Protein 3MMI (pdb70)

Organism: Saccharomyces cerevisiae (strain ATCC 204508 / S288c) (NCBI:txid559292)

Secondary structure (DSSP, 8-state):
-HHHHHH-HHHHHHIIIIIISTT---S-----HHHHHHHHHHHHHHHTT-HHHHHHHHHHHHHHHHHHHHH--TTTHHHHHHHHHHHHTTHHHHHHHHHTT--HHHHHHHHHHHHHHHHHHHHHHHHHHHHHHHHHHHHHTHHHHHT-GGGSSS--HHHHHHHHHHHHHHHHHHHHTT--HHHHHHHHHHHHHHHHHHHHHHHHHH---B-HHHHHHHHHHHHHHHHHHTTTSS--GGGGHHHHHHHHHHH-----HHHHHHHHTT--SS-HHHHHHHHHTB------HHHHHHHHHHHHHHHHH-SS---SS-------SGGG--/-HHHHHHHH-HHHHHHHHHTTTGGG--TTT--SS-TTHHHHHHHHHHHHHHHTT-HHHHHHHHHHHHHHHHHHHHH--GGGHHHHHHHHHHHHTTHHHHHHHHHHT--HHHHHHHHHHHHHHHHHHHHHHHHHHHHHHHHHHHHHTTHHHHHT-GGGTTS--HHHHHHHHHHHHHHHHHHHHTT--HHHHHHHHHHHHHHHHHHHHHHHHHH---B-HHHHHHHHHHHHHHHHTTTTTSS--GGGGHHHHHHHHHHHH----HHHHHHHTTT-TTS-HHHHHHHHTTB------S-HHHHHHHHHHHHHHHHH-SS---SS-------SSSS-----HHHHHHHH-

Foldseek 3Di:
DLVVVLVCLPPVLCCLLVVNDLPPDPVDADPLPNLVVLLVSLVVCLVVPVLVSNVVSVVSVLVRLLVSQVVDDLVCLLLSLLLSLLSLLCQLVSLVVSLVPHPDVSNVSSVVSNVVSLVSSQVSNVVSLLVNLVSVCVVLVVCLLFQPVVCLVPPSPVSLVSLLVVVVVSLVSNVRSPRDQLVSQQSVLLSLLSVLQVLLQCNLPPHQAAALVSLVSSLVSVVSVCVSCPVPYDDNCVSNLLNNVLSVLRNDPDDAVVVVCVVDVVNVSADLVLNLSSQVRYDDCHDDPNNNVVSVVVVVVVVVPDDDDPDNRDDRDGDRCVVRSD/DVVLVVLLVVLCVVLCCLQVPPVVVAAPVHPDDPCLLVSLCLLLLSLLLCLVVPVLVSNVVSVVVNLVRLLVQQVVDDPVCLLSSLLSSLQNLLCQLVSLVVSLVPAVRVVSNVSSVVSNVVSLVSSQVSNQVSLLVNLVSVCVVLVVCLLFQAVVCLPPPSVVSLVSLLVVVVVSLVSNVRSPRDQLVSVQSVLLSLLQSLLVLLVCNLPPPQAAALVSLVSNVVSVVSSCVSCPVPDDHNCVSNLNNNVLSVLRNVPDADLVVCVVCVCVSVVDDLVLNLSSLVRYQDPPCRHDVVNNVVSVVVLVVVVVPDPDDPDNRDHRDGDRCVVVGDDVRDSSVVSVVD

Structure (mmCIF, N/CA/C/O backbone):
data_3MMI
#
_entry.id   3MMI
#
_cell.length_a   43.476
_cell.length_b   120.989
_cell.length_c   157.683
_cell.angle_alpha   90.00
_cell.angle_beta   90.00
_cell.angle_gamma   90.00
#
_symmetry.space_group_name_H-M   'P 21 21 21'
#
loop_
_entity.id
_entity.type
_entity.pdbx_description
1 polymer Myosin-4
2 water water
#
loop_
_atom_site.group_PDB
_atom_site.id
_atom_site.type_symbol
_atom_site.label_atom_id
_atom_site.label_alt_id
_atom_site.label_comp_id
_atom_site.label_asym_id
_atom_site.label_entity_id
_atom_site.label_seq_id
_atom_site.pdbx_PDB_ins_code
_atom_site.Cartn_x
_atom_site.Cartn_y
_atom_site.Cartn_z
_atom_site.occupancy
_atom_site.B_iso_or_equiv
_atom_site.auth_seq_id
_atom_site.auth_comp_id
_atom_site.auth_asym_id
_atom_site.auth_atom_id
_atom_site.pdbx_PDB_model_num
ATOM 1 N N . ASP A 1 18 ? -17.538 16.755 -19.206 1.00 64.62 1103 ASP A N 1
ATOM 2 C CA . ASP A 1 18 ? -16.237 17.291 -18.730 1.00 66.46 1103 ASP A CA 1
ATOM 3 C C . ASP A 1 18 ? -16.055 16.824 -17.267 1.00 63.87 1103 ASP A C 1
ATOM 4 O O . ASP A 1 18 ? -14.998 17.075 -16.657 1.00 64.97 1103 ASP A O 1
ATOM 9 N N . LEU A 1 19 ? -17.083 16.158 -16.717 1.00 61.61 1104 LEU A N 1
ATOM 10 C CA . LEU A 1 19 ? -17.140 15.814 -15.266 1.00 59.13 1104 LEU A CA 1
ATOM 11 C C . LEU A 1 19 ? -16.062 14.808 -14.863 1.00 55.90 1104 LEU A C 1
ATOM 12 O O . LEU A 1 19 ? -15.189 15.097 -14.042 1.00 54.98 1104 LEU A O 1
ATOM 17 N N . LEU A 1 20 ? -16.114 13.642 -15.498 1.00 51.25 1105 LEU A N 1
ATOM 18 C CA . LEU A 1 20 ? -15.147 12.616 -15.258 1.00 47.00 1105 LEU A CA 1
ATOM 19 C C . LEU A 1 20 ? -13.739 13.046 -15.557 1.00 49.61 1105 LEU A C 1
ATOM 20 O O . LEU A 1 20 ? -12.816 12.568 -14.895 1.00 54.26 1105 LEU A O 1
ATOM 25 N N . GLU A 1 21 ? -13.566 13.960 -16.509 1.00 50.98 1106 GLU A N 1
ATOM 26 C CA . GLU A 1 21 ? -12.225 14.474 -16.863 1.00 52.26 1106 GLU A CA 1
ATOM 27 C C . GLU A 1 21 ? -11.731 15.438 -15.782 1.00 52.35 1106 GLU A C 1
ATOM 28 O O . GLU A 1 21 ? -10.543 15.425 -15.440 1.00 51.95 1106 GLU A O 1
ATOM 34 N N . LEU A 1 22 ? -12.635 16.304 -15.294 1.00 52.56 1107 LEU A N 1
ATOM 35 C CA . LEU A 1 22 ? -12.407 17.074 -14.042 1.00 54.14 1107 LEU A CA 1
ATOM 36 C C . LEU A 1 22 ? -11.996 16.144 -12.852 1.00 52.18 1107 LEU A C 1
ATOM 37 O O . LEU A 1 22 ? -10.876 16.235 -12.344 1.00 51.94 1107 LEU A O 1
ATOM 42 N N . LEU A 1 23 ? -12.855 15.200 -12.525 1.00 51.35 1108 LEU A N 1
ATOM 43 C CA . LEU A 1 23 ? -12.565 14.233 -11.494 1.00 52.77 1108 LEU A CA 1
ATOM 44 C C . LEU A 1 23 ? -11.311 13.393 -11.682 1.00 54.64 1108 LEU A C 1
ATOM 45 O O . LEU A 1 23 ? -10.839 12.843 -10.742 1.00 54.59 1108 LEU A O 1
ATOM 50 N N . MET A 1 24 ? -10.757 13.294 -12.877 1.00 56.03 1109 MET A N 1
ATOM 51 C CA . MET A 1 24 ? -9.523 12.548 -13.040 1.00 58.25 1109 MET A CA 1
ATOM 52 C C . MET A 1 24 ? -8.304 13.386 -12.773 1.00 57.61 1109 MET A C 1
ATOM 53 O O . MET A 1 24 ? -7.248 12.870 -12.503 1.00 55.05 1109 MET A O 1
ATOM 58 N N . ASP A 1 25 ? -8.471 14.691 -12.866 1.00 59.20 1110 ASP A N 1
ATOM 59 C CA . ASP A 1 25 ? -7.417 15.622 -12.538 1.00 63.16 1110 ASP A CA 1
ATOM 60 C C . ASP A 1 25 ? -7.291 15.690 -11.023 1.00 65.49 1110 ASP A C 1
ATOM 61 O O . ASP A 1 25 ? -7.402 16.715 -10.389 1.00 65.07 1110 ASP A O 1
ATOM 66 N N . LEU A 1 26 ? -7.028 14.528 -10.470 1.00 68.38 1111 LEU A N 1
ATOM 67 C CA . LEU A 1 26 ? -6.995 14.348 -9.025 1.00 69.90 1111 LEU A CA 1
ATOM 68 C C . LEU A 1 26 ? -6.267 15.536 -8.423 1.00 71.79 1111 LEU A C 1
ATOM 69 O O . LEU A 1 26 ? -6.592 16.026 -7.316 1.00 75.45 1111 LEU A O 1
ATOM 74 N N . ASN A 1 27 ? -5.277 16.013 -9.166 1.00 70.41 1112 ASN A N 1
ATOM 75 C CA . ASN A 1 27 ? -4.382 16.990 -8.614 1.00 70.05 1112 ASN A CA 1
ATOM 76 C C . ASN A 1 27 ? -4.956 18.400 -8.639 1.00 69.40 1112 ASN A C 1
ATOM 77 O O . ASN A 1 27 ? -4.596 19.236 -7.789 1.00 68.41 1112 ASN A O 1
ATOM 82 N N . CYS A 1 28 ? -5.834 18.665 -9.625 1.00 69.08 1113 CYS A N 1
ATOM 83 C CA . CYS A 1 28 ? -6.219 20.028 -9.830 1.00 69.04 1113 CYS A CA 1
ATOM 84 C C . CYS A 1 28 ? -7.016 20.363 -8.619 1.00 67.96 1113 CYS A C 1
ATOM 85 O O . CYS A 1 28 ? -6.571 21.223 -7.848 1.00 69.32 1113 CYS A O 1
ATOM 88 N N . TYR A 1 29 ? -8.141 19.651 -8.421 1.00 66.12 1114 TYR A N 1
ATOM 89 C CA . TYR A 1 29 ? -9.143 19.995 -7.347 1.00 65.43 1114 TYR A CA 1
ATOM 90 C C . TYR A 1 29 ? -8.761 19.738 -5.858 1.00 64.05 1114 TYR A C 1
ATOM 91 O O . TYR A 1 29 ? -9.251 20.431 -4.960 1.00 62.94 1114 TYR A O 1
ATOM 100 N N . THR A 1 30 ? -7.928 18.738 -5.591 1.00 62.52 1115 THR A N 1
ATOM 101 C CA . THR A 1 30 ? -7.506 18.581 -4.239 1.00 61.40 1115 THR A CA 1
ATOM 102 C C . THR A 1 30 ? -6.496 19.672 -3.883 1.00 62.63 1115 THR A C 1
ATOM 103 O O . THR A 1 30 ? -6.448 20.053 -2.716 1.00 63.43 1115 THR A O 1
ATOM 107 N N . LEU A 1 31 ? -5.779 20.208 -4.865 1.00 62.07 1116 LEU A N 1
ATOM 108 C CA . LEU A 1 31 ? -4.936 21.375 -4.637 1.00 59.71 1116 LEU A CA 1
ATOM 109 C C . LEU A 1 31 ? -5.810 22.593 -4.329 1.00 58.64 1116 LEU A C 1
ATOM 110 O O . LEU A 1 31 ? -5.483 23.402 -3.461 1.00 58.81 1116 LEU A O 1
ATOM 115 N N . GLU A 1 32 ? -6.924 22.708 -5.047 1.00 58.33 1117 GLU A N 1
ATOM 116 C CA . GLU A 1 32 ? -7.893 23.783 -4.839 1.00 60.13 1117 GLU A CA 1
ATOM 117 C C . GLU A 1 32 ? -8.389 23.812 -3.367 1.00 61.74 1117 GLU A C 1
ATOM 118 O O . GLU A 1 32 ? -8.233 24.826 -2.688 1.00 61.89 1117 GLU A O 1
ATOM 124 N N . VAL A 1 33 ? -8.953 22.682 -2.895 1.00 63.06 1118 VAL A N 1
ATOM 125 C CA . VAL A 1 33 ? -9.488 22.503 -1.501 1.00 63.65 1118 VAL A CA 1
ATOM 126 C C . VAL A 1 33 ? -8.433 22.653 -0.385 1.00 62.14 1118 VAL A C 1
ATOM 127 O O . VAL A 1 33 ? -8.616 23.380 0.580 1.00 59.98 1118 VAL A O 1
ATOM 131 N N . THR A 1 34 ? -7.319 21.976 -0.579 1.00 62.97 1119 THR A N 1
ATOM 132 C CA . THR A 1 34 ? -6.270 21.887 0.401 1.00 65.04 1119 THR A CA 1
ATOM 133 C C . THR A 1 34 ? -5.312 23.106 0.475 1.00 67.30 1119 THR A C 1
ATOM 134 O O . THR A 1 34 ? -4.573 23.263 1.488 1.00 69.72 1119 THR A O 1
ATOM 138 N N . GLU A 1 35 ? -5.276 23.960 -0.575 1.00 67.71 1120 GLU A N 1
ATOM 139 C CA . GLU A 1 35 ? -4.369 25.132 -0.510 1.00 67.59 1120 GLU A CA 1
ATOM 140 C C . GLU A 1 35 ? -5.148 26.393 -0.685 1.00 66.68 1120 GLU A C 1
ATOM 141 O O . GLU A 1 35 ? -4.819 27.416 -0.084 1.00 66.35 1120 GLU A O 1
ATOM 147 N N . GLY A 1 36 ? -6.193 26.288 -1.494 1.00 65.92 1121 GLY A N 1
ATOM 148 C CA . GLY A 1 36 ? -7.007 27.420 -1.834 1.00 66.60 1121 GLY A CA 1
ATOM 149 C C . GLY A 1 36 ? -8.138 27.630 -0.877 1.00 67.35 1121 GLY A C 1
ATOM 150 O O . GLY A 1 36 ? -8.623 28.749 -0.716 1.00 68.45 1121 GLY A O 1
ATOM 151 N N . TYR A 1 37 ? -8.599 26.555 -0.241 1.00 67.49 1122 TYR A N 1
ATOM 152 C CA . TYR A 1 37 ? -9.775 26.710 0.596 1.00 66.36 1122 TYR A CA 1
ATOM 153 C C . TYR A 1 37 ? -9.668 26.455 2.092 1.00 66.62 1122 TYR A C 1
ATOM 154 O O . TYR A 1 37 ? -10.378 27.147 2.891 1.00 68.78 1122 TYR A O 1
ATOM 163 N N . LEU A 1 38 ? -8.883 25.447 2.479 1.00 65.58 1123 LEU A N 1
ATOM 164 C CA . LEU A 1 38 ? -8.869 25.012 3.864 1.00 64.52 1123 LEU A CA 1
ATOM 165 C C . LEU A 1 38 ? -7.724 25.644 4.622 1.00 64.92 1123 LEU A C 1
ATOM 166 O O . LEU A 1 38 ? -7.928 26.066 5.773 1.00 65.23 1123 LEU A O 1
ATOM 171 N N . LYS A 1 39 ? -6.521 25.689 3.998 1.00 65.51 1124 LYS A N 1
ATOM 172 C CA . LYS A 1 39 ? -5.334 26.287 4.636 1.00 64.66 1124 LYS A CA 1
ATOM 173 C C . LYS A 1 39 ? -5.626 27.766 4.843 1.00 64.52 1124 LYS A C 1
ATOM 174 O O . LYS A 1 39 ? -4.868 28.474 5.522 1.00 64.47 1124 LYS A O 1
ATOM 180 N N . LYS A 1 40 ? -6.701 28.245 4.229 1.00 64.18 1125 LYS A N 1
ATOM 181 C CA . LYS A 1 40 ? -7.018 29.664 4.277 1.00 66.49 1125 LYS A CA 1
ATOM 182 C C . LYS A 1 40 ? -8.416 29.921 4.817 1.00 67.19 1125 LYS A C 1
ATOM 183 O O . LYS A 1 40 ? -8.998 30.976 4.564 1.00 67.78 1125 LYS A O 1
ATOM 189 N N . VAL A 1 41 ? -8.958 28.963 5.562 1.00 68.02 1126 VAL A N 1
ATOM 190 C CA . VAL A 1 41 ? -10.281 29.156 6.132 1.00 68.89 1126 VAL A CA 1
ATOM 191 C C . VAL A 1 41 ? -10.190 29.818 7.473 1.00 69.22 1126 VAL A C 1
ATOM 192 O O . VAL A 1 41 ? -10.557 29.183 8.437 1.00 72.95 1126 VAL A O 1
ATOM 196 N N . ASN A 1 42 ? -9.742 31.065 7.539 1.00 68.64 1127 ASN A N 1
ATOM 197 C CA . ASN A 1 42 ? -9.768 31.869 8.773 1.00 67.74 1127 ASN A CA 1
ATOM 198 C C . ASN A 1 42 ? -11.129 31.910 9.471 1.00 64.17 1127 ASN A C 1
ATOM 199 O O . ASN A 1 42 ? -12.155 32.340 8.897 1.00 64.41 1127 ASN A O 1
ATOM 204 N N . VAL A 1 43 ? -11.144 31.345 10.667 1.00 60.56 1128 VAL A N 1
ATOM 205 C CA . VAL A 1 43 ? -12.375 31.016 11.322 1.00 60.35 1128 VAL A CA 1
ATOM 206 C C . VAL A 1 43 ? -12.284 32.344 11.967 1.00 61.55 1128 VAL A C 1
ATOM 207 O O . VAL A 1 43 ? -11.538 33.193 11.498 1.00 61.67 1128 VAL A O 1
ATOM 211 N N . THR A 1 44 ? -12.998 32.518 13.065 1.00 40.00 1129 THR A N 1
ATOM 212 C CA . THR A 1 44 ? -13.488 33.766 13.571 1.00 38.81 1129 THR A CA 1
ATOM 213 C C . THR A 1 44 ? -14.642 34.261 12.740 1.00 40.00 1129 THR A C 1
ATOM 214 O O . THR A 1 44 ? -14.874 35.452 12.667 1.00 64.72 1129 THR A O 1
ATOM 218 N N . GLU A 1 45 ? -15.325 33.340 12.064 1.00 64.30 1130 GLU A N 1
ATOM 219 C CA . GLU A 1 45 ? -16.381 33.705 11.141 1.00 73.69 1130 GLU A CA 1
ATOM 220 C C . GLU A 1 45 ? -17.556 32.734 11.134 1.00 80.98 1130 GLU A C 1
ATOM 221 O O . GLU A 1 45 ? -17.406 31.546 11.290 1.00 83.05 1130 GLU A O 1
ATOM 227 N N . VAL A 1 46 ? -18.723 33.316 10.912 1.00 88.86 1131 VAL A N 1
ATOM 228 C CA . VAL A 1 46 ? -20.063 32.795 11.171 1.00 95.39 1131 VAL A CA 1
ATOM 229 C C . VAL A 1 46 ? -20.505 31.648 10.293 1.00 100.00 1131 VAL A C 1
ATOM 230 O O . VAL A 1 46 ? -19.728 31.103 9.517 1.00 100.45 1131 VAL A O 1
ATOM 234 N N . ASN A 1 47 ? -21.783 31.293 10.433 1.00 103.80 1132 ASN A N 1
ATOM 235 C CA . ASN A 1 47 ? -22.356 30.146 9.746 1.00 104.88 1132 ASN A CA 1
ATOM 236 C C . ASN A 1 47 ? -22.852 30.166 8.313 1.00 105.07 1132 ASN A C 1
ATOM 237 O O . ASN A 1 47 ? -23.034 31.210 7.710 1.00 105.24 1132 ASN A O 1
ATOM 242 N N . GLY A 1 48 ? -23.081 28.981 7.784 1.00 104.93 1133 GLY A N 1
ATOM 243 C CA . GLY A 1 48 ? -23.381 28.828 6.390 1.00 104.79 1133 GLY A CA 1
ATOM 244 C C . GLY A 1 48 ? -22.098 28.978 5.618 1.00 104.70 1133 GLY A C 1
ATOM 245 O O . GLY A 1 48 ? -21.025 28.870 6.188 1.00 102.74 1133 GLY A O 1
ATOM 246 N N . LEU A 1 52 ? -19.737 24.621 9.365 1.00 39.40 1137 LEU A N 1
ATOM 247 C CA . LEU A 1 52 ? -19.920 23.383 8.509 1.00 40.90 1137 LEU A CA 1
ATOM 248 C C . LEU A 1 52 ? -19.595 23.473 6.997 1.00 42.45 1137 LEU A C 1
ATOM 249 O O . LEU A 1 52 ? -20.114 22.696 6.179 1.00 44.90 1137 LEU A O 1
ATOM 254 N N . GLY A 1 53 ? -18.695 24.385 6.629 1.00 43.39 1138 GLY A N 1
ATOM 255 C CA . GLY A 1 53 ? -18.384 24.603 5.261 1.00 40.22 1138 GLY A CA 1
ATOM 256 C C . GLY A 1 53 ? -17.469 23.494 4.828 1.00 39.94 1138 GLY A C 1
ATOM 257 O O . GLY A 1 53 ? -17.719 22.863 3.782 1.00 39.90 1138 GLY A O 1
ATOM 258 N N . PRO A 1 54 ? -16.373 23.275 5.595 1.00 37.93 1139 PRO A N 1
ATOM 259 C CA . PRO A 1 54 ? -15.368 22.362 5.043 1.00 38.35 1139 PRO A CA 1
ATOM 260 C C . PRO A 1 54 ? -15.886 20.974 4.891 1.00 37.28 1139 PRO A C 1
ATOM 261 O O . PRO A 1 54 ? -15.485 20.274 3.944 1.00 39.17 1139 PRO A O 1
ATOM 265 N N . ILE A 1 55 ? -16.812 20.584 5.760 1.00 34.65 1140 ILE A N 1
ATOM 266 C CA . ILE A 1 55 ? -17.359 19.239 5.634 1.00 35.13 1140 ILE A CA 1
ATOM 267 C C . ILE A 1 55 ? -18.271 19.162 4.422 1.00 36.63 1140 ILE A C 1
ATOM 268 O O . ILE A 1 55 ? -18.497 18.102 3.824 1.00 36.20 1140 ILE A O 1
ATOM 273 N N . HIS A 1 56 ? -18.792 20.319 4.043 1.00 41.05 1141 HIS A N 1
ATOM 274 C CA . HIS A 1 56 ? -19.647 20.399 2.868 1.00 40.98 1141 HIS A CA 1
ATOM 275 C C . HIS A 1 56 ? -18.766 20.278 1.612 1.00 38.80 1141 HIS A C 1
ATOM 276 O O . HIS A 1 56 ? -19.058 19.541 0.713 1.00 39.76 1141 HIS A O 1
ATOM 283 N N . VAL A 1 57 ? -17.647 20.954 1.585 1.00 38.86 1142 VAL A N 1
ATOM 284 C CA . VAL A 1 57 ? -16.802 20.905 0.422 1.00 39.59 1142 VAL A CA 1
ATOM 285 C C . VAL A 1 57 ? -16.198 19.499 0.279 1.00 38.71 1142 VAL A C 1
ATOM 286 O O . VAL A 1 57 ? -16.293 18.884 -0.801 1.00 38.96 1142 VAL A O 1
ATOM 290 N N . ILE A 1 58 ? -15.578 18.992 1.369 1.00 38.78 1143 ILE A N 1
ATOM 291 C CA . ILE A 1 58 ? -14.999 17.640 1.394 1.00 35.74 1143 ILE A CA 1
ATOM 292 C C . ILE A 1 58 ? -16.001 16.599 0.935 1.00 35.78 1143 ILE A C 1
ATOM 293 O O . ILE A 1 58 ? -15.724 15.747 0.101 1.00 37.88 1143 ILE A O 1
ATOM 298 N N . THR A 1 59 ? -17.189 16.718 1.439 1.00 35.89 1144 THR A N 1
ATOM 299 C CA . THR A 1 59 ? -18.139 15.686 1.308 1.00 39.78 1144 THR A CA 1
ATOM 300 C C . THR A 1 59 ? -18.782 15.698 -0.079 1.00 41.38 1144 THR A C 1
ATOM 301 O O . THR A 1 59 ? -19.105 14.639 -0.634 1.00 40.63 1144 THR A O 1
ATOM 305 N N . THR A 1 60 ? -18.932 16.905 -0.654 1.00 42.09 1145 THR A N 1
ATOM 306 C CA . THR A 1 60 ? -19.366 17.039 -2.048 1.00 41.18 1145 THR A CA 1
ATOM 307 C C . THR A 1 60 ? -18.382 16.386 -2.990 1.00 38.91 1145 THR A C 1
ATOM 308 O O . THR A 1 60 ? -18.797 15.680 -3.844 1.00 40.53 1145 THR A O 1
ATOM 312 N N . VAL A 1 61 ? -17.087 16.604 -2.810 1.00 39.18 1146 VAL A N 1
ATOM 313 C CA . VAL A 1 61 ? -16.118 16.057 -3.748 1.00 38.60 1146 VAL A CA 1
ATOM 314 C C . VAL A 1 61 ? -16.116 14.533 -3.576 1.00 40.01 1146 VAL A C 1
ATOM 315 O O . VAL A 1 61 ? -16.246 13.785 -4.563 1.00 39.96 1146 VAL A O 1
ATOM 319 N N . VAL A 1 62 ? -15.961 14.069 -2.323 1.00 38.64 1147 VAL A N 1
ATOM 320 C CA . VAL A 1 62 ? -15.964 12.608 -2.077 1.00 37.61 1147 VAL A CA 1
ATOM 321 C C . VAL A 1 62 ? -17.187 11.916 -2.613 1.00 36.37 1147 VAL A C 1
ATOM 322 O O . VAL A 1 62 ? -17.056 10.876 -3.294 1.00 35.14 1147 VAL A O 1
ATOM 326 N N . SER A 1 63 ? -18.374 12.425 -2.277 1.00 34.80 1148 SER A N 1
ATOM 327 C CA . SER A 1 63 ? -19.532 11.779 -2.910 1.00 38.86 1148 SER A CA 1
ATOM 328 C C . SER A 1 63 ? -19.655 11.833 -4.442 1.00 37.73 1148 SER A C 1
ATOM 329 O O . SER A 1 63 ? -20.134 10.860 -5.002 1.00 39.03 1148 SER A O 1
ATOM 332 N N . SER A 1 64 ? -19.175 12.888 -5.109 1.00 38.60 1149 SER A N 1
ATOM 333 C CA . SER A 1 64 ? -19.154 12.869 -6.603 1.00 41.44 1149 SER A CA 1
ATOM 334 C C . SER A 1 64 ? -18.261 11.727 -7.049 1.00 40.00 1149 SER A C 1
ATOM 335 O O . SER A 1 64 ? -18.694 10.828 -7.743 1.00 42.34 1149 SER A O 1
ATOM 338 N N . LEU A 1 65 ? -17.026 11.740 -6.582 1.00 40.11 1150 LEU A N 1
ATOM 339 C CA . LEU A 1 65 ? -16.050 10.716 -6.915 1.00 41.54 1150 LEU A CA 1
ATOM 340 C C . LEU A 1 65 ? -16.552 9.299 -6.684 1.00 40.10 1150 LEU A C 1
ATOM 341 O O . LEU A 1 65 ? -16.293 8.425 -7.482 1.00 42.02 1150 LEU A O 1
ATOM 346 N N . VAL A 1 66 ? -17.305 9.078 -5.616 1.00 39.68 1151 VAL A N 1
ATOM 347 C CA . VAL A 1 66 ? -17.702 7.703 -5.289 1.00 41.72 1151 VAL A CA 1
ATOM 348 C C . VAL A 1 66 ? -18.791 7.251 -6.215 1.00 42.13 1151 VAL A C 1
ATOM 349 O O . VAL A 1 66 ? -18.845 6.085 -6.631 1.00 44.45 1151 VAL A O 1
ATOM 353 N N . ARG A 1 67 ? -19.669 8.171 -6.566 1.00 40.71 1152 ARG A N 1
ATOM 354 C CA . ARG A 1 67 ? -20.782 7.893 -7.449 1.00 40.84 1152 ARG A CA 1
ATOM 355 C C . ARG A 1 67 ? -20.331 7.545 -8.835 1.00 43.45 1152 ARG A C 1
ATOM 356 O O . ARG A 1 67 ? -20.934 6.736 -9.492 1.00 45.76 1152 ARG A O 1
ATOM 364 N N . ASN A 1 68 ? -19.256 8.182 -9.254 1.00 44.23 1153 ASN A N 1
ATOM 365 C CA . ASN A 1 68 ? -18.700 8.000 -10.574 1.00 46.04 1153 ASN A CA 1
ATOM 366 C C . ASN A 1 68 ? -17.607 6.963 -10.503 1.00 46.60 1153 ASN A C 1
ATOM 367 O O . ASN A 1 68 ? -16.790 6.814 -11.434 1.00 44.98 1153 ASN A O 1
ATOM 372 N N . GLY A 1 69 ? -17.578 6.273 -9.368 1.00 45.04 1154 GLY A N 1
ATOM 373 C CA . GLY A 1 69 ? -16.722 5.098 -9.189 1.00 43.14 1154 GLY A CA 1
ATOM 374 C C . GLY A 1 69 ? -15.236 5.403 -9.126 1.00 43.50 1154 GLY A C 1
ATOM 375 O O . GLY A 1 69 ? -14.428 4.519 -9.374 1.00 45.27 1154 GLY A O 1
ATOM 376 N N . LEU A 1 70 ? -14.832 6.627 -8.810 1.00 42.08 1155 LEU A N 1
ATOM 377 C CA . LEU A 1 70 ? -13.413 6.875 -8.795 1.00 42.32 1155 LEU A CA 1
ATOM 378 C C . LEU A 1 70 ? -12.775 6.600 -7.403 1.00 44.99 1155 LEU A C 1
ATOM 379 O O . LEU A 1 70 ? -12.297 7.493 -6.705 1.00 43.04 1155 LEU A O 1
ATOM 384 N N . LEU A 1 71 ? -12.752 5.326 -7.006 1.00 45.98 1156 LEU A N 1
ATOM 385 C CA . LEU A 1 71 ? -12.688 5.047 -5.583 1.00 42.98 1156 LEU A CA 1
ATOM 386 C C . LEU A 1 71 ? -11.281 5.348 -5.109 1.00 44.25 1156 LEU A C 1
ATOM 387 O O . LEU A 1 71 ? -11.051 5.780 -3.963 1.00 41.70 1156 LEU A O 1
ATOM 392 N N . ILE A 1 72 ? -10.346 5.174 -6.004 1.00 44.09 1157 ILE A N 1
ATOM 393 C CA . ILE A 1 72 ? -8.980 5.397 -5.684 1.00 44.86 1157 ILE A CA 1
ATOM 394 C C . ILE A 1 72 ? -8.691 6.852 -5.601 1.00 44.71 1157 ILE A C 1
ATOM 395 O O . ILE A 1 72 ? -7.853 7.254 -4.859 1.00 46.17 1157 ILE A O 1
ATOM 400 N N . GLN A 1 73 ? -9.365 7.641 -6.409 1.00 43.59 1158 GLN A N 1
ATOM 401 C CA . GLN A 1 73 ? -9.173 9.063 -6.380 1.00 44.45 1158 GLN A CA 1
ATOM 402 C C . GLN A 1 73 ? -9.705 9.634 -5.083 1.00 43.07 1158 GLN A C 1
ATOM 403 O O . GLN A 1 73 ? -9.110 10.500 -4.490 1.00 40.44 1158 GLN A O 1
ATOM 409 N N . SER A 1 74 ? -10.837 9.114 -4.649 1.00 39.91 1159 SER A N 1
ATOM 410 C CA . SER A 1 74 ? -11.414 9.488 -3.379 1.00 40.85 1159 SER A CA 1
ATOM 411 C C . SER A 1 74 ? -10.447 9.230 -2.229 1.00 39.87 1159 SER A C 1
ATOM 412 O O . SER A 1 74 ? -10.183 10.101 -1.445 1.00 37.02 1159 SER A O 1
ATOM 415 N N . SER A 1 75 ? -9.921 8.026 -2.143 1.00 40.42 1160 SER A N 1
ATOM 416 C CA . SER A 1 75 ? -8.963 7.736 -1.144 1.00 40.03 1160 SER A CA 1
ATOM 417 C C . SER A 1 75 ? -7.807 8.752 -1.122 1.00 41.83 1160 SER A C 1
ATOM 418 O O . SER A 1 75 ? -7.439 9.257 -0.032 1.00 42.22 1160 SER A O 1
ATOM 421 N N . LYS A 1 76 ? -7.257 9.104 -2.305 1.00 42.50 1161 LYS A N 1
ATOM 422 C CA . LYS A 1 76 ? -6.087 10.009 -2.331 1.00 42.68 1161 LYS A CA 1
ATOM 423 C C . LYS A 1 76 ? -6.515 11.410 -1.907 1.00 40.45 1161 LYS A C 1
ATOM 424 O O . LYS A 1 76 ? -5.789 12.149 -1.235 1.00 41.14 1161 LYS A O 1
ATOM 430 N N . PHE A 1 77 ? -7.669 11.808 -2.377 1.00 39.01 1162 PHE A N 1
ATOM 431 C CA . PHE A 1 77 ? -8.160 13.157 -2.135 1.00 39.66 1162 PHE A CA 1
ATOM 432 C C . PHE A 1 77 ? -8.408 13.279 -0.603 1.00 41.73 1162 PHE A C 1
ATOM 433 O O . PHE A 1 77 ? -7.990 14.244 0.054 1.00 40.92 1162 PHE A O 1
ATOM 441 N N . ILE A 1 78 ? -9.096 12.280 -0.053 1.00 40.91 1163 ILE A N 1
ATOM 442 C CA . ILE A 1 78 ? -9.402 12.253 1.374 1.00 42.44 1163 ILE A CA 1
ATOM 443 C C . ILE A 1 78 ? -8.114 12.224 2.192 1.00 43.21 1163 ILE A C 1
ATOM 444 O O . ILE A 1 78 ? -7.998 12.930 3.191 1.00 41.11 1163 ILE A O 1
ATOM 449 N N . SER A 1 79 ? -7.119 11.437 1.748 1.00 45.00 1164 SER A N 1
ATOM 450 C CA . SER A 1 79 ? -5.794 11.455 2.445 1.00 45.32 1164 SER A CA 1
ATOM 451 C C . SER A 1 79 ? -5.183 12.819 2.531 1.00 45.74 1164 SER A C 1
ATOM 452 O O . SER A 1 79 ? -4.854 13.248 3.654 1.00 44.46 1164 SER A O 1
ATOM 455 N N . LYS A 1 80 ? -5.063 13.521 1.389 1.00 44.96 1165 LYS A N 1
ATOM 456 C CA . LYS A 1 80 ? -4.451 14.843 1.403 1.00 45.63 1165 LYS A CA 1
ATOM 457 C C . LYS A 1 80 ? -5.257 15.776 2.324 1.00 44.95 1165 LYS A C 1
ATOM 458 O O . LYS A 1 80 ? -4.675 16.499 3.136 1.00 45.73 1165 LYS A O 1
ATOM 464 N N . VAL A 1 81 ? -6.576 15.789 2.171 1.00 42.36 1166 VAL A N 1
ATOM 465 C CA . VAL A 1 81 ? -7.432 16.633 3.001 1.00 41.78 1166 VAL A CA 1
ATOM 466 C C . VAL A 1 81 ? -7.262 16.384 4.545 1.00 42.06 1166 VAL A C 1
ATOM 467 O O . VAL A 1 81 ? -7.105 17.301 5.339 1.00 39.97 1166 VAL A O 1
ATOM 471 N N . LEU A 1 82 ? -7.225 15.124 4.947 1.00 42.89 1167 LEU A N 1
ATOM 472 C CA . LEU A 1 82 ? -6.962 14.795 6.358 1.00 41.68 1167 LEU A CA 1
ATOM 473 C C . LEU A 1 82 ? -5.581 15.271 6.847 1.00 43.70 1167 LEU A C 1
ATOM 474 O O . LEU A 1 82 ? -5.472 15.918 7.923 1.00 40.83 1167 LEU A O 1
ATOM 479 N N . LEU A 1 83 ? -4.552 14.972 6.061 1.00 45.75 1168 LEU A N 1
ATOM 480 C CA . LEU A 1 83 ? -3.199 15.415 6.361 1.00 46.89 1168 LEU A CA 1
ATOM 481 C C . LEU A 1 83 ? -3.146 16.935 6.438 1.00 47.17 1168 LEU A C 1
ATOM 482 O O . LEU A 1 83 ? -2.396 17.497 7.237 1.00 48.72 1168 LEU A O 1
ATOM 487 N N . THR A 1 84 ? -3.946 17.601 5.609 1.00 46.09 1169 THR A N 1
ATOM 488 C CA . THR A 1 84 ? -3.991 19.032 5.629 1.00 46.08 1169 THR A CA 1
ATOM 489 C C . THR A 1 84 ? -4.698 19.578 6.848 1.00 46.70 1169 THR A C 1
ATOM 490 O O . THR A 1 84 ? -4.158 20.460 7.527 1.00 46.96 1169 THR A O 1
ATOM 494 N N . VAL A 1 85 ? -5.927 19.099 7.108 1.00 46.30 1170 VAL A N 1
ATOM 495 C CA . VAL A 1 85 ? -6.660 19.509 8.330 1.00 43.81 1170 VAL A CA 1
ATOM 496 C C . VAL A 1 85 ? -5.818 19.197 9.596 1.00 42.72 1170 VAL A C 1
ATOM 497 O O . VAL A 1 85 ? -5.735 20.030 10.498 1.00 40.69 1170 VAL A O 1
ATOM 501 N N . GLU A 1 86 ? -5.185 18.025 9.638 1.00 42.03 1171 GLU A N 1
ATOM 502 C CA . GLU A 1 86 ? -4.278 17.720 10.743 1.00 44.18 1171 GLU A CA 1
ATOM 503 C C . GLU A 1 86 ? -3.195 18.805 11.021 1.00 46.52 1171 GLU A C 1
ATOM 504 O O . GLU A 1 86 ? -3.014 19.253 12.160 1.00 44.85 1171 GLU A O 1
ATOM 510 N N . SER A 1 87 ? -2.486 19.247 9.984 1.00 47.67 1172 SER A N 1
ATOM 511 C CA . SER A 1 87 ? -1.429 20.240 10.184 1.00 46.92 1172 SER A CA 1
ATOM 512 C C . SER A 1 87 ? -1.993 21.633 10.439 1.00 45.41 1172 SER A C 1
ATOM 513 O O . SER A 1 87 ? -1.453 22.375 11.262 1.00 47.13 1172 SER A O 1
ATOM 516 N N . ILE A 1 88 ? -3.098 21.986 9.799 1.00 41.56 1173 ILE A N 1
ATOM 517 C CA . ILE A 1 88 ? -3.760 23.193 10.215 1.00 41.65 1173 ILE A CA 1
ATOM 518 C C . ILE A 1 88 ? -3.987 23.194 11.742 1.00 44.27 1173 ILE A C 1
ATOM 519 O O . ILE A 1 88 ? -3.546 24.121 12.408 1.00 45.50 1173 ILE A O 1
ATOM 524 N N . VAL A 1 89 ? -4.658 22.147 12.267 1.00 43.24 1174 VAL A N 1
ATOM 525 C CA . VAL A 1 89 ? -4.978 22.032 13.685 1.00 42.24 1174 VAL A CA 1
ATOM 526 C C . VAL A 1 89 ? -3.699 22.042 14.510 1.00 42.57 1174 VAL A C 1
ATOM 527 O O . VAL A 1 89 ? -3.615 22.812 15.461 1.00 40.29 1174 VAL A O 1
ATOM 531 N N . MET A 1 90 ? -2.723 21.190 14.158 1.00 42.93 1175 MET A N 1
ATOM 532 C CA . MET A 1 90 ? -1.508 21.126 14.948 1.00 44.52 1175 MET A CA 1
ATOM 533 C C . MET A 1 90 ? -0.735 22.408 15.020 1.00 49.54 1175 MET A C 1
ATOM 534 O O . MET A 1 90 ? -0.079 22.654 16.035 1.00 52.24 1175 MET A O 1
ATOM 539 N N . SER A 1 91 ? -0.862 23.234 13.974 1.00 53.61 1176 SER A N 1
ATOM 540 C CA . SER A 1 91 ? -0.150 24.523 13.874 1.00 56.34 1176 SER A CA 1
ATOM 541 C C . SER A 1 91 ? -0.830 25.719 14.514 1.00 57.68 1176 SER A C 1
ATOM 542 O O . SER A 1 91 ? -0.216 26.781 14.627 1.00 57.47 1176 SER A O 1
ATOM 545 N N . LEU A 1 92 ? -2.104 25.564 14.889 1.00 58.49 1177 LEU A N 1
ATOM 546 C CA . LEU A 1 92 ? -2.843 26.639 15.574 1.00 58.74 1177 LEU A CA 1
ATOM 547 C C . LEU A 1 92 ? -2.078 27.251 16.762 1.00 60.40 1177 LEU A C 1
ATOM 548 O O . LEU A 1 92 ? -1.522 26.545 17.618 1.00 59.73 1177 LEU A O 1
ATOM 553 N N . PRO A 1 93 ? -2.120 28.554 16.845 1.00 63.04 1178 PRO A N 1
ATOM 554 C CA . PRO A 1 93 ? -1.425 29.278 17.894 1.00 64.89 1178 PRO A CA 1
ATOM 555 C C . PRO A 1 93 ? -2.180 29.263 19.206 1.00 63.79 1178 PRO A C 1
ATOM 556 O O . PRO A 1 93 ? -3.373 29.181 19.189 1.00 63.39 1178 PRO A O 1
ATOM 560 N N . LYS A 1 94 ? -1.475 29.355 20.320 1.00 63.90 1179 LYS A N 1
ATOM 561 C CA . LYS A 1 94 ? -2.045 29.365 21.668 1.00 63.83 1179 LYS A CA 1
ATOM 562 C C . LYS A 1 94 ? -3.387 30.026 21.969 1.00 65.06 1179 LYS A C 1
ATOM 563 O O . LYS A 1 94 ? -4.119 29.596 22.829 1.00 64.71 1179 LYS A O 1
ATOM 569 N N . ASP A 1 95 ? -3.697 31.092 21.254 1.00 65.01 1180 ASP A N 1
ATOM 570 C CA . ASP A 1 95 ? -4.964 31.755 21.439 1.00 64.43 1180 ASP A CA 1
ATOM 571 C C . ASP A 1 95 ? -6.019 31.344 20.443 1.00 63.83 1180 ASP A C 1
ATOM 572 O O . ASP A 1 95 ? -7.137 31.816 20.496 1.00 64.58 1180 ASP A O 1
ATOM 577 N N . GLU A 1 96 ? -5.670 30.459 19.535 1.00 61.66 1181 GLU A N 1
ATOM 578 C CA . GLU A 1 96 ? -6.609 30.043 18.518 1.00 60.87 1181 GLU A CA 1
ATOM 579 C C . GLU A 1 96 ? -7.019 28.604 18.732 1.00 59.98 1181 GLU A C 1
ATOM 580 O O . GLU A 1 96 ? -7.910 28.123 18.091 1.00 63.77 1181 GLU A O 1
ATOM 586 N N . THR A 1 97 ? -6.354 27.936 19.654 1.00 54.88 1182 THR A N 1
ATOM 587 C CA . THR A 1 97 ? -6.498 26.499 19.856 1.00 51.71 1182 THR A CA 1
ATOM 588 C C . THR A 1 97 ? -7.895 25.982 20.219 1.00 49.71 1182 THR A C 1
ATOM 589 O O . THR A 1 97 ? -8.303 24.953 19.729 1.00 46.54 1182 THR A O 1
ATOM 593 N N . MET A 1 98 ? -8.597 26.715 21.076 1.00 47.74 1183 MET A N 1
ATOM 594 C CA . MET A 1 98 ? -9.954 26.400 21.451 1.00 47.31 1183 MET A CA 1
ATOM 595 C C . MET A 1 98 ? -10.885 26.468 20.273 1.00 46.82 1183 MET A C 1
ATOM 596 O O . MET A 1 98 ? -11.464 25.475 19.902 1.00 45.25 1183 MET A O 1
ATOM 601 N N . LEU A 1 99 ? -11.010 27.642 19.675 1.00 46.30 1184 LEU A N 1
ATOM 602 C CA . LEU A 1 99 ? -11.947 27.840 18.571 1.00 45.22 1184 LEU A CA 1
ATOM 603 C C . LEU A 1 99 ? -11.589 26.977 17.394 1.00 42.35 1184 LEU A C 1
ATOM 604 O O . LEU A 1 99 ? -12.449 26.289 16.835 1.00 40.58 1184 LEU A O 1
ATOM 609 N N . GLY A 1 100 ? -10.324 27.060 17.005 1.00 40.57 1185 GLY A N 1
ATOM 610 C CA . GLY A 1 100 ? -9.848 26.344 15.845 1.00 38.43 1185 GLY A CA 1
ATOM 611 C C . GLY A 1 100 ? -9.975 24.828 15.969 1.00 34.60 1185 GLY A C 1
ATOM 612 O O . GLY A 1 100 ? -10.467 24.182 15.041 1.00 34.54 1185 GLY A O 1
ATOM 613 N N . GLY A 1 101 ? -9.503 24.287 17.091 1.00 32.88 1186 GLY A N 1
ATOM 614 C CA . GLY A 1 101 ? -9.649 22.871 17.423 1.00 30.05 1186 GLY A CA 1
ATOM 615 C C . GLY A 1 101 ? -11.095 22.399 17.276 1.00 30.37 1186 GLY A C 1
ATOM 616 O O . GLY A 1 101 ? -11.429 21.452 16.508 1.00 28.14 1186 GLY A O 1
ATOM 617 N N . ILE A 1 102 ? -11.980 23.136 17.913 1.00 28.32 1187 ILE A N 1
ATOM 618 C CA . ILE A 1 102 ? -13.379 22.789 17.863 1.00 30.01 1187 ILE A CA 1
ATOM 619 C C . ILE A 1 102 ? -14.023 22.895 16.498 1.00 29.22 1187 ILE A C 1
ATOM 620 O O . ILE A 1 102 ? -14.752 22.013 16.111 1.00 28.14 1187 ILE A O 1
ATOM 625 N N . PHE A 1 103 ? -13.754 23.994 15.768 1.00 31.57 1188 PHE A N 1
ATOM 626 C CA . PHE A 1 103 ? -14.305 24.169 14.413 1.00 30.02 1188 PHE A CA 1
ATOM 627 C C . PHE A 1 103 ? -13.889 22.959 13.555 1.00 28.33 1188 PHE A C 1
ATOM 628 O O . PHE A 1 103 ? -14.714 22.312 12.997 1.00 26.08 1188 PHE A O 1
ATOM 636 N N . TRP A 1 104 ? -12.590 22.660 13.506 1.00 28.35 1189 TRP A N 1
ATOM 637 C CA . TRP A 1 104 ? -12.073 21.598 12.626 1.00 28.79 1189 TRP A CA 1
ATOM 638 C C . TRP A 1 104 ? -12.635 20.217 13.064 1.00 29.40 1189 TRP A C 1
ATOM 639 O O . TRP A 1 104 ? -13.084 19.406 12.231 1.00 29.51 1189 TRP A O 1
ATOM 650 N N . LEU A 1 105 ? -12.683 19.987 14.373 1.00 26.81 1190 LEU A N 1
ATOM 651 C CA . LEU A 1 105 ? -13.055 18.692 14.869 1.00 25.33 1190 LEU A CA 1
ATOM 652 C C . LEU A 1 105 ? -14.521 18.500 14.680 1.00 26.27 1190 LEU A C 1
ATOM 653 O O . LEU A 1 105 ? -14.965 17.427 14.320 1.00 24.34 1190 LEU A O 1
ATOM 658 N N . SER A 1 106 ? -15.278 19.555 14.864 1.00 25.11 1191 SER A N 1
ATOM 659 C CA . SER A 1 106 ? -16.679 19.461 14.571 1.00 26.17 1191 SER A CA 1
ATOM 660 C C . SER A 1 106 ? -16.980 19.106 13.122 1.00 26.16 1191 SER A C 1
ATOM 661 O O . SER A 1 106 ? -17.885 18.324 12.879 1.00 24.81 1191 SER A O 1
ATOM 664 N N . ASN A 1 107 ? -16.173 19.640 12.173 1.00 28.18 1192 ASN A N 1
ATOM 665 C CA . ASN A 1 107 ? -16.288 19.320 10.735 1.00 28.04 1192 ASN A CA 1
ATOM 666 C C . ASN A 1 107 ? -15.870 17.846 10.467 1.00 26.40 1192 ASN A C 1
ATOM 667 O O . ASN A 1 107 ? -16.585 17.116 9.829 1.00 24.49 1192 ASN A O 1
ATOM 672 N N . LEU A 1 108 ? -14.698 17.451 10.964 1.00 26.45 1193 LEU A N 1
ATOM 673 C CA . LEU A 1 108 ? -14.176 16.084 10.687 1.00 26.89 1193 LEU A CA 1
ATOM 674 C C . LEU A 1 108 ? -15.058 15.030 11.314 1.00 25.75 1193 LEU A C 1
ATOM 675 O O . LEU A 1 108 ? -15.181 13.898 10.790 1.00 23.83 1193 LEU A O 1
ATOM 680 N N . SER A 1 109 ? -15.717 15.442 12.399 1.00 23.75 1194 SER A N 1
ATOM 681 C CA . SER A 1 109 ? -16.466 14.514 13.202 1.00 27.42 1194 SER A CA 1
ATOM 682 C C . SER A 1 109 ? -17.648 13.972 12.452 1.00 26.62 1194 SER A C 1
ATOM 683 O O . SER A 1 109 ? -18.235 12.975 12.857 1.00 29.40 1194 SER A O 1
ATOM 686 N N . ARG A 1 110 ? -17.935 14.558 11.321 1.00 28.26 1195 ARG A N 1
ATOM 687 C CA . ARG A 1 110 ? -19.089 14.146 10.518 1.00 28.32 1195 ARG A CA 1
ATOM 688 C C . ARG A 1 110 ? -18.673 13.190 9.388 1.00 27.36 1195 ARG A C 1
ATOM 689 O O . ARG A 1 110 ? -19.520 12.657 8.728 1.00 28.95 1195 ARG A O 1
ATOM 697 N N . LEU A 1 111 ? -17.385 13.069 9.103 1.00 26.91 1196 LEU A N 1
ATOM 698 C CA . LEU A 1 111 ? -16.888 12.165 8.001 1.00 29.40 1196 LEU A CA 1
ATOM 699 C C . LEU A 1 111 ? -17.299 10.687 8.188 1.00 29.09 1196 LEU A C 1
ATOM 700 O O . LEU A 1 111 ? -17.817 10.074 7.294 1.00 32.81 1196 LEU A O 1
ATOM 705 N N . PRO A 1 112 ? -17.135 10.123 9.390 1.00 31.00 1197 PRO A N 1
ATOM 706 C CA . PRO A 1 112 ? -17.598 8.756 9.658 1.00 30.58 1197 PRO A CA 1
ATOM 707 C C . PRO A 1 112 ? -19.082 8.488 9.427 1.00 31.67 1197 PRO A C 1
ATOM 708 O O . PRO A 1 112 ? -19.433 7.470 8.798 1.00 33.14 1197 PRO A O 1
ATOM 712 N N . ALA A 1 113 ? -19.970 9.370 9.893 1.00 28.64 1198 ALA A N 1
ATOM 713 C CA . ALA A 1 113 ? -21.405 9.180 9.603 1.00 29.79 1198 ALA A CA 1
ATOM 714 C C . ALA A 1 113 ? -21.777 9.446 8.142 1.00 29.94 1198 ALA A C 1
ATOM 715 O O . ALA A 1 113 ? -22.742 8.840 7.661 1.00 27.91 1198 ALA A O 1
ATOM 717 N N . PHE A 1 114 ? -20.996 10.315 7.443 1.00 30.59 1199 PHE A N 1
ATOM 718 C CA . PHE A 1 114 ? -21.187 10.613 5.996 1.00 27.49 1199 PHE A CA 1
ATOM 719 C C . PHE A 1 114 ? -20.956 9.305 5.266 1.00 29.85 1199 PHE A C 1
ATOM 720 O O . PHE A 1 114 ? -21.864 8.837 4.617 1.00 28.24 1199 PHE A O 1
ATOM 728 N N . ALA A 1 115 ? -19.788 8.659 5.491 1.00 29.80 1200 ALA A N 1
ATOM 729 C CA . ALA A 1 115 ? -19.476 7.347 4.912 1.00 31.42 1200 ALA A CA 1
ATOM 730 C C . ALA A 1 115 ? -20.540 6.303 5.187 1.00 33.43 1200 ALA A C 1
ATOM 731 O O . ALA A 1 115 ? -20.924 5.548 4.285 1.00 32.98 1200 ALA A O 1
ATOM 733 N N . ALA A 1 116 ? -21.046 6.277 6.420 1.00 35.05 1201 ALA A N 1
ATOM 734 C CA . ALA A 1 116 ? -22.133 5.340 6.784 1.00 37.07 1201 ALA A CA 1
ATOM 735 C C . ALA A 1 116 ? -23.381 5.665 6.041 1.00 41.64 1201 ALA A C 1
ATOM 736 O O . ALA A 1 116 ? -24.062 4.716 5.572 1.00 43.70 1201 ALA A O 1
ATOM 738 N N . ASN A 1 117 ? -23.729 6.973 5.948 1.00 43.26 1202 ASN A N 1
ATOM 739 C CA . ASN A 1 117 ? -24.895 7.358 5.119 1.00 45.59 1202 ASN A CA 1
ATOM 740 C C . ASN A 1 117 ? -24.679 7.210 3.575 1.00 44.67 1202 ASN A C 1
ATOM 741 O O . ASN A 1 117 ? -25.608 7.053 2.851 1.00 43.68 1202 ASN A O 1
ATOM 746 N N . GLN A 1 118 ? -23.458 7.290 3.076 1.00 46.24 1203 GLN A N 1
ATOM 747 C CA . GLN A 1 118 ? -23.257 7.072 1.670 1.00 47.37 1203 GLN A CA 1
ATOM 748 C C . GLN A 1 118 ? -23.612 5.641 1.366 1.00 49.72 1203 GLN A C 1
ATOM 749 O O . GLN A 1 118 ? -24.049 5.310 0.295 1.00 51.49 1203 GLN A O 1
ATOM 755 N N . LYS A 1 119 ? -23.407 4.748 2.303 1.00 52.70 1204 LYS A N 1
ATOM 756 C CA . LYS A 1 119 ? -23.382 3.394 1.877 1.00 56.27 1204 LYS A CA 1
ATOM 757 C C . LYS A 1 119 ? -24.797 2.861 1.864 1.00 58.63 1204 LYS A C 1
ATOM 758 O O . LYS A 1 119 ? -25.162 1.880 1.163 1.00 56.57 1204 LYS A O 1
ATOM 764 N N . THR A 1 120 ? -25.621 3.613 2.561 1.00 60.98 1205 THR A N 1
ATOM 765 C CA . THR A 1 120 ? -27.017 3.309 2.622 1.00 63.97 1205 THR A CA 1
ATOM 766 C C . THR A 1 120 ? -27.714 3.335 1.227 1.00 65.63 1205 THR A C 1
ATOM 767 O O . THR A 1 120 ? -28.833 2.807 1.092 1.00 64.21 1205 THR A O 1
ATOM 771 N N . LEU A 1 121 ? -27.045 3.916 0.213 1.00 65.69 1206 LEU A N 1
ATOM 772 C CA . LEU A 1 121 ? -27.658 4.072 -1.139 1.00 64.19 1206 LEU A CA 1
ATOM 773 C C . LEU A 1 121 ? -27.035 3.106 -2.143 1.00 63.22 1206 LEU A C 1
ATOM 774 O O . LEU A 1 121 ? -27.411 3.102 -3.323 1.00 63.84 1206 LEU A O 1
ATOM 779 N N . TYR A 1 122 ? -26.036 2.340 -1.701 1.00 60.16 1207 TYR A N 1
ATOM 780 C CA . TYR A 1 122 ? -25.381 1.391 -2.566 1.00 58.52 1207 TYR A CA 1
ATOM 781 C C . TYR A 1 122 ? -25.684 -0.057 -2.161 1.00 59.35 1207 TYR A C 1
ATOM 782 O O . TYR A 1 122 ? -26.477 -0.318 -1.223 1.00 58.97 1207 TYR A O 1
ATOM 791 N N . ASP A 1 131 ? -22.867 -1.019 -5.904 1.00 70.46 1216 ASP A N 1
ATOM 792 C CA . ASP A 1 131 ? -22.264 -2.353 -5.996 1.00 69.87 1216 ASP A CA 1
ATOM 793 C C . ASP A 1 131 ? -21.382 -2.607 -4.758 1.00 66.85 1216 ASP A C 1
ATOM 794 O O . ASP A 1 131 ? -21.379 -1.835 -3.796 1.00 67.90 1216 ASP A O 1
ATOM 799 N N . LYS A 1 132 ? -20.616 -3.675 -4.763 1.00 63.25 1217 LYS A N 1
ATOM 800 C CA . LYS A 1 132 ? -20.172 -4.227 -3.491 1.00 59.48 1217 LYS A CA 1
ATOM 801 C C . LYS A 1 132 ? -18.753 -3.818 -3.067 1.00 56.91 1217 LYS A C 1
ATOM 802 O O . LYS A 1 132 ? -18.487 -3.730 -1.872 1.00 55.66 1217 LYS A O 1
ATOM 808 N N . LEU A 1 133 ? -17.914 -3.505 -4.051 1.00 53.74 1218 LEU A N 1
ATOM 809 C CA . LEU A 1 133 ? -16.633 -2.876 -3.873 1.00 51.68 1218 LEU A CA 1
ATOM 810 C C . LEU A 1 133 ? -16.791 -1.463 -3.289 1.00 50.43 1218 LEU A C 1
ATOM 811 O O . LEU A 1 133 ? -15.920 -0.990 -2.503 1.00 47.13 1218 LEU A O 1
ATOM 816 N N . THR A 1 134 ? -17.844 -0.766 -3.767 1.00 47.38 1219 THR A N 1
ATOM 817 C CA . THR A 1 134 ? -18.154 0.578 -3.273 1.00 45.72 1219 THR A CA 1
ATOM 818 C C . THR A 1 134 ? -18.575 0.515 -1.775 1.00 43.05 1219 THR A C 1
ATOM 819 O O . THR A 1 134 ? -18.118 1.296 -0.955 1.00 41.25 1219 THR A O 1
ATOM 823 N N . LEU A 1 135 ? -19.430 -0.429 -1.463 1.00 38.91 1220 LEU A N 1
ATOM 824 C CA . LEU A 1 135 ? -19.764 -0.693 -0.105 1.00 40.60 1220 LEU A CA 1
ATOM 825 C C . LEU A 1 135 ? -18.550 -0.980 0.821 1.00 41.94 1220 LEU A C 1
ATOM 826 O O . LEU A 1 135 ? -18.485 -0.433 1.925 1.00 40.21 1220 LEU A O 1
ATOM 831 N N . ILE A 1 136 ? -17.616 -1.815 0.362 1.00 39.49 1221 ILE A N 1
ATOM 832 C CA . ILE A 1 136 ? -16.366 -2.056 1.024 1.00 37.01 1221 ILE A CA 1
ATOM 833 C C . ILE A 1 136 ? -15.507 -0.815 1.143 1.00 37.75 1221 ILE A C 1
ATOM 834 O O . ILE A 1 136 ? -14.978 -0.583 2.239 1.00 37.24 1221 ILE A O 1
ATOM 839 N N . TYR A 1 137 ? -15.324 -0.047 0.053 1.00 34.71 1222 TYR A N 1
ATOM 840 C CA . TYR A 1 137 ? -14.635 1.240 0.160 1.00 34.50 1222 TYR A CA 1
ATOM 841 C C . TYR A 1 137 ? -15.229 2.121 1.315 1.00 33.85 1222 TYR A C 1
ATOM 842 O O . TYR A 1 137 ? -14.517 2.666 2.106 1.00 32.38 1222 TYR A O 1
ATOM 851 N N . LEU A 1 138 ? -16.547 2.242 1.361 1.00 33.53 1223 LEU A N 1
ATOM 852 C CA . LEU A 1 138 ? -17.173 3.199 2.214 1.00 34.65 1223 LEU A CA 1
ATOM 853 C C . LEU A 1 138 ? -17.061 2.697 3.643 1.00 37.03 1223 LEU A C 1
ATOM 854 O O . LEU A 1 138 ? -16.897 3.481 4.592 1.00 36.57 1223 LEU A O 1
ATOM 859 N N . ASN A 1 139 ? -17.145 1.384 3.801 1.00 37.40 1224 ASN A N 1
ATOM 860 C CA . ASN A 1 139 ? -16.891 0.747 5.087 1.00 35.86 1224 ASN A CA 1
ATOM 861 C C . ASN A 1 139 ? -15.517 1.078 5.611 1.00 36.08 1224 ASN A C 1
ATOM 862 O O . ASN A 1 139 ? -15.352 1.418 6.794 1.00 35.09 1224 ASN A O 1
ATOM 867 N N . ASP A 1 140 ? -14.548 1.100 4.711 1.00 34.38 1225 ASP A N 1
ATOM 868 C CA . ASP A 1 140 ? -13.195 1.343 5.099 1.00 34.22 1225 ASP A CA 1
ATOM 869 C C . ASP A 1 140 ? -13.045 2.800 5.372 1.00 35.32 1225 ASP A C 1
ATOM 870 O O . ASP A 1 140 ? -12.275 3.165 6.255 1.00 36.93 1225 ASP A O 1
ATOM 875 N N . LEU A 1 141 ? -13.760 3.641 4.605 1.00 35.29 1226 LEU A N 1
ATOM 876 C CA . LEU A 1 141 ? -13.626 5.091 4.738 1.00 33.95 1226 LEU A CA 1
ATOM 877 C C . LEU A 1 141 ? -14.100 5.446 6.162 1.00 32.14 1226 LEU A C 1
ATOM 878 O O . LEU A 1 141 ? -13.520 6.268 6.857 1.00 32.24 1226 LEU A O 1
ATOM 883 N N . GLU A 1 142 ? -15.164 4.791 6.568 1.00 31.57 1227 GLU A N 1
ATOM 884 C CA . GLU A 1 142 ? -15.736 5.049 7.839 1.00 32.07 1227 GLU A CA 1
ATOM 885 C C . GLU A 1 142 ? -14.766 4.672 9.012 1.00 34.44 1227 GLU A C 1
ATOM 886 O O . GLU A 1 142 ? -14.552 5.461 9.932 1.00 33.57 1227 GLU A O 1
ATOM 892 N N . ASN A 1 143 ? -14.107 3.525 8.926 1.00 33.78 1228 ASN A N 1
ATOM 893 C CA . ASN A 1 143 ? -13.186 3.170 9.978 1.00 35.63 1228 ASN A CA 1
ATOM 894 C C . ASN A 1 143 ? -11.947 4.028 9.965 1.00 34.23 1228 ASN A C 1
ATOM 895 O O . ASN A 1 143 ? -11.493 4.463 11.038 1.00 34.67 1228 ASN A O 1
ATOM 900 N N . GLU A 1 144 ? -11.429 4.307 8.792 1.00 30.55 1229 GLU A N 1
ATOM 901 C CA . GLU A 1 144 ? -10.188 5.042 8.703 1.00 32.38 1229 GLU A CA 1
ATOM 902 C C . GLU A 1 144 ? -10.298 6.534 9.034 1.00 33.08 1229 GLU A C 1
ATOM 903 O O . GLU A 1 144 ? -9.399 7.129 9.557 1.00 33.17 1229 GLU A O 1
ATOM 909 N N . THR A 1 145 ? -11.392 7.139 8.621 1.00 33.55 1230 THR A N 1
ATOM 910 C CA . THR A 1 145 ? -11.698 8.519 8.936 1.00 34.25 1230 THR A CA 1
ATOM 911 C C . THR A 1 145 ? -11.846 8.664 10.509 1.00 34.12 1230 THR A C 1
ATOM 912 O O . THR A 1 145 ? -11.298 9.567 11.134 1.00 31.30 1230 THR A O 1
ATOM 916 N N . LEU A 1 146 ? -12.568 7.728 11.114 1.00 33.22 1231 LEU A N 1
ATOM 917 C CA . LEU A 1 146 ? -12.655 7.596 12.563 1.00 33.98 1231 LEU A CA 1
ATOM 918 C C . LEU A 1 146 ? -11.299 7.505 13.283 1.00 34.77 1231 LEU A C 1
ATOM 919 O O . LEU A 1 146 ? -11.063 8.242 14.268 1.00 33.16 1231 LEU A O 1
ATOM 924 N N . LYS A 1 147 ? -10.391 6.655 12.765 1.00 33.34 1232 LYS A N 1
ATOM 925 C CA . LYS A 1 147 ? -9.035 6.601 13.316 1.00 32.43 1232 LYS A CA 1
ATOM 926 C C . LYS A 1 147 ? -8.280 7.928 13.229 1.00 30.25 1232 LYS A C 1
ATOM 927 O O . LYS A 1 147 ? -7.618 8.290 14.208 1.00 31.68 1232 LYS A O 1
ATOM 933 N N . VAL A 1 148 ? -8.283 8.597 12.082 1.00 26.86 1233 VAL A N 1
ATOM 934 C CA . VAL A 1 148 ? -7.652 9.917 11.987 1.00 28.82 1233 VAL A CA 1
ATOM 935 C C . VAL A 1 148 ? -8.289 10.949 12.947 1.00 26.30 1233 VAL A C 1
ATOM 936 O O . VAL A 1 148 ? -7.582 11.657 13.608 1.00 26.20 1233 VAL A O 1
ATOM 940 N N . PHE A 1 149 ? -9.619 10.957 13.026 1.00 26.05 1234 PHE A N 1
ATOM 941 C CA . PHE A 1 149 ? -10.349 11.784 13.958 1.00 26.31 1234 PHE A CA 1
ATOM 942 C C . PHE A 1 149 ? -9.859 11.613 15.402 1.00 26.31 1234 PHE A C 1
ATOM 943 O O . PHE A 1 149 ? -9.481 12.583 16.033 1.00 25.06 1234 PHE A O 1
ATOM 951 N N . ASP A 1 150 ? -9.792 10.334 15.844 1.00 27.16 1235 ASP A N 1
ATOM 952 C CA . ASP A 1 150 ? -9.273 9.951 17.185 1.00 26.98 1235 ASP A CA 1
ATOM 953 C C . ASP A 1 150 ? -7.853 10.447 17.439 1.00 25.13 1235 ASP A C 1
ATOM 954 O O . ASP A 1 150 ? -7.562 10.957 18.519 1.00 25.56 1235 ASP A O 1
ATOM 959 N N . LYS A 1 151 ? -6.979 10.337 16.448 1.00 24.64 1236 LYS A N 1
ATOM 960 C CA . LYS A 1 151 ? -5.613 10.898 16.534 1.00 26.33 1236 LYS A CA 1
ATOM 961 C C . LYS A 1 151 ? -5.615 12.438 16.738 1.00 27.44 1236 LYS A C 1
ATOM 962 O O . LYS A 1 151 ? -4.984 12.952 17.665 1.00 26.39 1236 LYS A O 1
ATOM 968 N N . ILE A 1 152 ? -6.275 13.176 15.823 1.00 29.20 1237 ILE A N 1
ATOM 969 C CA . ILE A 1 152 ? -6.214 14.651 15.889 1.00 28.13 1237 ILE A CA 1
ATOM 970 C C . ILE A 1 152 ? -6.932 15.106 17.200 1.00 27.07 1237 ILE A C 1
ATOM 971 O O . ILE A 1 152 ? -6.497 15.949 17.897 1.00 24.70 1237 ILE A O 1
ATOM 976 N N . TYR A 1 153 ? -8.086 14.522 17.468 1.00 27.63 1238 TYR A N 1
ATOM 977 C CA . TYR A 1 153 ? -8.845 14.868 18.626 1.00 27.90 1238 TYR A CA 1
ATOM 978 C C . TYR A 1 153 ? -8.002 14.768 19.923 1.00 31.87 1238 TYR A C 1
ATOM 979 O O . TYR A 1 153 ? -7.868 15.777 20.687 1.00 28.79 1238 TYR A O 1
ATOM 988 N N . SER A 1 154 ? -7.364 13.606 20.145 1.00 29.08 1239 SER A N 1
ATOM 989 C CA . SER A 1 154 ? -6.593 13.406 21.373 1.00 31.13 1239 SER A CA 1
ATOM 990 C C . SER A 1 154 ? -5.436 14.343 21.506 1.00 31.63 1239 SER A C 1
ATOM 991 O O . SER A 1 154 ? -5.155 14.835 22.577 1.00 31.09 1239 SER A O 1
ATOM 994 N N . THR A 1 155 ? -4.701 14.532 20.430 1.00 33.39 1240 THR A N 1
ATOM 995 C CA . THR A 1 155 ? -3.562 15.427 20.561 1.00 34.97 1240 THR A CA 1
ATOM 996 C C . THR A 1 155 ? -4.020 16.871 20.715 1.00 31.99 1240 THR A C 1
ATOM 997 O O . THR A 1 155 ? -3.427 17.602 21.469 1.00 33.63 1240 THR A O 1
ATOM 1001 N N . TRP A 1 156 ? -5.112 17.255 20.075 1.00 30.70 1241 TRP A N 1
ATOM 1002 C CA . TRP A 1 156 ? -5.635 18.621 20.277 1.00 30.66 1241 TRP A CA 1
ATOM 1003 C C . TRP A 1 156 ? -6.107 18.830 21.770 1.00 29.22 1241 TRP A C 1
ATOM 1004 O O . TRP A 1 156 ? -5.761 19.817 22.442 1.00 29.43 1241 TRP A O 1
ATOM 1015 N N . LEU A 1 157 ? -6.863 17.883 22.277 1.00 28.50 1242 LEU A N 1
ATOM 1016 C CA . LEU A 1 157 ? -7.425 18.001 23.602 1.00 28.67 1242 LEU A CA 1
ATOM 1017 C C . LEU A 1 157 ? -6.362 18.151 24.671 1.00 30.37 1242 LEU A C 1
ATOM 1018 O O . LEU A 1 157 ? -6.494 18.982 25.585 1.00 31.80 1242 LEU A O 1
ATOM 1023 N N . VAL A 1 158 ? -5.288 17.377 24.579 1.00 30.76 1243 VAL A N 1
ATOM 1024 C CA . VAL A 1 158 ? -4.259 17.515 25.630 1.00 30.30 1243 VAL A CA 1
ATOM 1025 C C . VAL A 1 158 ? -3.616 18.847 25.460 1.00 29.18 1243 VAL A C 1
ATOM 1026 O O . VAL A 1 158 ? -3.348 19.544 26.435 1.00 28.27 1243 VAL A O 1
ATOM 1030 N N . LYS A 1 159 ? -3.313 19.226 24.229 1.00 30.04 1244 LYS A N 1
ATOM 1031 C CA . LYS A 1 159 ? -2.677 20.560 24.036 1.00 30.10 1244 LYS A CA 1
ATOM 1032 C C . LYS A 1 159 ? -3.630 21.656 24.514 1.00 29.94 1244 LYS A C 1
ATOM 1033 O O . LYS A 1 159 ? -3.273 22.607 25.276 1.00 26.86 1244 LYS A O 1
ATOM 1039 N N . PHE A 1 160 ? -4.888 21.513 24.108 1.00 29.48 1245 PHE A N 1
ATOM 1040 C CA . PHE A 1 160 ? -5.884 22.467 24.599 1.00 27.39 1245 PHE A CA 1
ATOM 1041 C C . PHE A 1 160 ? -5.934 22.484 26.118 1.00 28.07 1245 PHE A C 1
ATOM 1042 O O . PHE A 1 160 ? -5.776 23.554 26.743 1.00 27.64 1245 PHE A O 1
ATOM 1050 N N . MET A 1 161 ? -6.105 21.322 26.739 1.00 25.70 1246 MET A N 1
ATOM 1051 C CA . MET A 1 161 ? -6.157 21.266 28.223 1.00 27.70 1246 MET A CA 1
ATOM 1052 C C . MET A 1 161 ? -4.917 21.637 29.024 1.00 29.12 1246 MET A C 1
ATOM 1053 O O . MET A 1 161 ? -5.041 22.129 30.173 1.00 29.32 1246 MET A O 1
ATOM 1058 N N . LYS A 1 162 ? -3.734 21.433 28.440 1.00 29.61 1247 LYS A N 1
ATOM 1059 C CA . LYS A 1 162 ? -2.478 21.969 29.040 1.00 32.65 1247 LYS A CA 1
ATOM 1060 C C . LYS A 1 162 ? -2.624 23.534 29.227 1.00 32.59 1247 LYS A C 1
ATOM 1061 O O . LYS A 1 162 ? -2.398 24.061 30.319 1.00 33.53 1247 LYS A O 1
ATOM 1067 N N . HIS A 1 163 ? -2.988 24.216 28.146 1.00 30.38 1248 HIS A N 1
ATOM 1068 C CA . HIS A 1 163 ? -3.121 25.667 28.154 1.00 31.44 1248 HIS A CA 1
ATOM 1069 C C . HIS A 1 163 ? -4.230 26.130 29.090 1.00 31.89 1248 HIS A C 1
ATOM 1070 O O . HIS A 1 163 ? -4.029 27.034 29.901 1.00 29.06 1248 HIS A O 1
ATOM 1077 N N . ALA A 1 164 ? -5.402 25.513 28.976 1.00 29.64 1249 ALA A N 1
ATOM 1078 C CA . ALA A 1 164 ? -6.541 25.909 29.806 1.00 28.01 1249 ALA A CA 1
ATOM 1079 C C . ALA A 1 164 ? -6.293 25.684 31.283 1.00 30.51 1249 ALA A C 1
ATOM 1080 O O . ALA A 1 164 ? -6.806 26.468 32.107 1.00 29.28 1249 ALA A O 1
ATOM 1082 N N . SER A 1 165 ? -5.587 24.602 31.659 1.00 28.95 1250 SER A N 1
ATOM 1083 C CA . SER A 1 165 ? -5.266 24.365 33.060 1.00 30.01 1250 SER A CA 1
ATOM 1084 C C . SER A 1 165 ? -4.339 25.358 33.637 1.00 30.84 1250 SER A C 1
ATOM 1085 O O . SER A 1 165 ? -4.421 25.593 34.819 1.00 30.62 1250 SER A O 1
ATOM 1088 N N . ALA A 1 166 ? -3.405 25.894 32.836 1.00 33.11 1251 ALA A N 1
ATOM 1089 C CA . ALA A 1 166 ? -2.504 26.985 33.336 1.00 34.76 1251 ALA A CA 1
ATOM 1090 C C . ALA A 1 166 ? -3.320 28.253 33.567 1.00 35.74 1251 ALA A C 1
ATOM 1091 O O . ALA A 1 166 ? -3.325 28.837 34.638 1.00 37.18 1251 ALA A O 1
ATOM 1093 N N . HIS A 1 167 ? -4.074 28.612 32.539 1.00 36.80 1252 HIS A N 1
ATOM 1094 C CA . HIS A 1 167 ? -4.834 29.824 32.538 1.00 37.52 1252 HIS A CA 1
ATOM 1095 C C . HIS A 1 167 ? -5.850 29.826 33.675 1.00 38.68 1252 HIS A C 1
ATOM 1096 O O . HIS A 1 167 ? -6.108 30.854 34.345 1.00 37.29 1252 HIS A O 1
ATOM 1103 N N . ILE A 1 168 ? -6.425 28.668 33.948 1.00 34.59 1253 ILE A N 1
ATOM 1104 C CA . ILE A 1 168 ? -7.435 28.669 34.953 1.00 31.07 1253 ILE A CA 1
ATOM 1105 C C . ILE A 1 168 ? -6.779 28.306 36.281 1.00 30.33 1253 ILE A C 1
ATOM 1106 O O . ILE A 1 168 ? -7.392 28.463 37.334 1.00 30.57 1253 ILE A O 1
ATOM 1111 N N . GLU A 1 169 ? -5.533 27.865 36.275 1.00 26.11 1254 GLU A N 1
ATOM 1112 C CA . GLU A 1 169 ? -4.824 27.706 37.559 1.00 26.86 1254 GLU A CA 1
ATOM 1113 C C . GLU A 1 169 ? -5.377 26.529 38.432 1.00 26.07 1254 GLU A C 1
ATOM 1114 O O . GLU A 1 169 ? -5.511 26.611 39.697 1.00 23.88 1254 GLU A O 1
ATOM 1120 N N . ILE A 1 170 ? -5.705 25.429 37.769 1.00 26.64 1255 ILE A N 1
ATOM 1121 C CA . ILE A 1 170 ? -6.320 24.306 38.431 1.00 27.87 1255 ILE A CA 1
ATOM 1122 C C . ILE A 1 170 ? -5.564 23.830 39.668 1.00 25.94 1255 ILE A C 1
ATOM 1123 O O . ILE A 1 170 ? -6.184 23.560 40.701 1.00 27.03 1255 ILE A O 1
ATOM 1128 N N . PHE A 1 171 ? -4.256 23.812 39.604 1.00 23.61 1256 PHE A N 1
ATOM 1129 C CA . PHE A 1 171 ? -3.461 23.500 40.729 1.00 22.48 1256 PHE A CA 1
ATOM 1130 C C . PHE A 1 171 ? -3.726 24.348 41.986 1.00 25.42 1256 PHE A C 1
ATOM 1131 O O . PHE A 1 171 ? -3.982 23.808 43.073 1.00 26.03 1256 PHE A O 1
ATOM 1139 N N . ASP A 1 172 ? -3.607 25.674 41.869 1.00 27.59 1257 ASP A N 1
ATOM 1140 C CA . ASP A 1 172 ? -3.825 26.601 42.992 1.00 29.78 1257 ASP A CA 1
ATOM 1141 C C . ASP A 1 172 ? -5.203 26.612 43.486 1.00 27.21 1257 ASP A C 1
ATOM 1142 O O . ASP A 1 172 ? -5.405 26.884 44.641 1.00 31.26 1257 ASP A O 1
ATOM 1147 N N . MET A 1 173 ? -6.146 26.295 42.629 1.00 26.36 1258 MET A N 1
ATOM 1148 C CA . MET A 1 173 ? -7.575 26.230 42.997 1.00 24.23 1258 MET A CA 1
ATOM 1149 C C . MET A 1 173 ? -7.846 24.985 43.833 1.00 22.79 1258 MET A C 1
ATOM 1150 O O . MET A 1 173 ? -8.669 25.001 44.692 1.00 21.45 1258 MET A O 1
ATOM 1155 N N . VAL A 1 174 ? -7.162 23.860 43.534 1.00 24.14 1259 VAL A N 1
ATOM 1156 C CA . VAL A 1 174 ? -7.654 22.553 44.011 1.00 20.33 1259 VAL A CA 1
ATOM 1157 C C . VAL A 1 174 ? -6.717 21.972 44.993 1.00 19.07 1259 VAL A C 1
ATOM 1158 O O . VAL A 1 174 ? -7.191 21.533 46.039 1.00 20.79 1259 VAL A O 1
ATOM 1162 N N . LEU A 1 175 ? -5.415 21.962 44.711 1.00 20.78 1260 LEU A N 1
ATOM 1163 C CA . LEU A 1 175 ? -4.426 21.185 45.468 1.00 21.56 1260 LEU A CA 1
ATOM 1164 C C . LEU A 1 175 ? -3.537 21.967 46.455 1.00 26.43 1260 LEU A C 1
ATOM 1165 O O . LEU A 1 175 ? -2.875 21.330 47.336 1.00 26.31 1260 LEU A O 1
ATOM 1170 N N . ASN A 1 176 ? -3.413 23.290 46.225 1.00 28.42 1261 ASN A N 1
ATOM 1171 C CA . ASN A 1 176 ? -2.398 24.160 46.920 1.00 32.27 1261 ASN A CA 1
ATOM 1172 C C . ASN A 1 176 ? -2.841 24.443 48.323 1.00 33.67 1261 ASN A C 1
ATOM 1173 O O . ASN A 1 176 ? -3.732 25.243 48.540 1.00 27.73 1261 ASN A O 1
ATOM 1178 N N . GLU A 1 177 ? -2.254 23.750 49.295 1.00 39.15 1262 GLU A N 1
ATOM 1179 C CA . GLU A 1 177 ? -2.791 23.879 50.657 1.00 42.75 1262 GLU A CA 1
ATOM 1180 C C . GLU A 1 177 ? -2.583 25.274 51.193 1.00 43.93 1262 GLU A C 1
ATOM 1181 O O . GLU A 1 177 ? -3.418 25.739 51.993 1.00 43.89 1262 GLU A O 1
ATOM 1187 N N . LYS A 1 178 ? -1.543 25.964 50.670 1.00 44.01 1263 LYS A N 1
ATOM 1188 C CA . LYS A 1 178 ? -1.274 27.400 51.009 1.00 45.73 1263 LYS A CA 1
ATOM 1189 C C . LYS A 1 178 ? -2.495 28.298 50.790 1.00 44.81 1263 LYS A C 1
ATOM 1190 O O . LYS A 1 178 ? -2.654 29.302 51.476 1.00 45.34 1263 LYS A O 1
ATOM 1196 N N . LEU A 1 179 ? -3.363 27.911 49.864 1.00 43.87 1264 LEU A N 1
ATOM 1197 C CA . LEU A 1 179 ? -4.507 28.725 49.527 1.00 43.88 1264 LEU A CA 1
ATOM 1198 C C . LEU A 1 179 ? -5.783 28.106 50.008 1.00 43.48 1264 LEU A C 1
ATOM 1199 O O . LEU A 1 179 ? -6.825 28.456 49.471 1.00 41.23 1264 LEU A O 1
ATOM 1204 N N . PHE A 1 180 ? -5.755 27.222 50.999 1.00 45.19 1265 PHE A N 1
ATOM 1205 C CA . PHE A 1 180 ? -7.002 26.671 51.550 1.00 46.96 1265 PHE A CA 1
ATOM 1206 C C . PHE A 1 180 ? -7.709 27.712 52.416 1.00 49.35 1265 PHE A C 1
ATOM 1207 O O . PHE A 1 180 ? -8.910 27.706 52.554 1.00 49.80 1265 PHE A O 1
ATOM 1215 N N . LYS A 1 181 ? -6.934 28.606 52.994 1.00 53.27 1266 LYS A N 1
ATOM 1216 C CA . LYS A 1 181 ? -7.492 29.673 53.788 1.00 57.47 1266 LYS A CA 1
ATOM 1217 C C . LYS A 1 181 ? -8.276 30.682 52.955 1.00 57.67 1266 LYS A C 1
ATOM 1218 O O . LYS A 1 181 ? -9.113 31.371 53.470 1.00 56.87 1266 LYS A O 1
ATOM 1224 N N . ASN A 1 182 ? -8.021 30.721 51.656 1.00 59.22 1267 ASN A N 1
ATOM 1225 C CA . ASN A 1 182 ? -8.787 31.532 50.717 1.00 60.89 1267 ASN A CA 1
ATOM 1226 C C . ASN A 1 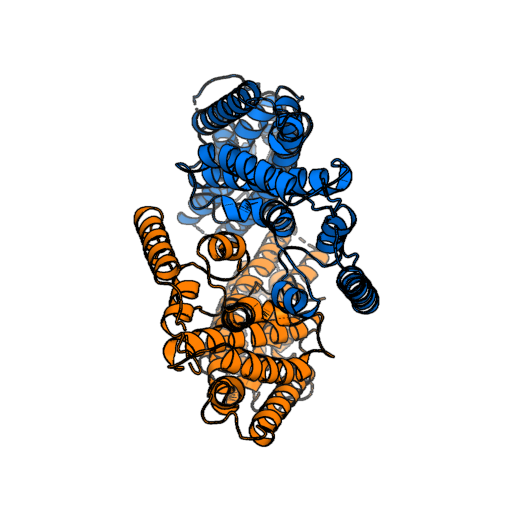182 ? -10.125 30.921 50.376 1.00 61.99 1267 ASN A C 1
ATOM 1227 O O . ASN A 1 182 ? -10.259 29.732 50.308 1.00 64.04 1267 ASN A O 1
ATOM 1232 N N . SER A 1 183 ? -11.113 31.763 50.176 1.00 65.73 1268 SER A N 1
ATOM 1233 C CA . SER A 1 183 ? -12.409 31.369 49.687 1.00 67.86 1268 SER A CA 1
ATOM 1234 C C . SER A 1 183 ? -12.302 30.434 48.497 1.00 69.69 1268 SER A C 1
ATOM 1235 O O . SER A 1 183 ? -13.037 29.473 48.392 1.00 71.02 1268 SER A O 1
ATOM 1238 N N . GLY A 1 184 ? -11.406 30.807 47.588 1.00 63.90 1269 GLY A N 1
ATOM 1239 C CA . GLY A 1 184 ? -11.061 30.072 46.405 1.00 58.61 1269 GLY A CA 1
ATOM 1240 C C . GLY A 1 184 ? -11.824 30.636 45.264 1.00 58.16 1269 GLY A C 1
ATOM 1241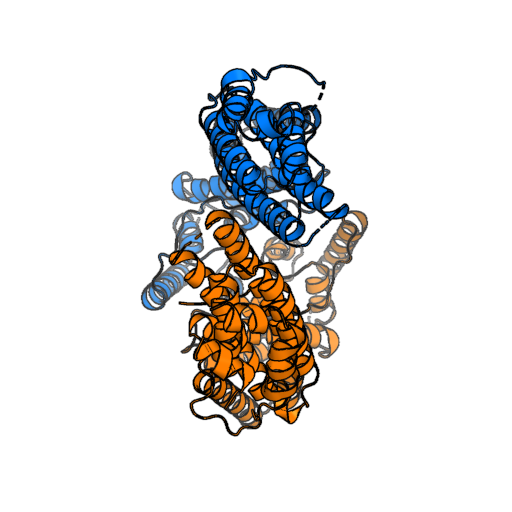 O O . GLY A 1 184 ? -11.616 30.285 44.123 1.00 56.19 1269 GLY A O 1
ATOM 1242 N N . ASP A 1 185 ? -12.689 31.561 45.637 1.00 55.75 1270 ASP A N 1
ATOM 1243 C CA . ASP A 1 185 ? -13.931 31.956 44.994 1.00 55.28 1270 ASP A CA 1
ATOM 1244 C C . ASP A 1 185 ? -13.802 32.586 43.634 1.00 51.14 1270 ASP A C 1
ATOM 1245 O O . ASP A 1 185 ? -14.610 32.426 42.785 1.00 51.46 1270 ASP A O 1
ATOM 1250 N N . GLU A 1 186 ? -12.776 33.366 43.498 1.00 48.21 1271 GLU A N 1
ATOM 1251 C CA . GLU A 1 186 ? -12.431 34.127 42.295 1.00 44.93 1271 GLU A CA 1
ATOM 1252 C C . GLU A 1 186 ? -11.957 33.139 41.256 1.00 41.71 1271 GLU A C 1
ATOM 1253 O O . GLU A 1 186 ? -12.242 33.271 40.065 1.00 42.00 1271 GLU A O 1
ATOM 1259 N N . LYS A 1 187 ? -11.164 32.177 41.715 1.00 39.50 1272 LYS A N 1
ATOM 1260 C CA . LYS A 1 187 ? -10.562 31.183 40.842 1.00 37.33 1272 LYS A CA 1
ATOM 1261 C C . LYS A 1 187 ? -11.683 30.229 40.373 1.00 33.60 1272 LYS A C 1
ATOM 1262 O O . LYS A 1 187 ? -11.795 29.924 39.171 1.00 36.82 1272 LYS A O 1
ATOM 1268 N N . PHE A 1 188 ? -12.516 29.803 41.287 1.00 27.74 1273 PHE A N 1
ATOM 1269 C CA . PHE A 1 188 ? -13.647 28.992 40.910 1.00 29.32 1273 PHE A CA 1
ATOM 1270 C C . PHE A 1 188 ? -14.595 29.701 39.944 1.00 30.23 1273 PHE A C 1
ATOM 1271 O O . PHE A 1 188 ? -15.156 29.136 39.003 1.00 29.14 1273 PHE A O 1
ATOM 1279 N N . ALA A 1 189 ? -14.693 30.997 40.132 1.00 30.83 1274 ALA A N 1
ATOM 1280 C CA . ALA A 1 189 ? -15.581 31.762 39.269 1.00 32.10 1274 ALA A CA 1
ATOM 1281 C C . ALA A 1 189 ? -14.952 31.776 37.930 1.00 31.33 1274 ALA A C 1
ATOM 1282 O O . ALA A 1 189 ? -15.643 31.750 36.952 1.00 32.50 1274 ALA A O 1
ATOM 1284 N N . LYS A 1 190 ? -13.630 31.844 37.859 1.00 30.35 1275 LYS A N 1
ATOM 1285 C CA . LYS A 1 190 ? -12.984 31.872 36.577 1.00 28.77 1275 LYS A CA 1
ATOM 1286 C C . LYS A 1 190 ? -13.081 30.476 35.879 1.00 31.71 1275 LYS A C 1
ATOM 1287 O O . LYS A 1 190 ? -13.208 30.412 34.615 1.00 31.45 1275 LYS A O 1
ATOM 1293 N N . LEU A 1 191 ? -12.943 29.368 36.645 1.00 27.88 1276 LEU A N 1
ATOM 1294 C CA . LEU A 1 191 ? -13.197 28.066 36.076 1.00 26.89 1276 LEU A CA 1
ATOM 1295 C C . LEU A 1 191 ? -14.630 27.910 35.500 1.00 25.38 1276 LEU A C 1
ATOM 1296 O O . LEU A 1 191 ? -14.826 27.356 34.416 1.00 23.26 1276 LEU A O 1
ATOM 1301 N N . PHE A 1 192 ? -15.627 28.380 36.246 1.00 23.48 1277 PHE A N 1
ATOM 1302 C CA . PHE A 1 192 ? -17.023 28.256 35.778 1.00 26.64 1277 PHE A CA 1
ATOM 1303 C C . PHE A 1 192 ? -17.367 29.064 34.527 1.00 26.75 1277 PHE A C 1
ATOM 1304 O O . PHE A 1 192 ? -18.061 28.568 33.613 1.00 26.00 1277 PHE A O 1
ATOM 1312 N N . THR A 1 193 ? -16.736 30.228 34.418 1.00 24.93 1278 THR A N 1
ATOM 1313 C CA . THR A 1 193 ? -16.856 31.030 33.236 1.00 27.11 1278 THR A CA 1
ATOM 1314 C C . THR A 1 193 ? -16.168 30.392 32.049 1.00 25.39 1278 THR A C 1
ATOM 1315 O O . THR A 1 193 ? -16.723 30.400 30.907 1.00 25.18 1278 THR A O 1
ATOM 1319 N N . PHE A 1 194 ? -14.998 29.821 32.308 1.00 25.02 1279 PHE A N 1
ATOM 1320 C CA . PHE A 1 194 ? -14.264 29.140 31.250 1.00 23.52 1279 PHE A CA 1
ATOM 1321 C C . PHE A 1 194 ? -15.048 27.947 30.661 1.00 24.19 1279 PHE A C 1
ATOM 1322 O O . PHE A 1 194 ? -15.077 27.745 29.453 1.00 25.70 1279 PHE A O 1
ATOM 1330 N N . LEU A 1 195 ? -15.660 27.158 31.521 1.00 22.24 1280 LEU A N 1
ATOM 1331 C CA . LEU A 1 195 ? -16.423 26.004 31.116 1.00 22.80 1280 LEU A CA 1
ATOM 1332 C C . LEU A 1 195 ? -17.731 26.404 30.454 1.00 24.83 1280 LEU A C 1
ATOM 1333 O O . LEU A 1 195 ? -18.158 25.712 29.517 1.00 21.53 1280 LEU A O 1
ATOM 1338 N N . ASN A 1 196 ? -18.354 27.508 30.949 1.00 23.49 1281 ASN A N 1
ATOM 1339 C CA . ASN A 1 196 ? -19.548 28.062 30.206 1.00 27.07 1281 ASN A CA 1
ATOM 1340 C C . ASN A 1 196 ? -19.154 28.549 28.803 1.00 22.25 1281 ASN A C 1
ATOM 1341 O O . ASN A 1 196 ? -19.867 28.388 27.884 1.00 21.04 1281 ASN A O 1
ATOM 1346 N N . GLU A 1 197 ? -17.950 29.084 28.689 1.00 23.05 1282 GLU A N 1
ATOM 1347 C CA . GLU A 1 197 ? -17.485 29.580 27.422 1.00 24.49 1282 GLU A CA 1
ATOM 1348 C C . GLU A 1 197 ? -17.015 28.450 26.516 1.00 26.61 1282 GLU A C 1
ATOM 1349 O O . GLU A 1 197 ? -17.184 28.511 25.307 1.00 27.25 1282 GLU A O 1
ATOM 1355 N N . PHE A 1 198 ? -16.449 27.381 27.101 1.00 25.63 1283 PHE A N 1
ATOM 1356 C CA . PHE A 1 198 ? -16.106 26.179 26.351 1.00 23.92 1283 PHE A CA 1
ATOM 1357 C C . PHE A 1 198 ? -17.373 25.587 25.830 1.00 25.36 1283 PHE A C 1
ATOM 1358 O O . PHE A 1 198 ? -17.501 25.183 24.656 1.00 25.88 1283 PHE A O 1
ATOM 1366 N N . ASP A 1 199 ? -18.356 25.513 26.701 1.00 25.24 1284 ASP A N 1
ATOM 1367 C CA . ASP A 1 199 ? -19.639 24.985 26.316 1.00 26.86 1284 ASP A CA 1
ATOM 1368 C C . ASP A 1 199 ? -20.378 25.773 25.191 1.00 28.90 1284 ASP A C 1
ATOM 1369 O O . ASP A 1 199 ? -21.034 25.184 24.324 1.00 27.23 1284 ASP A O 1
ATOM 1374 N N . ALA A 1 200 ? -20.242 27.110 25.176 1.00 31.16 1285 ALA A N 1
ATOM 1375 C CA . ALA A 1 200 ? -20.878 27.942 24.077 1.00 30.36 1285 ALA A CA 1
ATOM 1376 C C . ALA A 1 200 ? -20.293 27.671 22.731 1.00 28.72 1285 ALA A C 1
ATOM 1377 O O . ALA A 1 200 ? -21.010 27.624 21.754 1.00 29.35 1285 ALA A O 1
ATOM 1379 N N . VAL A 1 201 ? -18.954 27.628 22.659 1.00 29.94 1286 VAL A N 1
ATOM 1380 C CA . VAL A 1 201 ? -18.246 27.357 21.416 1.00 28.81 1286 VAL A CA 1
ATOM 1381 C C . VAL A 1 201 ? -18.642 25.959 20.896 1.00 29.19 1286 VAL A C 1
ATOM 1382 O O . VAL A 1 201 ? -19.037 25.796 19.779 1.00 28.73 1286 VAL A O 1
ATOM 1386 N N . LEU A 1 202 ? -18.663 24.965 21.786 1.00 30.40 1287 LEU A N 1
ATOM 1387 C CA . LEU A 1 202 ? -19.134 23.639 21.383 1.00 31.11 1287 LEU A CA 1
ATOM 1388 C C . LEU A 1 202 ? -20.526 23.737 20.692 1.00 31.32 1287 LEU A C 1
ATOM 1389 O O . LEU A 1 202 ? -20.731 23.189 19.584 1.00 26.96 1287 LEU A O 1
ATOM 1394 N N . CYS A 1 203 ? -21.471 24.447 21.331 1.00 33.20 1288 CYS A N 1
ATOM 1395 C CA . CYS A 1 203 ? -22.815 24.722 20.666 1.00 34.74 1288 CYS A CA 1
ATOM 1396 C C . CYS A 1 203 ? -22.708 25.629 19.434 1.00 34.53 1288 CYS A C 1
ATOM 1397 O O . CYS A 1 203 ? -23.346 25.353 18.459 1.00 34.39 1288 CYS A O 1
ATOM 1400 N N . LYS A 1 204 ? -21.858 26.650 19.475 1.00 35.57 1289 LYS A N 1
ATOM 1401 C CA . LYS A 1 204 ? -21.670 27.576 18.343 1.00 39.10 1289 LYS A CA 1
ATOM 1402 C C . LYS A 1 204 ? -21.278 26.787 17.113 1.00 39.71 1289 LYS A C 1
ATOM 1403 O O . LYS A 1 204 ? -22.015 26.816 16.081 1.00 42.38 1289 LYS A O 1
ATOM 1409 N N . PHE A 1 205 ? -20.184 26.017 17.227 1.00 37.26 1290 PHE A N 1
ATOM 1410 C CA . PHE A 1 205 ? -19.652 25.273 16.084 1.00 36.55 1290 PHE A CA 1
ATOM 1411 C C . PHE A 1 205 ? -20.382 23.956 15.832 1.00 34.00 1290 PHE A C 1
ATOM 1412 O O . PHE A 1 205 ? -19.880 23.083 15.157 1.00 36.84 1290 PHE A O 1
ATOM 1420 N N . GLN A 1 206 ? -21.564 23.823 16.399 1.00 32.68 1291 GLN A N 1
ATOM 1421 C CA . GLN A 1 206 ? -22.440 22.686 16.154 1.00 36.05 1291 GLN A CA 1
ATOM 1422 C C . GLN A 1 206 ? -21.883 21.237 16.433 1.00 36.62 1291 GLN A C 1
ATOM 1423 O O . GLN A 1 206 ? -22.224 20.277 15.707 1.00 33.06 1291 GLN A O 1
ATOM 1429 N N . VAL A 1 207 ? -21.113 21.035 17.517 1.00 35.12 1292 VAL A N 1
ATOM 1430 C CA . VAL A 1 207 ? -20.711 19.676 17.757 1.00 33.57 1292 VAL A CA 1
ATOM 1431 C C . VAL A 1 207 ? -21.897 18.824 18.198 1.00 32.59 1292 VAL A C 1
ATOM 1432 O O . VAL A 1 207 ? -22.706 19.253 18.968 1.00 31.89 1292 VAL A O 1
ATOM 1436 N N . VAL A 1 208 ? -22.024 17.618 17.673 1.00 33.15 1293 VAL A N 1
ATOM 1437 C CA . VAL A 1 208 ? -23.162 16.778 18.023 1.00 34.75 1293 VAL A CA 1
ATOM 1438 C C . VAL A 1 208 ? -23.171 16.502 19.539 1.00 35.89 1293 VAL A C 1
ATOM 1439 O O . VAL A 1 208 ? -22.116 16.459 20.176 1.00 34.07 1293 VAL A O 1
ATOM 1443 N N . ASP A 1 209 ? -24.364 16.296 20.076 1.00 33.95 1294 ASP A N 1
ATOM 1444 C CA . ASP A 1 209 ? -24.574 16.069 21.488 1.00 35.97 1294 ASP A CA 1
ATOM 1445 C C . ASP A 1 209 ? -23.692 14.991 22.123 1.00 35.87 1294 ASP A C 1
ATOM 1446 O O . ASP A 1 209 ? -23.068 15.238 23.145 1.00 36.64 1294 ASP A O 1
ATOM 1451 N N . SER A 1 210 ? -23.652 13.810 21.537 1.00 31.60 1295 SER A N 1
ATOM 1452 C CA . SER A 1 210 ? -22.869 12.758 22.058 1.00 30.84 1295 SER A CA 1
ATOM 1453 C C . SER A 1 210 ? -21.378 13.064 22.017 1.00 29.53 1295 SER A C 1
ATOM 1454 O O . SER A 1 210 ? -20.683 12.544 22.861 1.00 32.58 1295 SER A O 1
ATOM 1457 N N . MET A 1 211 ? -20.870 13.889 21.107 1.00 26.39 1296 MET A N 1
ATOM 1458 C CA . MET A 1 211 ? -19.492 14.286 21.208 1.00 26.53 1296 MET A CA 1
ATOM 1459 C C . MET A 1 211 ? -19.249 15.391 22.250 1.00 27.47 1296 MET A C 1
ATOM 1460 O O . MET A 1 211 ? -18.149 15.546 22.807 1.00 29.28 1296 MET A O 1
ATOM 1465 N N . HIS A 1 212 ? -20.270 16.223 22.480 1.00 29.40 1297 HIS A N 1
ATOM 1466 C CA . HIS A 1 212 ? -20.220 17.337 23.458 1.00 28.49 1297 HIS A CA 1
ATOM 1467 C C . HIS A 1 212 ? -20.022 16.799 24.866 1.00 25.41 1297 HIS A C 1
ATOM 1468 O O . HIS A 1 212 ? -19.125 17.187 25.597 1.00 24.08 1297 HIS A O 1
ATOM 1475 N N . THR A 1 213 ? -20.830 15.814 25.195 1.00 26.38 1298 THR A N 1
ATOM 1476 C CA . THR A 1 213 ? -20.667 15.074 26.441 1.00 27.48 1298 THR A CA 1
ATOM 1477 C C . THR A 1 213 ? -19.379 14.283 26.507 1.00 27.21 1298 THR A C 1
ATOM 1478 O O . THR A 1 213 ? -18.712 14.265 27.553 1.00 28.08 1298 THR A O 1
ATOM 1482 N N . LYS A 1 214 ? -18.958 13.666 25.405 1.00 25.73 1299 LYS A N 1
ATOM 1483 C CA . LYS A 1 214 ? -17.622 12.994 25.451 1.00 24.73 1299 LYS A CA 1
ATOM 1484 C C . LYS A 1 214 ? -16.497 14.011 25.774 1.00 22.33 1299 LYS A C 1
ATOM 1485 O O . LYS A 1 214 ? -15.618 13.748 26.592 1.00 21.75 1299 LYS A O 1
ATOM 1491 N N . ILE A 1 215 ? -16.504 15.149 25.069 1.00 22.93 1300 ILE A N 1
ATOM 1492 C CA . ILE A 1 215 ? -15.493 16.208 25.294 1.00 19.82 1300 ILE A CA 1
ATOM 1493 C C . ILE A 1 215 ? -15.444 16.606 26.799 1.00 18.71 1300 ILE A C 1
ATOM 1494 O O . ILE A 1 215 ? -14.357 16.802 27.379 1.00 18.07 1300 ILE A O 1
ATOM 1499 N N . PHE A 1 216 ? -16.598 16.690 27.430 1.00 15.76 1301 PHE A N 1
ATOM 1500 C CA . PHE A 1 216 ? -16.614 17.090 28.810 1.00 20.48 1301 PHE A CA 1
ATOM 1501 C C . PHE A 1 216 ? -16.067 15.968 29.744 1.00 24.06 1301 PHE A C 1
ATOM 1502 O O . PHE A 1 216 ? -15.422 16.262 30.728 1.00 21.52 1301 PHE A O 1
ATOM 1510 N N . ASN A 1 217 ? -16.444 14.695 29.476 1.00 23.12 1302 ASN A N 1
ATOM 1511 C CA . ASN A 1 217 ? -15.798 13.540 30.129 1.00 25.33 1302 ASN A CA 1
ATOM 1512 C C . ASN A 1 217 ? -14.270 13.533 29.921 1.00 23.19 1302 ASN A C 1
ATOM 1513 O O . ASN A 1 217 ? -13.555 13.335 30.884 1.00 23.18 1302 ASN A O 1
ATOM 1518 N N . ASP A 1 218 ? -13.794 13.749 28.688 1.00 21.03 1303 ASP A N 1
ATOM 1519 C CA . ASP A 1 218 ? -12.367 13.688 28.496 1.00 20.64 1303 ASP A CA 1
ATOM 1520 C C . ASP A 1 218 ? -11.634 14.831 29.190 1.00 19.62 1303 ASP A C 1
ATOM 1521 O O . ASP A 1 218 ? -10.458 14.747 29.534 1.00 19.69 1303 ASP A O 1
ATOM 1526 N N . THR A 1 219 ? -12.326 15.958 29.257 1.00 22.80 1304 THR A N 1
ATOM 1527 C CA . THR A 1 219 ? -11.823 17.140 29.923 1.00 22.26 1304 THR A CA 1
ATOM 1528 C C . THR A 1 219 ? -11.551 16.831 31.386 1.00 20.47 1304 THR A C 1
ATOM 1529 O O . THR A 1 219 ? -10.487 17.152 31.919 1.00 21.56 1304 THR A O 1
ATOM 1533 N N . LEU A 1 220 ? -12.505 16.205 32.019 1.00 18.39 1305 LEU A N 1
ATOM 1534 C CA . LEU A 1 220 ? -12.270 15.624 33.316 1.00 20.00 1305 LEU A CA 1
ATOM 1535 C C . LEU A 1 220 ? -11.213 14.488 33.375 1.00 19.29 1305 LEU A C 1
ATOM 1536 O O . LEU A 1 220 ? -10.531 14.361 34.379 1.00 17.99 1305 LEU A O 1
ATOM 1541 N N . LYS A 1 221 ? -11.131 13.634 32.342 1.00 20.03 1306 LYS A N 1
ATOM 1542 C CA . LYS A 1 221 ? -10.114 12.578 32.347 1.00 20.21 1306 LYS A CA 1
ATOM 1543 C C . LYS A 1 221 ? -8.805 13.282 32.321 1.00 21.31 1306 LYS A C 1
ATOM 1544 O O . LYS A 1 221 ? -7.868 12.877 33.024 1.00 24.40 1306 LYS A O 1
ATOM 1550 N N . TYR A 1 222 ? -8.708 14.383 31.570 1.00 21.11 1307 TYR A N 1
ATOM 1551 C CA . TYR A 1 222 ? -7.461 15.067 31.584 1.00 19.29 1307 TYR A CA 1
ATOM 1552 C C . TYR A 1 222 ? -7.109 15.647 32.960 1.00 19.36 1307 TYR A C 1
ATOM 1553 O O . TYR A 1 222 ? -5.947 15.688 33.338 1.00 19.37 1307 TYR A O 1
ATOM 1562 N N . LEU A 1 223 ? -8.093 16.178 33.678 1.00 19.71 1308 LEU A N 1
ATOM 1563 C CA . LEU A 1 223 ? -7.778 16.863 34.955 1.00 23.41 1308 LEU A CA 1
ATOM 1564 C C . LEU A 1 223 ? -7.467 15.822 36.038 1.00 20.71 1308 LEU A C 1
ATOM 1565 O O . LEU A 1 223 ? -6.658 16.071 36.899 1.00 23.03 1308 LEU A O 1
ATOM 1570 N N . ASN A 1 224 ? -8.076 14.663 35.961 1.00 19.74 1309 ASN A N 1
ATOM 1571 C CA . ASN A 1 224 ? -7.631 13.454 36.752 1.00 19.87 1309 ASN A CA 1
ATOM 1572 C C . ASN A 1 224 ? -6.075 13.236 36.703 1.00 19.32 1309 ASN A C 1
ATOM 1573 O O . ASN A 1 224 ? -5.423 13.269 37.763 1.00 19.31 1309 ASN A O 1
ATOM 1578 N N . VAL A 1 225 ? -5.498 13.199 35.482 1.00 20.55 1310 VAL A N 1
ATOM 1579 C CA . VAL A 1 225 ? -4.034 13.001 35.198 1.00 21.85 1310 VAL A CA 1
ATOM 1580 C C . VAL A 1 225 ? -3.234 14.104 35.822 1.00 20.81 1310 VAL A C 1
ATOM 1581 O O . VAL A 1 225 ? -2.391 13.910 36.663 1.00 19.04 1310 VAL A O 1
ATOM 1585 N N . MET A 1 226 ? -3.631 15.331 35.495 1.00 23.63 1311 MET A N 1
ATOM 1586 C CA . MET A 1 226 ? -2.870 16.529 35.958 1.00 22.78 1311 MET A CA 1
ATOM 1587 C C . MET A 1 226 ? -2.945 16.674 37.462 1.00 20.32 1311 MET A C 1
ATOM 1588 O O . MET A 1 226 ? -1.985 16.986 38.179 1.00 21.09 1311 MET A O 1
ATOM 1593 N N . LEU A 1 227 ? -4.130 16.405 37.985 1.00 18.80 1312 LEU A N 1
ATOM 1594 C CA . LEU A 1 227 ? -4.307 16.587 39.410 1.00 17.56 1312 LEU A CA 1
ATOM 1595 C C . LEU A 1 227 ? -3.589 15.499 40.197 1.00 16.61 1312 LEU A C 1
ATOM 1596 O O . LEU A 1 227 ? -2.890 15.753 41.149 1.00 14.85 1312 LEU A O 1
ATOM 1601 N N . PHE A 1 228 ? -3.763 14.258 39.769 1.00 17.83 1313 PHE A N 1
ATOM 1602 C CA . PHE A 1 228 ? -3.045 13.167 40.437 1.00 17.43 1313 PHE A CA 1
ATOM 1603 C C . PHE A 1 228 ? -1.480 13.392 40.313 1.00 17.36 1313 PHE A C 1
ATOM 1604 O O . PHE A 1 228 ? -0.822 13.206 41.312 1.00 17.60 1313 PHE A O 1
ATOM 1612 N N . ASN A 1 229 ? -0.958 13.683 39.127 1.00 16.79 1314 ASN A N 1
ATOM 1613 C CA . ASN A 1 229 ? 0.500 13.848 38.906 1.00 18.15 1314 ASN A CA 1
ATOM 1614 C C . ASN A 1 229 ? 1.011 14.993 39.798 1.00 18.12 1314 ASN A C 1
ATOM 1615 O O . ASN A 1 229 ? 2.042 14.887 40.469 1.00 16.18 1314 ASN A O 1
ATOM 1620 N N . ASP A 1 230 ? 0.251 16.093 39.858 1.00 19.35 1315 ASP A N 1
ATOM 1621 C CA . ASP A 1 230 ? 0.667 17.215 40.731 1.00 19.50 1315 ASP A CA 1
ATOM 1622 C C . ASP A 1 230 ? 0.530 16.920 42.171 1.00 19.36 1315 ASP A C 1
ATOM 1623 O O . ASP A 1 230 ? 1.287 17.463 43.033 1.00 18.12 1315 ASP A O 1
ATOM 1628 N N . LEU A 1 231 ? -0.434 16.069 42.510 1.00 17.71 1316 LEU A N 1
ATOM 1629 C CA . LEU A 1 231 ? -0.539 15.710 43.927 1.00 19.04 1316 LEU A CA 1
ATOM 1630 C C . LEU A 1 231 ? 0.774 14.998 44.366 1.00 22.14 1316 LEU A C 1
ATOM 1631 O O . LEU A 1 231 ? 1.327 15.305 45.491 1.00 22.00 1316 LEU A O 1
ATOM 1636 N N . ILE A 1 232 ? 1.287 14.130 43.516 1.00 20.24 1317 ILE A N 1
ATOM 1637 C CA . ILE A 1 232 ? 2.529 13.437 43.835 1.00 27.56 1317 ILE A CA 1
ATOM 1638 C C . ILE A 1 232 ? 3.790 14.352 43.712 1.00 26.42 1317 ILE A C 1
ATOM 1639 O O . ILE A 1 232 ? 4.606 14.258 44.530 1.00 30.21 1317 ILE A O 1
ATOM 1644 N N . THR A 1 233 ? 3.915 15.179 42.687 1.00 28.54 1318 THR A N 1
ATOM 1645 C CA . THR A 1 233 ? 5.220 15.834 42.354 1.00 31.09 1318 THR A CA 1
ATOM 1646 C C . THR A 1 233 ? 5.318 17.170 43.102 1.00 33.04 1318 THR A C 1
ATOM 1647 O O . THR A 1 233 ? 6.378 17.552 43.598 1.00 35.39 1318 THR A O 1
ATOM 1651 N N . LYS A 1 234 ? 4.199 17.845 43.247 1.00 32.97 1319 LYS A N 1
ATOM 1652 C CA . LYS A 1 234 ? 4.164 19.236 43.686 1.00 31.53 1319 LYS A CA 1
ATOM 1653 C C . LYS A 1 234 ? 3.682 19.496 45.120 1.00 35.48 1319 LYS A C 1
ATOM 1654 O O . LYS A 1 234 ? 3.846 20.605 45.651 1.00 39.94 1319 LYS A O 1
ATOM 1660 N N . CYS A 1 235 ? 3.167 18.489 45.818 1.00 34.18 1320 CYS A N 1
ATOM 1661 C CA . CYS A 1 235 ? 2.561 18.753 47.105 1.00 33.34 1320 CYS A CA 1
ATOM 1662 C C . CYS A 1 235 ? 3.403 18.112 48.163 1.00 39.63 1320 CYS A C 1
ATOM 1663 O O . CYS A 1 235 ? 3.433 16.857 48.358 1.00 38.25 1320 CYS A O 1
ATOM 1666 N N . PRO A 1 236 ? 4.046 18.976 48.947 1.00 41.51 1321 PRO A N 1
ATOM 1667 C CA . PRO A 1 236 ? 5.147 18.589 49.783 1.00 42.23 1321 PRO A CA 1
ATOM 1668 C C . PRO A 1 236 ? 4.661 17.534 50.835 1.00 46.50 1321 PRO A C 1
ATOM 1669 O O . PRO A 1 236 ? 5.172 16.367 50.841 1.00 50.51 1321 PRO A O 1
ATOM 1673 N N . ALA A 1 237 ? 3.705 17.886 51.695 1.00 42.58 1322 ALA A N 1
ATOM 1674 C CA . ALA A 1 237 ? 3.302 16.984 52.768 1.00 40.70 1322 ALA A CA 1
ATOM 1675 C C . ALA A 1 237 ? 1.793 16.783 52.739 1.00 39.50 1322 ALA A C 1
ATOM 1676 O O . ALA A 1 237 ? 1.028 17.643 52.257 1.00 44.46 1322 ALA A O 1
ATOM 1678 N N . LEU A 1 238 ? 1.336 15.642 53.205 1.00 33.73 1323 LEU A N 1
ATOM 1679 C CA . LEU A 1 238 ? -0.022 15.301 53.003 1.00 28.60 1323 LEU A CA 1
ATOM 1680 C C . LEU A 1 238 ? -0.512 14.723 54.296 1.00 28.89 1323 LEU A C 1
ATOM 1681 O O . LEU A 1 238 ? 0.224 14.050 55.019 1.00 27.28 1323 LEU A O 1
ATOM 1686 N N . ASN A 1 239 ? -1.763 15.019 54.596 1.00 26.89 1324 ASN A N 1
ATOM 1687 C CA . ASN A 1 239 ? -2.436 14.400 55.726 1.00 28.54 1324 ASN A CA 1
ATOM 1688 C C . ASN A 1 239 ? -3.950 14.324 55.522 1.00 25.89 1324 ASN A C 1
ATOM 1689 O O . ASN A 1 239 ? -4.454 14.800 54.543 1.00 25.90 1324 ASN A O 1
ATOM 1694 N N . TRP A 1 240 ? -4.657 13.771 56.498 1.00 24.65 1325 TRP A N 1
ATOM 1695 C CA . TRP A 1 240 ? -6.123 13.487 56.378 1.00 26.98 1325 TRP A CA 1
ATOM 1696 C C . TRP A 1 240 ? -6.987 14.779 56.141 1.00 26.62 1325 TRP A C 1
ATOM 1697 O O . TRP A 1 240 ? -7.937 14.779 55.348 1.00 25.19 1325 TRP A O 1
ATOM 1708 N N . LYS A 1 241 ? -6.513 15.881 56.733 1.00 24.65 1326 LYS A N 1
ATOM 1709 C CA . LYS A 1 241 ? -7.040 17.170 56.569 1.00 24.11 1326 LYS A CA 1
ATOM 1710 C C . LYS A 1 241 ? -6.824 17.747 55.214 1.00 22.99 1326 LYS A C 1
ATOM 1711 O O . LYS A 1 241 ? -7.777 18.267 54.620 1.00 23.09 1326 LYS A O 1
ATOM 1717 N N . TYR A 1 242 ? -5.604 17.647 54.710 1.00 22.31 1327 TYR A N 1
ATOM 1718 C CA . TYR A 1 242 ? -5.354 18.001 53.363 1.00 21.19 1327 TYR A CA 1
ATOM 1719 C C . TYR A 1 242 ? -6.302 17.273 52.443 1.00 20.68 1327 TYR A C 1
ATOM 1720 O O . TYR A 1 242 ? -6.834 17.855 51.464 1.00 21.37 1327 TYR A O 1
ATOM 1729 N N . GLY A 1 243 ? -6.500 15.968 52.732 1.00 20.12 1328 GLY A N 1
ATOM 1730 C CA . GLY A 1 243 ? -7.271 15.106 51.852 1.00 18.94 1328 GLY A CA 1
ATOM 1731 C C . GLY A 1 243 ? -8.717 15.572 51.820 1.00 21.22 1328 GLY A C 1
ATOM 1732 O O . GLY A 1 243 ? -9.312 15.771 50.764 1.00 19.12 1328 GLY A O 1
ATOM 1733 N N . TYR A 1 244 ? -9.238 15.835 53.012 1.00 20.27 1329 TYR A N 1
ATOM 1734 C CA . TYR A 1 244 ? -10.581 16.338 53.151 1.00 23.29 1329 TYR A CA 1
ATOM 1735 C C . TYR A 1 244 ? -10.865 17.682 52.414 1.00 25.02 1329 TYR A C 1
ATOM 1736 O O . TYR A 1 244 ? -11.891 17.849 51.734 1.00 26.19 1329 TYR A O 1
ATOM 1745 N N . GLU A 1 245 ? -9.919 18.605 52.470 1.00 25.22 1330 GLU A N 1
ATOM 1746 C CA . GLU A 1 245 ? -10.021 19.878 51.761 1.00 26.35 1330 GLU A CA 1
ATOM 1747 C C . GLU A 1 245 ? -9.951 19.771 50.213 1.00 25.65 1330 GLU A C 1
ATOM 1748 O O . GLU A 1 245 ? -10.745 20.439 49.538 1.00 26.71 1330 GLU A O 1
ATOM 1754 N N . VAL A 1 246 ? -9.064 18.933 49.665 1.00 21.24 1331 VAL A N 1
ATOM 1755 C CA . VAL A 1 246 ? -9.041 18.661 48.221 1.00 17.85 1331 VAL A CA 1
ATOM 1756 C C . VAL A 1 246 ? -10.343 18.028 47.802 1.00 19.08 1331 VAL A C 1
ATOM 1757 O O . VAL A 1 246 ? -10.813 18.256 46.697 1.00 19.86 1331 VAL A O 1
ATOM 1761 N N . ASP A 1 247 ? -10.880 17.155 48.637 1.00 20.44 1332 ASP A N 1
ATOM 1762 C CA . ASP A 1 247 ? -12.143 16.480 48.341 1.00 24.38 1332 ASP A CA 1
ATOM 1763 C C . ASP A 1 247 ? -13.281 17.467 48.073 1.00 23.88 1332 ASP A C 1
ATOM 1764 O O . ASP A 1 247 ? -13.939 17.385 47.047 1.00 23.88 1332 ASP A O 1
ATOM 1769 N N . ARG A 1 248 ? -13.401 18.446 48.962 1.00 24.36 1333 ARG A N 1
ATOM 1770 C CA . ARG A 1 248 ? -14.320 19.555 48.782 1.00 26.07 1333 ARG A CA 1
ATOM 1771 C C . ARG A 1 248 ? -14.020 20.376 47.526 1.00 25.63 1333 ARG A C 1
ATOM 1772 O O . ARG A 1 248 ? -14.950 20.825 46.856 1.00 25.47 1333 ARG A O 1
ATOM 1780 N N . ASN A 1 249 ? -12.744 20.590 47.195 1.00 21.45 1334 ASN A N 1
ATOM 1781 C CA . ASN A 1 249 ? -12.465 21.438 46.032 1.00 21.21 1334 ASN A CA 1
ATOM 1782 C C . ASN A 1 249 ? -12.903 20.673 44.841 1.00 22.14 1334 ASN A C 1
ATOM 1783 O O . ASN A 1 249 ? -13.426 21.278 43.841 1.00 23.85 1334 ASN A O 1
ATOM 1788 N N . ILE A 1 250 ? -12.707 19.355 44.893 1.00 20.22 1335 ILE A N 1
ATOM 1789 C CA . ILE A 1 250 ? -13.042 18.531 43.742 1.00 20.54 1335 ILE A CA 1
ATOM 1790 C C . ILE A 1 250 ? -14.567 18.577 43.512 1.00 20.37 1335 ILE A C 1
ATOM 1791 O O . ILE A 1 250 ? -15.099 18.757 42.421 1.00 18.25 1335 ILE A O 1
ATOM 1796 N N . GLU A 1 251 ? -15.257 18.381 44.601 1.00 22.74 1336 GLU A N 1
ATOM 1797 C CA . GLU A 1 251 ? -16.761 18.437 44.567 1.00 26.37 1336 GLU A CA 1
ATOM 1798 C C . GLU A 1 251 ? -17.267 19.796 44.091 1.00 23.92 1336 GLU A C 1
ATOM 1799 O O . GLU A 1 251 ? -18.149 19.850 43.301 1.00 23.54 1336 GLU A O 1
ATOM 1805 N N . ARG A 1 252 ? -16.600 20.874 44.432 1.00 25.05 1337 ARG A N 1
ATOM 1806 C CA . ARG A 1 252 ? -16.851 22.134 43.839 1.00 24.86 1337 ARG A CA 1
ATOM 1807 C C . ARG A 1 252 ? -16.617 22.143 42.343 1.00 25.32 1337 ARG A C 1
ATOM 1808 O O . ARG A 1 252 ? -17.476 22.605 41.614 1.00 25.31 1337 ARG A O 1
ATOM 1816 N N . LEU A 1 253 ? -15.432 21.711 41.889 1.00 25.25 1338 LEU A N 1
ATOM 1817 C CA . LEU A 1 253 ? -15.133 21.561 40.437 1.00 23.76 1338 LEU A CA 1
ATOM 1818 C C . LEU A 1 253 ? -16.187 20.717 39.726 1.00 24.19 1338 LEU A C 1
ATOM 1819 O O . LEU A 1 253 ? -16.631 21.050 38.604 1.00 24.04 1338 LEU A O 1
ATOM 1824 N N . VAL A 1 254 ? -16.582 19.615 40.353 1.00 23.54 1339 VAL A N 1
ATOM 1825 C CA . VAL A 1 254 ? -17.472 18.649 39.707 1.00 26.02 1339 VAL A CA 1
ATOM 1826 C C . VAL A 1 254 ? -18.998 19.123 39.625 1.00 25.41 1339 VAL A C 1
ATOM 1827 O O . VAL A 1 254 ? -19.724 18.693 38.772 1.00 20.05 1339 VAL A O 1
ATOM 1831 N N . SER A 1 255 ? -19.382 19.967 40.592 1.00 24.67 1340 SER A N 1
ATOM 1832 C CA . SER A 1 255 ? -20.687 20.607 40.639 1.00 25.83 1340 SER A CA 1
ATOM 1833 C C . SER A 1 255 ? -21.100 21.281 39.292 1.00 26.93 1340 SER A C 1
ATOM 1834 O O . SER A 1 255 ? -22.220 21.108 38.895 1.00 27.58 1340 SER A O 1
ATOM 1837 N N . TRP A 1 256 ? -20.169 21.918 38.553 1.00 27.12 1341 TRP A N 1
ATOM 1838 C CA . TRP A 1 256 ? -20.466 22.460 37.232 1.00 26.74 1341 TRP A CA 1
ATOM 1839 C C . TRP A 1 256 ? -20.929 21.359 36.232 1.00 31.09 1341 TRP A C 1
ATOM 1840 O O . TRP A 1 256 ? -21.836 21.559 35.412 1.00 28.99 1341 TRP A O 1
ATOM 1851 N N . PHE A 1 257 ? -20.244 20.215 36.251 1.00 33.51 1342 PHE A N 1
ATOM 1852 C CA . PHE A 1 257 ? -20.481 19.174 35.233 1.00 35.77 1342 PHE A CA 1
ATOM 1853 C C . PHE A 1 257 ? -21.755 18.451 35.543 1.00 40.75 1342 PHE A C 1
ATOM 1854 O O . PHE A 1 257 ? -22.268 17.656 34.744 1.00 41.62 1342 PHE A O 1
ATOM 1862 N N . GLU A 1 258 ? -22.275 18.674 36.730 1.00 45.57 1343 GLU A N 1
ATOM 1863 C CA . GLU A 1 258 ? -23.242 17.670 37.146 1.00 49.31 1343 GLU A CA 1
ATOM 1864 C C . GLU A 1 258 ? -24.616 17.689 36.472 1.00 49.75 1343 GLU A C 1
ATOM 1865 O O . GLU A 1 258 ? -25.104 16.635 36.102 1.00 50.05 1343 GLU A O 1
ATOM 1871 N N . PRO A 1 259 ? -25.222 18.883 36.288 1.00 49.33 1344 PRO A N 1
ATOM 1872 C CA . PRO A 1 259 ? -26.437 18.910 35.462 1.00 49.20 1344 PRO A CA 1
ATOM 1873 C C . PRO A 1 259 ? -26.189 18.645 33.943 1.00 50.23 1344 PRO A C 1
ATOM 1874 O O . PRO A 1 259 ? -27.035 19.044 33.126 1.00 51.03 1344 PRO A O 1
ATOM 1878 N N . ARG A 1 260 ? -25.071 17.996 33.551 1.00 49.88 1345 ARG A N 1
ATOM 1879 C CA . ARG A 1 260 ? -24.647 18.016 32.118 1.00 48.79 1345 ARG A CA 1
ATOM 1880 C C . ARG A 1 260 ? -24.291 16.667 31.535 1.00 50.52 1345 ARG A C 1
ATOM 1881 O O . ARG A 1 260 ? -24.450 16.404 30.330 1.00 51.85 1345 ARG A O 1
ATOM 1889 N N . ILE A 1 261 ? -23.718 15.821 32.367 1.00 50.54 1346 ILE A N 1
ATOM 1890 C CA . ILE A 1 261 ? -23.239 14.599 31.811 1.00 48.02 1346 ILE A CA 1
ATOM 1891 C C . ILE A 1 261 ? -23.721 13.540 32.826 1.00 47.77 1346 ILE A C 1
ATOM 1892 O O . ILE A 1 261 ? -24.139 13.853 33.931 1.00 42.28 1346 ILE A O 1
ATOM 1897 N N . GLU A 1 262 ? -23.589 12.304 32.392 1.00 50.40 1347 GLU A N 1
ATOM 1898 C CA . GLU A 1 262 ? -24.080 11.115 33.046 1.00 54.24 1347 GLU A CA 1
ATOM 1899 C C . GLU A 1 262 ? -23.640 11.030 34.536 1.00 53.87 1347 GLU A C 1
ATOM 1900 O O . GLU A 1 262 ? -24.477 11.039 35.434 1.00 53.60 1347 GLU A O 1
ATOM 1906 N N . ASP A 1 263 ? -22.332 10.902 34.770 1.00 50.95 1348 ASP A N 1
ATOM 1907 C CA . ASP A 1 263 ? -21.758 10.519 36.061 1.00 49.01 1348 ASP A CA 1
ATOM 1908 C C . ASP A 1 263 ? -20.299 10.973 35.819 1.00 42.52 1348 ASP A C 1
ATOM 1909 O O . ASP A 1 263 ? -19.607 10.379 35.034 1.00 40.62 1348 ASP A O 1
ATOM 1914 N N . VAL A 1 264 ? -19.895 12.073 36.430 1.00 37.81 1349 VAL A N 1
ATOM 1915 C CA . VAL A 1 264 ? -18.609 12.646 36.149 1.00 38.51 1349 VAL A CA 1
ATOM 1916 C C . VAL A 1 264 ? -17.439 12.037 36.931 1.00 35.58 1349 VAL A C 1
ATOM 1917 O O . VAL A 1 264 ? -16.288 12.163 36.495 1.00 33.99 1349 VAL A O 1
ATOM 1921 N N . ARG A 1 265 ? -17.735 11.423 38.070 1.00 32.59 1350 ARG A N 1
ATOM 1922 C CA . ARG A 1 265 ? -16.673 11.023 39.018 1.00 33.55 1350 ARG A CA 1
ATOM 1923 C C . ARG A 1 265 ? -15.733 9.876 38.543 1.00 32.58 1350 ARG A C 1
ATOM 1924 O O . ARG A 1 265 ? -14.553 9.929 38.808 1.00 32.82 1350 ARG A O 1
ATOM 1932 N N . PRO A 1 266 ? -16.257 8.905 37.773 1.00 30.82 1351 PRO A N 1
ATOM 1933 C CA . PRO A 1 266 ? -15.348 7.893 37.277 1.00 30.87 1351 PRO A CA 1
ATOM 1934 C C . PRO A 1 266 ? -14.200 8.505 36.461 1.00 30.73 1351 PRO A C 1
ATOM 1935 O O . PRO A 1 266 ? -13.120 7.907 36.497 1.00 28.84 1351 PRO A O 1
ATOM 1939 N N . ASN A 1 267 ? -14.413 9.654 35.798 1.00 24.80 1352 ASN A N 1
ATOM 1940 C CA . ASN A 1 267 ? -13.348 10.243 35.066 1.00 22.13 1352 ASN A CA 1
ATOM 1941 C C . ASN A 1 267 ? -12.203 10.706 35.992 1.00 20.60 1352 ASN A C 1
ATOM 1942 O O . ASN A 1 267 ? -11.081 10.873 35.525 1.00 21.38 1352 ASN A O 1
ATOM 1947 N N . LEU A 1 268 ? -12.520 10.947 37.264 1.00 17.34 1353 LEU A N 1
ATOM 1948 C CA . LEU A 1 268 ? -11.573 11.449 38.204 1.00 20.51 1353 LEU A CA 1
ATOM 1949 C C . LEU A 1 268 ? -11.201 10.389 39.310 1.00 20.01 1353 LEU A C 1
ATOM 1950 O O . LEU A 1 268 ? -10.824 10.737 40.433 1.00 15.44 1353 LEU A O 1
ATOM 1955 N N . ILE A 1 269 ? -11.290 9.104 38.924 1.00 18.89 1354 ILE A N 1
ATOM 1956 C CA . ILE A 1 269 ? -11.044 8.007 39.846 1.00 19.68 1354 ILE A CA 1
ATOM 1957 C C . ILE A 1 269 ? -9.671 7.961 40.550 1.00 14.75 1354 ILE A C 1
ATOM 1958 O O . ILE A 1 269 ? -9.645 7.776 41.754 1.00 16.39 1354 ILE A O 1
ATOM 1963 N N . GLN A 1 270 ? -8.597 8.327 39.860 1.00 14.23 1355 GLN A N 1
ATOM 1964 C CA . GLN A 1 270 ? -7.266 8.242 40.491 1.00 15.52 1355 GLN A CA 1
ATOM 1965 C C . GLN A 1 270 ? -7.137 9.296 41.505 1.00 15.68 1355 GLN A C 1
ATOM 1966 O O . GLN A 1 270 ? -6.711 9.024 42.624 1.00 13.45 1355 GLN A O 1
ATOM 1972 N N . ILE A 1 271 ? -7.576 10.534 41.166 1.00 14.92 1356 ILE A N 1
ATOM 1973 C CA . ILE A 1 271 ? -7.280 11.621 42.086 1.00 13.13 1356 ILE A CA 1
ATOM 1974 C C . ILE A 1 271 ? -8.267 11.512 43.238 1.00 15.47 1356 ILE A C 1
ATOM 1975 O O . ILE A 1 271 ? -7.927 11.734 44.371 1.00 13.51 1356 ILE A O 1
ATOM 1980 N N . ILE A 1 272 ? -9.513 11.075 42.969 1.00 17.68 1357 ILE A N 1
ATOM 1981 C CA . ILE A 1 272 ? -10.469 10.812 44.037 1.00 14.16 1357 ILE A CA 1
ATOM 1982 C C . ILE A 1 272 ? -10.011 9.678 45.008 1.00 14.68 1357 ILE A C 1
ATOM 1983 O O . ILE A 1 272 ? -9.998 9.888 46.226 1.00 10.69 1357 ILE A O 1
ATOM 1988 N N . GLN A 1 273 ? -9.527 8.556 44.517 1.00 14.78 1358 GLN A N 1
ATOM 1989 C CA . GLN A 1 273 ? -8.982 7.541 45.408 1.00 15.78 1358 GLN A CA 1
ATOM 1990 C C . GLN A 1 273 ? -7.767 7.981 46.221 1.00 14.85 1358 GLN A C 1
ATOM 1991 O O . GLN A 1 273 ? -7.653 7.587 47.334 1.00 13.53 1358 GLN A O 1
ATOM 1997 N N . ALA A 1 274 ? -6.916 8.834 45.644 1.00 13.35 1359 ALA A N 1
ATOM 1998 C CA . ALA A 1 274 ? -5.611 9.278 46.298 1.00 16.59 1359 ALA A CA 1
ATOM 1999 C C . ALA A 1 274 ? -6.035 10.100 47.504 1.00 17.57 1359 ALA A C 1
ATOM 2000 O O . ALA A 1 274 ? -5.540 9.943 48.592 1.00 18.22 1359 ALA A O 1
ATOM 2002 N N . VAL A 1 275 ? -6.994 11.018 47.315 1.00 17.43 1360 VAL A N 1
ATOM 2003 C CA . VAL A 1 275 ? -7.310 11.818 48.483 1.00 15.83 1360 VAL A CA 1
ATOM 2004 C C . VAL A 1 275 ? -8.217 11.055 49.460 1.00 19.07 1360 VAL A C 1
ATOM 2005 O O . VAL A 1 275 ? -8.209 11.332 50.686 1.00 17.18 1360 VAL A O 1
ATOM 2009 N N . LYS A 1 276 ? -8.913 10.025 49.024 1.00 17.08 1361 LYS A N 1
ATOM 2010 C CA . LYS A 1 276 ? -9.622 9.215 49.981 1.00 18.72 1361 LYS A CA 1
ATOM 2011 C C . LYS A 1 276 ? -8.657 8.387 50.801 1.00 18.55 1361 LYS A C 1
ATOM 2012 O O . LYS A 1 276 ? -8.831 8.236 51.961 1.00 15.34 1361 LYS A O 1
ATOM 2018 N N . ILE A 1 277 ? -7.609 7.899 50.168 1.00 17.50 1362 ILE A N 1
ATOM 2019 C CA . ILE A 1 277 ? -6.607 7.155 50.902 1.00 17.17 1362 ILE A CA 1
ATOM 2020 C C . ILE A 1 277 ? -6.079 7.986 52.065 1.00 16.95 1362 ILE A C 1
ATOM 2021 O O . ILE A 1 277 ? -5.800 7.478 53.126 1.00 15.82 1362 ILE A O 1
ATOM 2026 N N . LEU A 1 278 ? -5.936 9.282 51.839 1.00 17.31 1363 LEU A N 1
ATOM 2027 C CA . LEU A 1 278 ? -5.341 10.146 52.790 1.00 18.59 1363 LEU A CA 1
ATOM 2028 C C . LEU A 1 278 ? -6.223 10.299 54.041 1.00 22.97 1363 LEU A C 1
ATOM 2029 O O . LEU A 1 278 ? -5.748 10.635 55.174 1.00 19.60 1363 LEU A O 1
ATOM 2034 N N . GLN A 1 279 ? -7.529 10.097 53.853 1.00 22.88 1364 GLN A N 1
ATOM 2035 C CA . GLN A 1 279 ? -8.424 10.144 54.971 1.00 23.41 1364 GLN A CA 1
ATOM 2036 C C . GLN A 1 279 ? -8.670 8.788 55.681 1.00 25.71 1364 GLN A C 1
ATOM 2037 O O . GLN A 1 279 ? -9.217 8.804 56.743 1.00 25.78 1364 GLN A O 1
ATOM 2043 N N . LEU A 1 280 ? -8.319 7.641 55.099 1.00 27.53 1365 LEU A N 1
ATOM 2044 C CA . LEU A 1 280 ? -8.383 6.382 55.838 1.00 31.79 1365 LEU A CA 1
ATOM 2045 C C . LEU A 1 280 ? -7.546 6.395 57.114 1.00 35.63 1365 LEU A C 1
ATOM 2046 O O . LEU A 1 280 ? -6.477 6.990 57.188 1.00 38.92 1365 LEU A O 1
ATOM 2051 N N . LYS A 1 281 ? -8.029 5.789 58.168 1.00 38.74 1366 LYS A N 1
ATOM 2052 C CA . LYS A 1 281 ? -7.251 5.625 59.383 1.00 45.36 1366 LYS A CA 1
ATOM 2053 C C . LYS A 1 281 ? -6.815 4.187 59.417 1.00 47.79 1366 LYS A C 1
ATOM 2054 O O . LYS A 1 281 ? -7.495 3.363 59.980 1.00 49.67 1366 LYS A O 1
ATOM 2060 N N . ILE A 1 282 ? -5.714 3.844 58.780 1.00 45.73 1367 ILE A N 1
ATOM 2061 C CA . ILE A 1 282 ? -5.438 2.372 58.666 1.00 47.20 1367 ILE A CA 1
ATOM 2062 C C . ILE A 1 282 ? -4.368 2.078 59.672 1.00 48.97 1367 ILE A C 1
ATOM 2063 O O . ILE A 1 282 ? -3.310 2.747 59.680 1.00 49.53 1367 ILE A O 1
ATOM 2068 N N . SER A 1 283 ? -4.633 1.090 60.530 1.00 48.81 1368 SER A N 1
ATOM 2069 C CA . SER A 1 283 ? -3.643 0.750 61.539 1.00 48.84 1368 SER A CA 1
ATOM 2070 C C . SER A 1 283 ? -3.076 -0.680 61.528 1.00 47.62 1368 SER A C 1
ATOM 2071 O O . SER A 1 283 ? -2.243 -0.973 62.348 1.00 47.95 1368 SER A O 1
ATOM 2074 N N . ASN A 1 284 ? -3.473 -1.566 60.621 1.00 45.38 1369 ASN A N 1
ATOM 2075 C CA . ASN A 1 284 ? -2.696 -2.787 60.548 1.00 43.91 1369 ASN A CA 1
ATOM 2076 C C . ASN A 1 284 ? -2.737 -3.394 59.235 1.00 40.32 1369 ASN A C 1
ATOM 2077 O O . ASN A 1 284 ? -3.585 -3.025 58.444 1.00 38.12 1369 ASN A O 1
ATOM 2082 N N . LEU A 1 285 ? -1.748 -4.253 58.971 1.00 41.45 1370 LEU A N 1
ATOM 2083 C CA . LEU A 1 285 ? -1.440 -4.594 57.593 1.00 41.94 1370 LEU A CA 1
ATOM 2084 C C . LEU A 1 285 ? -2.623 -5.432 57.112 1.00 40.45 1370 LEU A C 1
ATOM 2085 O O . LEU A 1 285 ? -2.973 -5.531 55.915 1.00 42.31 1370 LEU A O 1
ATOM 2090 N N . ASN A 1 286 ? -3.244 -6.018 58.122 1.00 38.33 1371 ASN A N 1
ATOM 2091 C CA . ASN A 1 286 ? -4.468 -6.724 57.963 1.00 36.43 1371 ASN A CA 1
ATOM 2092 C C . ASN A 1 286 ? -5.731 -5.978 57.518 1.00 31.82 1371 ASN A C 1
ATOM 2093 O O . ASN A 1 286 ? -6.410 -6.437 56.625 1.00 31.53 1371 ASN A O 1
ATOM 2098 N N . GLU A 1 287 ? -5.998 -4.822 58.090 1.00 29.07 1372 GLU A N 1
ATOM 2099 C CA . GLU A 1 287 ? -6.922 -3.894 57.425 1.00 32.57 1372 GLU A CA 1
ATOM 2100 C C . GLU A 1 287 ? -6.529 -3.419 56.092 1.00 28.63 1372 GLU A C 1
ATOM 2101 O O . GLU A 1 287 ? -7.418 -3.396 55.225 1.00 28.55 1372 GLU A O 1
ATOM 2107 N N . PHE A 1 288 ? -5.190 -3.094 55.935 1.00 27.52 1373 PHE A N 1
ATOM 2108 C CA . PHE A 1 288 ? -4.622 -2.577 54.700 1.00 22.56 1373 PHE A CA 1
ATOM 2109 C C . PHE A 1 288 ? -4.824 -3.608 53.635 1.00 21.61 1373 PHE A C 1
ATOM 2110 O O . PHE A 1 288 ? -5.120 -3.221 52.523 1.00 23.11 1373 PHE A O 1
ATOM 2118 N N . LYS A 1 289 ? -4.590 -4.896 53.961 1.00 23.00 1374 LYS A N 1
ATOM 2119 C CA . LYS A 1 289 ? -4.587 -5.941 52.930 1.00 27.62 1374 LYS A CA 1
ATOM 2120 C C . LYS A 1 289 ? -5.994 -6.090 52.469 1.00 26.68 1374 LYS A C 1
ATOM 2121 O O . LYS A 1 289 ? -6.307 -6.242 51.286 1.00 24.86 1374 LYS A O 1
ATOM 2127 N N . LEU A 1 290 ? -6.866 -5.963 53.445 1.00 31.07 1375 LEU A N 1
ATOM 2128 C CA . LEU A 1 290 ? -8.301 -5.999 53.150 1.00 34.42 1375 LEU A CA 1
ATOM 2129 C C . LEU A 1 290 ? -8.746 -4.895 52.219 1.00 31.22 1375 LEU A C 1
ATOM 2130 O O . LEU A 1 290 ? -9.509 -5.156 51.273 1.00 29.28 1375 LEU A O 1
ATOM 2135 N N . LEU A 1 291 ? -8.177 -3.705 52.435 1.00 30.83 1376 LEU A N 1
ATOM 2136 C CA . LEU A 1 291 ? -8.478 -2.580 51.550 1.00 30.09 1376 LEU A CA 1
ATOM 2137 C C . LEU A 1 291 ? -7.826 -2.587 50.192 1.00 31.62 1376 LEU A C 1
ATOM 2138 O O . LEU A 1 291 ? -8.530 -2.282 49.201 1.00 33.39 1376 LEU A O 1
ATOM 2143 N N . PHE A 1 292 ? -6.557 -3.031 50.061 1.00 30.63 1377 PHE A N 1
ATOM 2144 C CA . PHE A 1 292 ? -5.807 -2.797 48.785 1.00 29.82 1377 PHE A CA 1
ATOM 2145 C C . PHE A 1 292 ? -5.288 -4.008 47.998 1.00 32.02 1377 PHE A C 1
ATOM 2146 O O . PHE A 1 292 ? -4.796 -3.864 46.848 1.00 30.63 1377 PHE A O 1
ATOM 2154 N N . ASP A 1 293 ? -5.332 -5.210 48.618 1.00 30.77 1378 ASP A N 1
ATOM 2155 C CA . ASP A 1 293 ? -4.928 -6.368 47.860 1.00 30.69 1378 ASP A CA 1
ATOM 2156 C C . ASP A 1 293 ? -5.953 -6.533 46.769 1.00 29.59 1378 ASP A C 1
ATOM 2157 O O . ASP A 1 293 ? -7.164 -6.585 47.055 1.00 30.77 1378 ASP A O 1
ATOM 2162 N N . PHE A 1 294 ? -5.526 -6.701 45.546 1.00 28.76 1379 PHE A N 1
ATOM 2163 C CA . PHE A 1 294 ? -6.475 -6.976 44.443 1.00 28.87 1379 PHE A CA 1
ATOM 2164 C C . PHE A 1 294 ? -7.450 -5.827 44.290 1.00 28.19 1379 PHE A C 1
ATOM 2165 O O . PHE A 1 294 ? -8.630 -6.042 44.005 1.00 27.09 1379 PHE A O 1
ATOM 2173 N N . TRP A 1 295 ? -6.905 -4.617 44.440 1.00 28.18 1380 TRP A N 1
ATOM 2174 C CA . TRP A 1 295 ? -7.577 -3.373 44.200 1.00 26.01 1380 TRP A CA 1
ATOM 2175 C C . TRP A 1 295 ? -6.656 -2.578 43.281 1.00 25.08 1380 TRP A C 1
ATOM 2176 O O . TRP A 1 295 ? -5.546 -2.193 43.648 1.00 25.62 1380 TRP A O 1
ATOM 2187 N N . TYR A 1 296 ? -7.139 -2.335 42.078 1.00 27.37 1381 TYR A N 1
ATOM 2188 C CA . TYR A 1 296 ? -6.335 -1.833 40.933 1.00 29.09 1381 TYR A CA 1
ATOM 2189 C C . TYR A 1 296 ? -6.632 -0.381 40.422 1.00 28.44 1381 TYR A C 1
ATOM 2190 O O . TYR A 1 296 ? -5.980 0.055 39.429 1.00 28.10 1381 TYR A O 1
ATOM 2199 N N . ALA A 1 297 ? -7.585 0.356 41.025 1.00 23.49 1382 ALA A N 1
ATOM 2200 C CA . ALA A 1 297 ? -7.697 1.800 40.601 1.00 22.15 1382 ALA A CA 1
ATOM 2201 C C . ALA A 1 297 ? -6.253 2.590 40.630 1.00 17.55 1382 ALA A C 1
ATOM 2202 O O . ALA A 1 297 ? -5.990 3.434 39.781 1.00 16.21 1382 ALA A O 1
ATOM 2204 N N . LEU A 1 298 ? -5.464 2.302 41.659 1.00 14.84 1383 LEU A N 1
ATOM 2205 C CA . LEU A 1 298 ? -4.090 2.787 41.842 1.00 14.95 1383 LEU A CA 1
ATOM 2206 C C . LEU A 1 298 ? -3.166 1.616 41.917 1.00 16.52 1383 LEU A C 1
ATOM 2207 O O . LEU A 1 298 ? -3.545 0.607 42.560 1.00 12.98 1383 LEU A O 1
ATOM 2212 N N . ASN A 1 299 ? -1.950 1.707 41.354 1.00 16.58 1384 ASN A N 1
ATOM 2213 C CA . ASN A 1 299 ? -1.066 0.571 41.567 1.00 12.26 1384 ASN A CA 1
ATOM 2214 C C . ASN A 1 299 ? -0.402 0.669 42.913 1.00 11.08 1384 ASN A C 1
ATOM 2215 O O . ASN A 1 299 ? -0.479 1.680 43.611 1.00 9.20 1384 ASN A O 1
ATOM 2220 N N . PRO A 1 300 ? 0.406 -0.354 43.263 1.00 13.15 1385 PRO A N 1
ATOM 2221 C CA . PRO A 1 300 ? 1.142 -0.300 44.494 1.00 11.62 1385 PRO A CA 1
ATOM 2222 C C . PRO A 1 300 ? 2.170 0.842 44.629 1.00 9.97 1385 PRO A C 1
ATOM 2223 O O . PRO A 1 300 ? 2.261 1.366 45.712 1.00 9.06 1385 PRO A O 1
ATOM 2227 N N . ALA A 1 301 ? 2.825 1.277 43.545 1.00 11.98 1386 ALA A N 1
ATOM 2228 C CA . ALA A 1 301 ? 3.890 2.338 43.622 1.00 11.12 1386 ALA A CA 1
ATOM 2229 C C . ALA A 1 301 ? 3.095 3.649 43.842 1.00 12.67 1386 ALA A C 1
ATOM 2230 O O . ALA A 1 301 ? 3.548 4.546 44.526 1.00 14.15 1386 ALA A O 1
ATOM 2232 N N . GLN A 1 302 ? 1.925 3.783 43.178 1.00 13.00 1387 GLN A N 1
ATOM 2233 C CA . GLN A 1 302 ? 1.064 5.022 43.323 1.00 10.48 1387 GLN A CA 1
ATOM 2234 C C . GLN A 1 302 ? 0.590 5.150 44.718 1.00 11.01 1387 GLN A C 1
ATOM 2235 O O . GLN A 1 302 ? 0.671 6.179 45.366 1.00 9.88 1387 GLN A O 1
ATOM 2241 N N . ILE A 1 303 ? 0.162 4.035 45.287 1.00 14.20 1388 ILE A N 1
ATOM 2242 C CA . ILE A 1 303 ? -0.295 4.071 46.639 1.00 13.62 1388 ILE A CA 1
ATOM 2243 C C . ILE A 1 303 ? 0.842 4.321 47.594 1.00 15.55 1388 ILE A C 1
ATOM 2244 O O . ILE A 1 303 ? 0.676 5.079 48.605 1.00 17.04 1388 ILE A O 1
ATOM 2249 N N . GLN A 1 304 ? 1.959 3.657 47.392 1.00 15.75 1389 GLN A N 1
ATOM 2250 C CA . GLN A 1 304 ? 3.177 3.996 48.174 1.00 14.57 1389 GLN A CA 1
ATOM 2251 C C . GLN A 1 304 ? 3.578 5.414 48.021 1.00 13.11 1389 GLN A C 1
ATOM 2252 O O . GLN A 1 304 ? 3.972 6.065 49.027 1.00 15.56 1389 GLN A O 1
ATOM 2258 N N . ALA A 1 305 ? 3.561 5.926 46.801 1.00 13.49 1390 ALA A N 1
ATOM 2259 C CA . ALA A 1 305 ? 3.976 7.362 46.640 1.00 16.86 1390 ALA A CA 1
ATOM 2260 C C . ALA A 1 305 ? 3.163 8.268 47.545 1.00 19.09 1390 ALA A C 1
ATOM 2261 O O . ALA A 1 305 ? 3.610 9.299 48.114 1.00 21.17 1390 ALA A O 1
ATOM 2263 N N . ILE A 1 306 ? 1.891 7.928 47.669 1.00 20.13 1391 ILE A N 1
ATOM 2264 C CA . ILE A 1 306 ? 0.985 8.812 48.425 1.00 17.64 1391 ILE A CA 1
ATOM 2265 C C . ILE A 1 306 ? 1.267 8.709 49.935 1.00 19.27 1391 ILE A C 1
ATOM 2266 O O . ILE A 1 306 ? 1.396 9.702 50.632 1.00 16.63 1391 ILE A O 1
ATOM 2271 N N . LEU A 1 307 ? 1.438 7.499 50.420 1.00 16.46 1392 LEU A N 1
ATOM 2272 C CA . LEU A 1 307 ? 1.742 7.294 51.814 1.00 20.11 1392 LEU A CA 1
ATOM 2273 C C . LEU A 1 307 ? 3.183 7.718 52.289 1.00 26.55 1392 LEU A C 1
ATOM 2274 O O . LEU A 1 307 ? 3.358 7.980 53.479 1.00 26.30 1392 LEU A O 1
ATOM 2279 N N . LEU A 1 308 ? 4.212 7.680 51.428 1.00 24.62 1393 LEU A N 1
ATOM 2280 C CA . LEU A 1 308 ? 5.529 8.165 51.830 1.00 24.54 1393 LEU A CA 1
ATOM 2281 C C . LEU A 1 308 ? 5.484 9.656 52.076 1.00 24.70 1393 LEU A C 1
ATOM 2282 O O . LEU A 1 308 ? 6.357 10.164 52.719 1.00 25.75 1393 LEU A O 1
ATOM 2287 N N . LYS A 1 309 ? 4.522 10.367 51.452 1.00 28.37 1394 LYS A N 1
ATOM 2288 C CA . LYS A 1 309 ? 4.342 11.840 51.583 1.00 27.65 1394 LYS A CA 1
ATOM 2289 C C . LYS A 1 309 ? 3.523 12.188 52.877 1.00 29.88 1394 LYS A C 1
ATOM 2290 O O . LYS A 1 309 ? 3.236 13.353 53.187 1.00 28.98 1394 LYS A O 1
ATOM 2296 N N . TYR A 1 310 ? 3.103 11.175 53.609 1.00 29.72 1395 TYR A N 1
ATOM 2297 C CA . TYR A 1 310 ? 2.248 11.438 54.733 1.00 32.84 1395 TYR A CA 1
ATOM 2298 C C . TYR A 1 310 ? 2.926 12.037 55.972 1.00 34.97 1395 TYR A C 1
ATOM 2299 O O . TYR A 1 310 ? 3.720 11.410 56.618 1.00 36.01 1395 TYR A O 1
ATOM 2308 N N . LYS A 1 311 ? 2.566 13.261 56.310 1.00 37.72 1396 LYS A N 1
ATOM 2309 C CA . LYS A 1 311 ? 3.069 13.863 57.509 1.00 41.30 1396 LYS A CA 1
ATOM 2310 C C . LYS A 1 311 ? 1.982 14.449 58.400 1.00 41.66 1396 LYS A C 1
ATOM 2311 O O . LYS A 1 311 ? 1.160 15.212 57.955 1.00 40.78 1396 LYS A O 1
ATOM 2317 N N . PRO A 1 312 ? 1.952 14.036 59.667 1.00 45.43 1397 PRO A N 1
ATOM 2318 C CA . PRO A 1 312 ? 0.925 14.511 60.626 1.00 48.39 1397 PRO A CA 1
ATOM 2319 C C . PRO A 1 312 ? 1.045 16.001 60.818 1.00 50.93 1397 PRO A C 1
ATOM 2320 O O . PRO A 1 312 ? 2.037 16.625 60.299 1.00 54.81 1397 PRO A O 1
ATOM 2324 N N . ALA A 1 313 ? 0.042 16.610 61.486 1.00 53.63 1398 ALA A N 1
ATOM 2325 C CA . ALA A 1 313 ? 0.026 18.129 61.570 1.00 57.03 1398 ALA A CA 1
ATOM 2326 C C . ALA A 1 313 ? 0.811 18.847 62.760 1.00 56.86 1398 ALA A C 1
ATOM 2327 O O . ALA A 1 313 ? 1.345 18.164 63.698 1.00 58.08 1398 ALA A O 1
ATOM 2329 N N . GLY A 1 319 ? 2.326 8.222 62.264 1.00 50.62 1404 GLY A N 1
ATOM 2330 C CA . GLY A 1 319 ? 2.109 8.181 60.810 1.00 49.68 1404 GLY A CA 1
ATOM 2331 C C . GLY A 1 319 ? 1.881 6.775 60.313 1.00 48.02 1404 GLY A C 1
ATOM 2332 O O . GLY A 1 319 ? 1.356 5.911 61.058 1.00 49.46 1404 GLY A O 1
ATOM 2333 N N . VAL A 1 320 ? 2.229 6.537 59.050 1.00 44.38 1405 VAL A N 1
ATOM 2334 C CA . VAL A 1 320 ? 1.891 5.268 58.458 1.00 41.33 1405 VAL A CA 1
ATOM 2335 C C . VAL A 1 320 ? 2.739 4.255 59.244 1.00 41.14 1405 VAL A C 1
ATOM 2336 O O . VAL A 1 320 ? 3.909 4.522 59.486 1.00 42.14 1405 VAL A O 1
ATOM 2340 N N . PRO A 1 321 ? 2.149 3.123 59.684 1.00 40.59 1406 PRO A N 1
ATOM 2341 C CA . PRO A 1 321 ? 3.015 2.097 60.261 1.00 37.38 1406 PRO A CA 1
ATOM 2342 C C . PRO A 1 321 ? 3.995 1.496 59.290 1.00 37.40 1406 PRO A C 1
ATOM 2343 O O . PRO A 1 321 ? 3.625 1.156 58.152 1.00 38.43 1406 PRO A O 1
ATOM 2347 N N . ASN A 1 322 ? 5.235 1.307 59.783 1.00 37.68 1407 ASN A N 1
ATOM 2348 C CA . ASN A 1 322 ? 6.305 0.723 59.017 1.00 35.49 1407 ASN A CA 1
ATOM 2349 C C . ASN A 1 322 ? 5.936 -0.583 58.418 1.00 31.30 1407 ASN A C 1
ATOM 2350 O O . ASN A 1 322 ? 6.261 -0.889 57.303 1.00 31.67 1407 ASN A O 1
ATOM 2355 N N . GLU A 1 323 ? 5.165 -1.317 59.171 1.00 31.60 1408 GLU A N 1
ATOM 2356 C CA . GLU A 1 323 ? 4.605 -2.572 58.715 1.00 32.45 1408 GLU A CA 1
ATOM 2357 C C . GLU A 1 323 ? 3.803 -2.476 57.403 1.00 30.90 1408 GLU A C 1
ATOM 2358 O O . GLU A 1 323 ? 3.961 -3.305 56.491 1.00 34.06 1408 GLU A O 1
ATOM 2364 N N . ILE A 1 324 ? 3.091 -1.390 57.235 1.00 26.83 1409 ILE A N 1
ATOM 2365 C CA . ILE A 1 324 ? 2.479 -1.121 55.958 1.00 28.99 1409 ILE A CA 1
ATOM 2366 C C . ILE A 1 324 ? 3.382 -0.654 54.848 1.00 24.00 1409 ILE A C 1
ATOM 2367 O O . ILE A 1 324 ? 3.241 -1.160 53.725 1.00 23.76 1409 ILE A O 1
ATOM 2372 N N . LEU A 1 325 ? 4.312 0.254 55.208 1.00 25.15 1410 LEU A N 1
ATOM 2373 C CA . LEU A 1 325 ? 5.368 0.779 54.267 1.00 26.22 1410 LEU A CA 1
ATOM 2374 C C . LEU A 1 325 ? 6.180 -0.412 53.697 1.00 23.53 1410 LEU A C 1
ATOM 2375 O O . LEU A 1 325 ? 6.391 -0.573 52.511 1.00 25.23 1410 LEU A O 1
ATOM 2380 N N . ASN A 1 326 ? 6.520 -1.302 54.603 1.00 24.11 1411 ASN A N 1
ATOM 2381 C CA . ASN A 1 326 ? 7.245 -2.526 54.359 1.00 25.20 1411 ASN A CA 1
ATOM 2382 C C . ASN A 1 326 ? 6.608 -3.536 53.419 1.00 21.86 1411 ASN A C 1
ATOM 2383 O O . ASN A 1 326 ? 7.197 -3.935 52.477 1.00 19.22 1411 ASN A O 1
ATOM 2388 N N . TYR A 1 327 ? 5.404 -3.946 53.736 1.00 21.53 1412 TYR A N 1
ATOM 2389 C CA . TYR A 1 327 ? 4.538 -4.737 52.818 1.00 21.10 1412 TYR A CA 1
ATOM 2390 C C . TYR A 1 327 ? 4.360 -4.138 51.409 1.00 13.71 1412 TYR A C 1
ATOM 2391 O O . TYR A 1 327 ? 4.550 -4.780 50.428 1.00 17.20 1412 TYR A O 1
ATOM 2400 N N . LEU A 1 328 ? 4.084 -2.865 51.324 1.00 16.40 1413 LEU A N 1
ATOM 2401 C CA . LEU A 1 328 ? 4.131 -2.187 49.952 1.00 18.00 1413 LEU A CA 1
ATOM 2402 C C . LEU A 1 328 ? 5.389 -2.334 49.187 1.00 12.73 1413 LEU A C 1
ATOM 2403 O O . LEU A 1 328 ? 5.334 -2.650 48.022 1.00 16.50 1413 LEU A O 1
ATOM 2408 N N . ALA A 1 329 ? 6.534 -2.061 49.877 1.00 17.12 1414 ALA A N 1
ATOM 2409 C CA . ALA A 1 329 ? 7.936 -2.263 49.300 1.00 16.42 1414 ALA A CA 1
ATOM 2410 C C . ALA A 1 329 ? 8.016 -3.635 48.709 1.00 12.91 1414 ALA A C 1
ATOM 2411 O O . ALA A 1 329 ? 8.338 -3.834 47.525 1.00 19.54 1414 ALA A O 1
ATOM 2413 N N . ASN A 1 330 ? 7.687 -4.625 49.517 1.00 14.01 1415 ASN A N 1
ATOM 2414 C CA . ASN A 1 330 ? 7.705 -6.036 49.009 1.00 18.50 1415 ASN A CA 1
ATOM 2415 C C . ASN A 1 330 ? 6.823 -6.375 47.861 1.00 15.16 1415 ASN A C 1
ATOM 2416 O O . ASN A 1 330 ? 7.202 -7.093 46.928 1.00 17.51 1415 ASN A O 1
ATOM 2421 N N . VAL A 1 331 ? 5.629 -5.724 47.892 1.00 16.30 1416 VAL A N 1
ATOM 2422 C CA . VAL A 1 331 ? 4.674 -5.854 46.795 1.00 17.84 1416 VAL A CA 1
ATOM 2423 C C . VAL A 1 331 ? 5.213 -5.302 45.542 1.00 12.49 1416 VAL A C 1
ATOM 2424 O O . VAL A 1 331 ? 5.212 -5.941 44.509 1.00 15.01 1416 VAL A O 1
ATOM 2428 N N . ILE A 1 332 ? 5.671 -4.074 45.656 1.00 17.08 1417 ILE A N 1
ATOM 2429 C CA . ILE A 1 332 ? 6.414 -3.426 44.503 1.00 18.62 1417 ILE A CA 1
ATOM 2430 C C . ILE A 1 332 ? 7.537 -4.314 43.953 1.00 15.48 1417 ILE A C 1
ATOM 2431 O O . ILE A 1 332 ? 7.663 -4.540 42.726 1.00 16.12 1417 ILE A O 1
ATOM 2436 N N . LYS A 1 333 ? 8.290 -4.875 44.872 1.00 15.80 1418 LYS A N 1
ATOM 2437 C CA . LYS A 1 333 ? 9.523 -5.646 44.452 1.00 20.24 1418 LYS A CA 1
ATOM 2438 C C . LYS A 1 333 ? 9.072 -6.944 43.722 1.00 19.82 1418 LYS A C 1
ATOM 2439 O O . LYS A 1 333 ? 9.514 -7.321 42.619 1.00 17.94 1418 LYS A O 1
ATOM 2445 N N . ARG A 1 334 ? 8.082 -7.584 44.312 1.00 19.90 1419 ARG A N 1
ATOM 2446 C CA . ARG A 1 334 ? 7.417 -8.715 43.702 1.00 23.37 1419 ARG A CA 1
ATOM 2447 C C . ARG A 1 334 ? 6.958 -8.450 42.302 1.00 23.08 1419 ARG A C 1
ATOM 2448 O O . ARG A 1 334 ? 7.289 -9.177 41.438 1.00 24.75 1419 ARG A O 1
ATOM 2456 N N . GLU A 1 335 ? 6.253 -7.372 42.101 1.00 22.47 1420 GLU A N 1
ATOM 2457 C CA . GLU A 1 335 ? 5.865 -7.007 40.783 1.00 23.25 1420 GLU A CA 1
ATOM 2458 C C . GLU A 1 335 ? 7.002 -6.645 39.862 1.00 22.11 1420 GLU A C 1
ATOM 2459 O O . GLU A 1 335 ? 6.901 -6.936 38.727 1.00 28.18 1420 GLU A O 1
ATOM 2465 N N . ASN A 1 336 ? 8.074 -6.018 40.332 1.00 21.95 1421 ASN A N 1
ATOM 2466 C CA . ASN A 1 336 ? 9.264 -5.820 39.477 1.00 21.30 1421 ASN A CA 1
ATOM 2467 C C . ASN A 1 336 ? 9.770 -7.190 38.934 1.00 22.68 1421 ASN A C 1
ATOM 2468 O O . ASN A 1 336 ? 10.134 -7.317 37.734 1.00 21.50 1421 ASN A O 1
ATOM 2473 N N . LEU A 1 337 ? 9.764 -8.197 39.807 1.00 23.29 1422 LEU A N 1
ATOM 2474 C CA . LEU A 1 337 ? 10.352 -9.498 39.435 1.00 28.36 1422 LEU A CA 1
ATOM 2475 C C . LEU A 1 337 ? 9.488 -10.297 38.479 1.00 34.20 1422 LEU A C 1
ATOM 2476 O O . LEU A 1 337 ? 10.024 -11.038 37.604 1.00 33.85 1422 LEU A O 1
ATOM 2481 N N . SER A 1 338 ? 8.156 -10.120 38.609 1.00 33.97 1423 SER A N 1
ATOM 2482 C CA . SER A 1 338 ? 7.229 -10.903 37.761 1.00 39.60 1423 SER A CA 1
ATOM 2483 C C . SER A 1 338 ? 6.904 -10.409 36.357 1.00 40.86 1423 SER A C 1
ATOM 2484 O O . SER A 1 338 ? 6.804 -11.217 35.405 1.00 42.07 1423 SER A O 1
ATOM 2487 N N . LEU A 1 339 ? 6.702 -9.097 36.237 1.00 41.12 1424 LEU A N 1
ATOM 2488 C CA . LEU A 1 339 ? 6.343 -8.559 34.946 1.00 38.82 1424 LEU A CA 1
ATOM 2489 C C . LEU A 1 339 ? 7.439 -7.719 34.338 1.00 36.75 1424 LEU A C 1
ATOM 2490 O O . LEU A 1 339 ? 8.227 -7.122 35.076 1.00 35.58 1424 LEU A O 1
ATOM 2495 N N . PRO A 1 340 ? 7.460 -7.633 32.981 1.00 36.64 1425 PRO A N 1
ATOM 2496 C CA . PRO A 1 340 ? 8.521 -6.967 32.294 1.00 37.08 1425 PRO A CA 1
ATOM 2497 C C . PRO A 1 340 ? 8.372 -5.434 32.193 1.00 36.83 1425 PRO A C 1
ATOM 2498 O O . PRO A 1 340 ? 9.382 -4.735 31.860 1.00 40.90 1425 PRO A O 1
ATOM 2502 N N . GLY A 1 341 ? 7.161 -4.914 32.449 1.00 34.38 1426 GLY A N 1
ATOM 2503 C CA . GLY A 1 341 ? 6.871 -3.481 32.161 1.00 29.23 1426 GLY A CA 1
ATOM 2504 C C . GLY A 1 341 ? 7.038 -2.659 33.418 1.00 26.36 1426 GLY A C 1
ATOM 2505 O O . GLY A 1 341 ? 6.894 -3.171 34.497 1.00 23.85 1426 GLY A O 1
ATOM 2506 N N . LYS A 1 342 ? 7.459 -1.418 33.232 1.00 25.47 1427 LYS A N 1
ATOM 2507 C CA . LYS A 1 342 ? 7.512 -0.431 34.274 1.00 25.13 1427 LYS A CA 1
ATOM 2508 C C . LYS A 1 342 ? 6.133 -0.155 34.871 1.00 25.25 1427 LYS A C 1
ATOM 2509 O O . LYS A 1 342 ? 5.147 0.017 34.162 1.00 24.51 1427 LYS A O 1
ATOM 2515 N N . MET A 1 343 ? 6.097 -0.171 36.182 1.00 24.57 1428 MET A N 1
ATOM 2516 C CA . MET A 1 343 ? 4.924 0.197 36.938 1.00 23.47 1428 MET A CA 1
ATOM 2517 C C . MET A 1 343 ? 4.960 1.749 37.192 1.00 22.67 1428 MET A C 1
ATOM 2518 O O . MET A 1 343 ? 5.620 2.201 38.135 1.00 18.68 1428 MET A O 1
ATOM 2523 N N . GLU A 1 344 ? 4.296 2.506 36.290 1.00 22.29 1429 GLU A N 1
ATOM 2524 C CA . GLU A 1 344 ? 4.383 3.940 36.208 1.00 23.04 1429 GLU A CA 1
ATOM 2525 C C . GLU A 1 344 ? 3.704 4.532 37.397 1.00 22.02 1429 GLU A C 1
ATOM 2526 O O . GLU A 1 344 ? 2.631 4.092 37.767 1.00 24.23 1429 GLU A O 1
ATOM 2532 N N . ILE A 1 345 ? 4.302 5.495 38.055 1.00 19.94 1430 ILE A N 1
ATOM 2533 C CA . ILE A 1 345 ? 3.607 6.250 39.041 1.00 19.88 1430 ILE A CA 1
ATOM 2534 C C . ILE A 1 345 ? 2.791 7.407 38.386 1.00 22.58 1430 ILE A C 1
ATOM 2535 O O . ILE A 1 345 ? 1.568 7.483 38.673 1.00 16.19 1430 ILE A O 1
ATOM 2540 N N . MET A 1 346 ? 3.421 8.206 37.478 1.00 22.50 1431 MET A N 1
ATOM 2541 C CA . MET A 1 346 ? 2.705 9.230 36.721 1.00 23.16 1431 MET A CA 1
ATOM 2542 C C . MET A 1 346 ? 1.664 8.554 35.872 1.00 21.71 1431 MET A C 1
ATOM 2543 O O . MET A 1 346 ? 1.898 7.500 35.296 1.00 22.00 1431 MET A O 1
ATOM 2548 N N . LEU A 1 347 ? 0.550 9.242 35.687 1.00 23.43 1432 LEU A N 1
ATOM 2549 C CA . LEU A 1 347 ? -0.455 8.928 34.588 1.00 23.76 1432 LEU A CA 1
ATOM 2550 C C . LEU A 1 347 ? -0.220 9.759 33.344 1.00 21.45 1432 LEU A C 1
ATOM 2551 O O . LEU A 1 347 ? 0.405 10.764 33.460 1.00 20.10 1432 LEU A O 1
ATOM 2556 N N . SER A 1 348 ? -0.781 9.310 32.210 1.00 24.09 1433 SER A N 1
ATOM 2557 C CA . SER A 1 348 ? -0.843 9.968 30.902 1.00 26.29 1433 SER A CA 1
ATOM 2558 C C . SER A 1 348 ? -2.319 10.045 30.590 1.00 26.76 1433 SER A C 1
ATOM 2559 O O . SER A 1 348 ? -3.031 9.106 30.856 1.00 27.16 1433 SER A O 1
ATOM 2562 N N . ALA A 1 349 ? -2.709 11.010 29.773 1.00 29.65 1434 ALA A N 1
ATOM 2563 C CA . ALA A 1 349 ? -4.075 11.167 29.352 1.00 28.99 1434 ALA A CA 1
ATOM 2564 C C . ALA A 1 349 ? -4.371 10.237 28.190 1.00 29.11 1434 ALA A C 1
ATOM 2565 O O . ALA A 1 349 ? -3.612 10.201 27.209 1.00 32.15 1434 ALA A O 1
ATOM 2567 N N . GLN A 1 350 ? -5.469 9.505 28.284 1.00 27.40 1435 GLN A N 1
ATOM 2568 C CA . GLN A 1 350 ? -5.840 8.614 27.224 1.00 30.42 1435 GLN A CA 1
ATOM 2569 C C . GLN A 1 350 ? -7.349 8.637 27.100 1.00 28.39 1435 GLN A C 1
ATOM 2570 O O . GLN A 1 350 ? -8.027 8.581 28.112 1.00 28.23 1435 GLN A O 1
ATOM 2576 N N . PHE A 1 351 ? -7.895 8.704 25.886 1.00 26.49 1436 PHE A N 1
ATOM 2577 C CA . PHE A 1 351 ? -9.336 8.825 25.774 1.00 25.03 1436 PHE A CA 1
ATOM 2578 C C . PHE A 1 351 ? -9.844 7.684 24.933 1.00 24.67 1436 PHE A C 1
ATOM 2579 O O . PHE A 1 351 ? -9.164 7.230 24.060 1.00 24.93 1436 PHE A O 1
ATOM 2587 N N . ASP A 1 352 ? -11.070 7.269 25.139 1.00 25.73 1437 ASP A N 1
ATOM 2588 C CA . ASP A 1 352 ? -11.678 6.329 24.279 1.00 28.63 1437 ASP A CA 1
ATOM 2589 C C . ASP A 1 352 ? -11.820 6.841 22.816 1.00 30.11 1437 ASP A C 1
ATOM 2590 O O . ASP A 1 352 ? -11.766 8.053 22.579 1.00 32.13 1437 ASP A O 1
ATOM 2595 N N . SER A 1 353 ? -11.936 5.904 21.856 1.00 28.33 1438 SER A N 1
ATOM 2596 C CA . SER A 1 353 ? -12.282 6.229 20.519 1.00 28.86 1438 SER A CA 1
ATOM 2597 C C . SER A 1 353 ? -13.644 6.905 20.509 1.00 27.70 1438 SER A C 1
ATOM 2598 O O . SER A 1 353 ? -14.499 6.541 21.283 1.00 27.53 1438 SER A O 1
ATOM 2601 N N . ALA A 1 354 ? -13.844 7.845 19.581 1.00 29.69 1439 ALA A N 1
ATOM 2602 C CA . ALA A 1 354 ? -15.149 8.486 19.343 1.00 27.84 1439 ALA A CA 1
ATOM 2603 C C . ALA A 1 354 ? -16.140 7.533 18.649 1.00 30.37 1439 ALA A C 1
ATOM 2604 O O . ALA A 1 354 ? -17.303 7.917 18.412 1.00 31.38 1439 ALA A O 1
ATOM 2606 N N . LYS A 1 355 ? -15.704 6.310 18.340 1.00 31.05 1440 LYS A N 1
ATOM 2607 C CA . LYS A 1 355 ? -16.562 5.284 17.731 1.00 38.55 1440 LYS A CA 1
ATOM 2608 C C . LYS A 1 355 ? -18.050 5.260 18.044 1.00 40.66 1440 LYS A C 1
ATOM 2609 O O . LYS A 1 355 ? -18.928 5.371 17.155 1.00 43.46 1440 LYS A O 1
ATOM 2615 N N . ASN A 1 356 ? -18.388 5.154 19.287 1.00 41.64 1441 ASN A N 1
ATOM 2616 C CA . ASN A 1 356 ? -19.802 5.179 19.613 1.00 45.45 1441 ASN A CA 1
ATOM 2617 C C . ASN A 1 356 ? -20.409 6.559 19.868 1.00 46.03 1441 ASN A C 1
ATOM 2618 O O . ASN A 1 356 ? -21.563 6.639 20.290 1.00 46.05 1441 ASN A O 1
ATOM 2623 N N . HIS A 1 357 ? -19.656 7.642 19.644 1.00 46.12 1442 HIS A N 1
ATOM 2624 C CA . HIS A 1 357 ? -20.098 8.961 20.108 1.00 45.52 1442 HIS A CA 1
ATOM 2625 C C . HIS A 1 357 ? -20.364 9.948 19.003 1.00 45.55 1442 HIS A C 1
ATOM 2626 O O . HIS A 1 357 ? -20.427 11.158 19.272 1.00 43.66 1442 HIS A O 1
ATOM 2633 N N . LEU A 1 358 ? -20.517 9.426 17.777 1.00 44.85 1443 LEU A N 1
ATOM 2634 C CA . LEU A 1 358 ? -20.586 10.288 16.602 1.00 45.76 1443 LEU A CA 1
ATOM 2635 C C . LEU A 1 358 ? -21.967 10.230 15.977 1.00 48.89 1443 LEU A C 1
ATOM 2636 O O . LEU A 1 358 ? -22.118 10.109 14.762 1.00 50.28 1443 LEU A O 1
ATOM 2641 N N . ARG A 1 359 ? -22.988 10.318 16.823 1.00 50.90 1444 ARG A N 1
ATOM 2642 C CA . ARG A 1 359 ? -24.371 10.275 16.362 1.00 53.99 1444 ARG A CA 1
ATOM 2643 C C . ARG A 1 359 ? -24.828 11.641 15.860 1.00 54.35 1444 ARG A C 1
ATOM 2644 O O . ARG A 1 359 ? -24.986 11.850 14.658 1.00 53.57 1444 ARG A O 1
ATOM 2652 N N . ASN B 1 16 ? -3.993 -17.359 -16.401 1.00 63.09 1101 ASN B N 1
ATOM 2653 C CA . ASN B 1 16 ? -4.662 -18.493 -17.094 1.00 63.08 1101 ASN B CA 1
ATOM 2654 C C . ASN B 1 16 ? -6.206 -18.255 -17.199 1.00 63.94 1101 ASN B C 1
ATOM 2655 O O . ASN B 1 16 ? -6.915 -18.399 -16.221 1.00 66.75 1101 ASN B O 1
ATOM 2660 N N . PRO B 1 17 ? -6.735 -17.896 -18.372 1.00 61.28 1102 PRO B N 1
ATOM 2661 C CA . PRO B 1 17 ? -8.212 -17.791 -18.438 1.00 58.64 1102 PRO B CA 1
ATOM 2662 C C . PRO B 1 17 ? -8.908 -19.086 -18.076 1.00 55.84 1102 PRO B C 1
ATOM 2663 O O . PRO B 1 17 ? -10.111 -19.101 -17.913 1.00 55.71 1102 PRO B O 1
ATOM 2667 N N . ASP B 1 18 ? -8.180 -20.192 -18.010 1.00 56.29 1103 ASP B N 1
ATOM 2668 C CA . ASP B 1 18 ? -8.842 -21.450 -17.596 1.00 54.40 1103 ASP B CA 1
ATOM 2669 C C . ASP B 1 18 ? -9.087 -21.247 -16.071 1.00 54.60 1103 ASP B C 1
ATOM 2670 O O . ASP B 1 18 ? -10.010 -21.802 -15.446 1.00 50.38 1103 ASP B O 1
ATOM 2675 N N . LEU B 1 19 ? -8.220 -20.441 -15.458 1.00 50.83 1104 LEU B N 1
ATOM 2676 C CA . LEU B 1 19 ? -8.202 -20.262 -14.025 1.00 46.79 1104 LEU B CA 1
ATOM 2677 C C . LEU B 1 19 ? -9.220 -19.186 -13.634 1.00 49.38 1104 LEU B C 1
ATOM 2678 O O . LEU B 1 19 ? -10.028 -19.410 -12.694 1.00 47.27 1104 LEU B O 1
ATOM 2683 N N . LEU B 1 20 ? -9.217 -18.052 -14.388 1.00 46.24 1105 LEU B N 1
ATOM 2684 C CA . LEU B 1 20 ? -10.223 -17.019 -14.224 1.00 46.85 1105 LEU B CA 1
ATOM 2685 C C . LEU B 1 20 ? -11.643 -17.580 -14.248 1.00 44.31 1105 LEU B C 1
ATOM 2686 O O . LEU B 1 20 ? -12.487 -17.330 -13.329 1.00 43.31 1105 LEU B O 1
ATOM 2691 N N . GLU B 1 21 ? -11.888 -18.380 -15.287 1.00 43.38 1106 GLU B N 1
ATOM 2692 C CA . GLU B 1 21 ? -13.154 -19.115 -15.415 1.00 42.83 1106 GLU B CA 1
ATOM 2693 C C . GLU B 1 21 ? -13.575 -19.865 -14.131 1.00 39.85 1106 GLU B C 1
ATOM 2694 O O . GLU B 1 21 ? -14.719 -19.817 -13.670 1.00 38.24 1106 GLU B O 1
ATOM 2700 N N . LEU B 1 22 ? -12.640 -20.605 -13.610 1.00 36.21 1107 LEU B N 1
ATOM 2701 C CA . LEU B 1 22 ? -12.831 -21.350 -12.388 1.00 38.02 1107 LEU B CA 1
ATOM 2702 C C . LEU B 1 22 ? -13.142 -20.389 -11.150 1.00 37.65 1107 LEU B C 1
ATOM 2703 O O . LEU B 1 22 ? -14.167 -20.537 -10.487 1.00 35.16 1107 LEU B O 1
ATOM 2708 N N . LEU B 1 23 ? -12.281 -19.401 -10.937 1.00 34.71 1108 LEU B N 1
ATOM 2709 C CA . LEU B 1 23 ? -12.470 -18.376 -9.911 1.00 37.21 1108 LEU B CA 1
ATOM 2710 C C . LEU B 1 23 ? -13.772 -17.604 -10.094 1.00 39.82 1108 LEU B C 1
ATOM 2711 O O . LEU B 1 23 ? -14.251 -17.039 -9.145 1.00 38.33 1108 LEU B O 1
ATOM 2716 N N . MET B 1 24 ? -14.339 -17.565 -11.286 1.00 41.68 1109 MET B N 1
ATOM 2717 C CA . MET B 1 24 ? -15.604 -16.892 -11.446 1.00 43.55 1109 MET B CA 1
ATOM 2718 C C . MET B 1 24 ? -16.762 -17.814 -11.230 1.00 43.36 1109 MET B C 1
ATOM 2719 O O . MET B 1 24 ? -17.832 -17.345 -10.995 1.00 45.39 1109 MET B O 1
ATOM 2724 N N . ASP B 1 25 ? -16.550 -19.108 -11.227 1.00 43.07 1110 ASP B N 1
ATOM 2725 C CA . ASP B 1 25 ? -17.633 -19.998 -10.903 1.00 47.69 1110 ASP B CA 1
ATOM 2726 C C . ASP B 1 25 ? -17.695 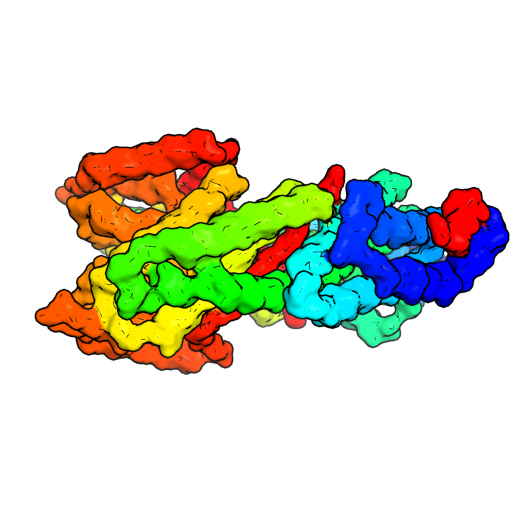-20.164 -9.386 1.00 50.16 1110 ASP B C 1
ATOM 2727 O O . ASP B 1 25 ? -17.269 -21.140 -8.816 1.00 49.40 1110 ASP B O 1
ATOM 2732 N N . LEU B 1 26 ? -18.247 -19.142 -8.775 1.00 49.89 1111 LEU B N 1
ATOM 2733 C CA . LEU B 1 26 ? -18.222 -18.951 -7.362 1.00 55.53 1111 LEU B CA 1
ATOM 2734 C C . LEU B 1 26 ? -18.718 -20.148 -6.587 1.00 55.50 1111 LEU B C 1
ATOM 2735 O O . LEU B 1 26 ? -17.996 -20.721 -5.818 1.00 54.05 1111 LEU B O 1
ATOM 2740 N N . ASN B 1 27 ? -19.972 -20.491 -6.807 1.00 58.34 1112 ASN B N 1
ATOM 2741 C CA . ASN B 1 27 ? -20.612 -21.647 -6.240 1.00 58.66 1112 ASN B CA 1
ATOM 2742 C C . ASN B 1 27 ? -19.732 -22.830 -6.296 1.00 59.50 1112 ASN B C 1
ATOM 2743 O O . ASN B 1 27 ? -19.790 -23.671 -5.450 1.00 61.48 1112 ASN B O 1
ATOM 2748 N N . CYS B 1 28 ? -18.914 -22.915 -7.314 1.00 59.07 1113 CYS B N 1
ATOM 2749 C CA . CYS B 1 28 ? -18.170 -24.132 -7.513 1.00 57.98 1113 CYS B CA 1
ATOM 2750 C C . CYS B 1 28 ? -17.185 -24.406 -6.454 1.00 57.10 1113 CYS B C 1
ATOM 2751 O O . CYS B 1 28 ? -17.298 -25.423 -5.816 1.00 62.94 1113 CYS B O 1
ATOM 2754 N N . TYR B 1 29 ? -16.209 -23.543 -6.245 1.00 53.44 1114 TYR B N 1
ATOM 2755 C CA . TYR B 1 29 ? -15.294 -23.783 -5.133 1.00 47.98 1114 TYR B CA 1
ATOM 2756 C C . TYR B 1 29 ? -15.893 -23.592 -3.743 1.00 46.80 1114 TYR B C 1
ATOM 2757 O O . TYR B 1 29 ? -15.559 -24.325 -2.856 1.00 46.41 1114 TYR B O 1
ATOM 2766 N N . THR B 1 30 ? -16.763 -22.623 -3.535 1.00 43.84 1115 THR B N 1
ATOM 2767 C CA . THR B 1 30 ? -17.243 -22.428 -2.176 1.00 43.56 1115 THR B CA 1
ATOM 2768 C C . THR B 1 30 ? -18.079 -23.587 -1.626 1.00 45.10 1115 THR B C 1
ATOM 2769 O O . THR B 1 30 ? -17.856 -24.039 -0.522 1.00 41.64 1115 THR B O 1
ATOM 2773 N N . LEU B 1 31 ? -19.007 -24.089 -2.425 1.00 46.71 1116 LEU B N 1
ATOM 2774 C CA . LEU B 1 31 ? -19.803 -25.238 -2.052 1.00 47.03 1116 LEU B CA 1
ATOM 2775 C C . LEU B 1 31 ? -18.931 -26.407 -1.757 1.00 46.06 1116 LEU B C 1
ATOM 2776 O O . LEU B 1 31 ? -19.221 -27.193 -0.895 1.00 46.92 1116 LEU B O 1
ATOM 2781 N N . GLU B 1 32 ? -17.842 -26.516 -2.474 1.00 44.41 1117 GLU B N 1
ATOM 2782 C CA . GLU B 1 32 ? -16.934 -27.605 -2.176 1.00 45.36 1117 GLU B CA 1
ATOM 2783 C C . GLU B 1 32 ? -16.222 -27.391 -0.829 1.00 45.49 1117 GLU B C 1
ATOM 2784 O O . GLU B 1 32 ? -15.970 -28.343 -0.087 1.00 45.96 1117 GLU B O 1
ATOM 2790 N N . VAL B 1 33 ? -15.840 -26.151 -0.542 1.00 44.66 1118 VAL B N 1
ATOM 2791 C CA . VAL B 1 33 ? -15.191 -25.841 0.722 1.00 41.96 1118 VAL B CA 1
ATOM 2792 C C . VAL B 1 33 ? -16.243 -25.994 1.839 1.00 41.76 1118 VAL B C 1
ATOM 2793 O O . VAL B 1 33 ? -16.007 -26.660 2.834 1.00 40.44 1118 VAL B O 1
ATOM 2797 N N . THR B 1 34 ? -17.422 -25.431 1.644 1.00 41.60 1119 THR B N 1
ATOM 2798 C CA . THR B 1 34 ? -18.356 -25.369 2.754 1.00 45.31 1119 THR B CA 1
ATOM 2799 C C . THR B 1 34 ? -19.097 -26.661 2.974 1.00 47.64 1119 THR B C 1
ATOM 2800 O O . THR B 1 34 ? -19.128 -27.192 4.100 1.00 47.30 1119 THR B O 1
ATOM 2804 N N . GLU B 1 35 ? -19.682 -27.193 1.903 1.00 49.85 1120 GLU B N 1
ATOM 2805 C CA . GLU B 1 35 ? -20.414 -28.473 1.981 1.00 49.62 1120 GLU B CA 1
ATOM 2806 C C . GLU B 1 35 ? -19.470 -29.646 1.926 1.00 49.46 1120 GLU B C 1
ATOM 2807 O O . GLU B 1 35 ? -19.710 -30.669 2.531 1.00 50.28 1120 GLU B O 1
ATOM 2813 N N . GLY B 1 36 ? -18.358 -29.520 1.236 1.00 50.11 1121 GLY B N 1
ATOM 2814 C CA . GLY B 1 36 ? -17.572 -30.728 1.054 1.00 48.30 1121 GLY B CA 1
ATOM 2815 C C . GLY B 1 36 ? -16.359 -30.895 1.928 1.00 48.89 1121 GLY B C 1
ATOM 2816 O O . GLY B 1 36 ? -15.752 -31.950 1.916 1.00 49.28 1121 GLY B O 1
ATOM 2817 N N . TYR B 1 37 ? -15.944 -29.850 2.642 1.00 47.45 1122 TYR B N 1
ATOM 2818 C CA . TYR B 1 37 ? -14.799 -29.950 3.521 1.00 46.25 1122 TYR B CA 1
ATOM 2819 C C . TYR B 1 37 ? -15.200 -29.448 4.916 1.00 46.63 1122 TYR B C 1
ATOM 2820 O O . TYR B 1 37 ? -15.273 -30.252 5.821 1.00 46.15 1122 TYR B O 1
ATOM 2829 N N . LEU B 1 38 ? -15.475 -28.150 5.065 1.00 44.24 1123 LEU B N 1
ATOM 2830 C CA . LEU B 1 38 ? -15.760 -27.547 6.367 1.00 44.15 1123 LEU B CA 1
ATOM 2831 C C . LEU B 1 38 ? -16.824 -28.280 7.176 1.00 43.64 1123 LEU B C 1
ATOM 2832 O O . LEU B 1 38 ? -16.550 -28.726 8.292 1.00 40.08 1123 LEU B O 1
ATOM 2837 N N . LYS B 1 39 ? -18.020 -28.450 6.582 1.00 45.59 1124 LYS B N 1
ATOM 2838 C CA . LYS B 1 39 ? -19.067 -29.279 7.251 1.00 45.57 1124 LYS B CA 1
ATOM 2839 C C . LYS B 1 39 ? -18.734 -30.753 7.528 1.00 46.29 1124 LYS B C 1
ATOM 2840 O O . LYS B 1 39 ? -19.493 -31.421 8.217 1.00 46.39 1124 LYS B O 1
ATOM 2846 N N . LYS B 1 40 ? -17.608 -31.241 7.030 1.00 47.41 1125 LYS B N 1
ATOM 2847 C CA . LYS B 1 40 ? -17.307 -32.644 7.077 1.00 49.23 1125 LYS B CA 1
ATOM 2848 C C . LYS B 1 40 ? -16.199 -32.900 8.039 1.00 50.51 1125 LYS B C 1
ATOM 2849 O O . LYS B 1 40 ? -16.024 -34.030 8.497 1.00 48.98 1125 LYS B O 1
ATOM 2855 N N . VAL B 1 41 ? -15.448 -31.842 8.348 1.00 52.77 1126 VAL B N 1
ATOM 2856 C CA . VAL B 1 41 ? -14.288 -31.932 9.215 1.00 54.38 1126 VAL B CA 1
ATOM 2857 C C . VAL B 1 41 ? -14.574 -32.715 10.472 1.00 56.89 1126 VAL B C 1
ATOM 2858 O O . VAL B 1 41 ? -15.643 -32.601 11.091 1.00 54.95 1126 VAL B O 1
ATOM 2862 N N . ASN B 1 42 ? -13.578 -33.519 10.811 1.00 60.43 1127 ASN B N 1
ATOM 2863 C CA . ASN B 1 42 ? -13.714 -34.676 11.678 1.00 65.71 1127 ASN B CA 1
ATOM 2864 C C . ASN B 1 42 ? -13.078 -34.366 13.038 1.00 67.84 1127 ASN B C 1
ATOM 2865 O O . ASN B 1 42 ? -12.152 -35.063 13.467 1.00 66.84 1127 ASN B O 1
ATOM 2870 N N . VAL B 1 43 ? -13.530 -33.291 13.688 1.00 71.75 1128 VAL B N 1
ATOM 2871 C CA . VAL B 1 43 ? -12.723 -32.730 14.784 1.00 75.68 1128 VAL B CA 1
ATOM 2872 C C . VAL B 1 43 ? -13.199 -33.272 16.080 1.00 77.95 1128 VAL B C 1
ATOM 2873 O O . VAL B 1 43 ? -13.220 -32.525 17.081 1.00 78.86 1128 VAL B O 1
ATOM 2877 N N . THR B 1 44 ? -13.555 -34.568 16.059 1.00 79.82 1129 THR B N 1
ATOM 2878 C CA . THR B 1 44 ? -14.057 -35.286 17.231 1.00 80.68 1129 THR B CA 1
ATOM 2879 C C . THR B 1 44 ? -13.291 -36.571 17.640 1.00 81.44 1129 THR B C 1
ATOM 2880 O O . THR B 1 44 ? -13.873 -37.449 18.255 1.00 80.60 1129 THR B O 1
ATOM 2884 N N . GLU B 1 45 ? -12.003 -36.691 17.317 1.00 82.00 1130 GLU B N 1
ATOM 2885 C CA . GLU B 1 45 ? -11.325 -35.778 16.433 1.00 82.90 1130 GLU B CA 1
ATOM 2886 C C . GLU B 1 45 ? -10.160 -36.465 15.778 1.00 83.41 1130 GLU B C 1
ATOM 2887 O O . GLU B 1 45 ? -9.113 -36.674 16.414 1.00 83.56 1130 GLU B O 1
ATOM 2893 N N . VAL B 1 46 ? -10.291 -36.771 14.494 1.00 83.06 1131 VAL B N 1
ATOM 2894 C CA . VAL B 1 46 ? -9.181 -37.348 13.750 1.00 82.10 1131 VAL B CA 1
ATOM 2895 C C . VAL B 1 46 ? -8.179 -36.274 13.323 1.00 82.55 1131 VAL B C 1
ATOM 2896 O O . VAL B 1 46 ? -7.686 -36.298 12.195 1.00 83.90 1131 VAL B O 1
ATOM 2900 N N . ASN B 1 47 ? -7.875 -35.335 14.218 1.00 81.98 1132 ASN B N 1
ATOM 2901 C CA . ASN B 1 47 ? -6.906 -34.262 13.885 1.00 81.78 1132 ASN B CA 1
ATOM 2902 C C . ASN B 1 47 ? -5.527 -34.499 14.503 1.00 81.30 1132 ASN B C 1
ATOM 2903 O O . ASN B 1 47 ? -5.433 -34.819 15.708 1.00 81.51 1132 ASN B O 1
ATOM 2908 N N . GLY B 1 48 ? -4.485 -34.269 13.692 1.00 80.22 1133 GLY B N 1
ATOM 2909 C CA . GLY B 1 48 ? -3.085 -34.523 14.028 1.00 78.89 1133 GLY B CA 1
ATOM 2910 C C . GLY B 1 48 ? -2.024 -33.599 13.429 1.00 78.88 1133 GLY B C 1
ATOM 2911 O O . GLY B 1 48 ? -1.101 -33.190 14.102 1.00 80.71 1133 GLY B O 1
ATOM 2912 N N . ASP B 1 49 ? -2.133 -33.285 12.148 1.00 76.63 1134 ASP B N 1
ATOM 2913 C CA . ASP B 1 49 ? -1.278 -32.265 11.542 1.00 73.27 1134 ASP B CA 1
ATOM 2914 C C . ASP B 1 49 ? -1.933 -31.561 10.383 1.00 70.06 1134 ASP B C 1
ATOM 2915 O O . ASP B 1 49 ? -1.305 -30.816 9.666 1.00 69.17 1134 ASP B O 1
ATOM 2920 N N . ASN B 1 50 ? -3.227 -31.793 10.252 1.00 68.05 1135 ASN B N 1
ATOM 2921 C CA . ASN B 1 50 ? -4.122 -30.959 9.477 1.00 60.49 1135 ASN B CA 1
ATOM 2922 C C . ASN B 1 50 ? -4.978 -30.202 10.473 1.00 55.37 1135 ASN B C 1
ATOM 2923 O O . ASN B 1 50 ? -6.184 -30.199 10.372 1.00 55.15 1135 ASN B O 1
ATOM 2928 N N . VAL B 1 51 ? -4.319 -29.578 11.437 1.00 48.17 1136 VAL B N 1
ATOM 2929 C CA . VAL B 1 51 ? -4.960 -28.802 12.482 1.00 42.60 1136 VAL B CA 1
ATOM 2930 C C . VAL B 1 51 ? -5.380 -27.490 11.923 1.00 42.71 1136 VAL B C 1
ATOM 2931 O O . VAL B 1 51 ? -6.465 -27.066 12.149 1.00 46.11 1136 VAL B O 1
ATOM 2935 N N . LEU B 1 52 ? -4.481 -26.886 11.172 1.00 42.40 1137 LEU B N 1
ATOM 2936 C CA . LEU B 1 52 ? -4.715 -25.690 10.429 1.00 41.36 1137 LEU B CA 1
ATOM 2937 C C . LEU B 1 52 ? -5.211 -25.945 9.002 1.00 41.10 1137 LEU B C 1
ATOM 2938 O O . LEU B 1 52 ? -4.961 -25.167 8.124 1.00 41.37 1137 LEU B O 1
ATOM 2943 N N . GLY B 1 53 ? -5.945 -27.019 8.785 1.00 40.36 1138 GLY B N 1
ATOM 2944 C CA . GLY B 1 53 ? -6.417 -27.337 7.475 1.00 41.71 1138 GLY B CA 1
ATOM 2945 C C . GLY B 1 53 ? -7.357 -26.277 6.909 1.00 42.12 1138 GLY B C 1
ATOM 2946 O O . GLY B 1 53 ? -7.118 -25.712 5.834 1.00 42.63 1138 GLY B O 1
ATOM 2947 N N . PRO B 1 54 ? -8.452 -25.994 7.640 1.00 40.15 1139 PRO B N 1
ATOM 2948 C CA . PRO B 1 54 ? -9.481 -25.127 7.103 1.00 38.57 1139 PRO B CA 1
ATOM 2949 C C . PRO B 1 54 ? -8.968 -23.744 6.861 1.00 36.46 1139 PRO B C 1
ATOM 2950 O O . PRO B 1 54 ? -9.251 -23.152 5.852 1.00 38.31 1139 PRO B O 1
ATOM 2954 N N . ILE B 1 55 ? -8.129 -23.271 7.746 1.00 35.49 1140 ILE B N 1
ATOM 2955 C CA . ILE B 1 55 ? -7.520 -21.979 7.521 1.00 35.05 1140 ILE B CA 1
ATOM 2956 C C . ILE B 1 55 ? -6.630 -21.949 6.240 1.00 33.76 1140 ILE B C 1
ATOM 2957 O O . ILE B 1 55 ? -6.620 -20.968 5.511 1.00 33.72 1140 ILE B O 1
ATOM 2962 N N . HIS B 1 56 ? -5.885 -23.016 6.019 1.00 35.87 1141 HIS B N 1
ATOM 2963 C CA . HIS B 1 56 ? -5.075 -23.219 4.802 1.00 37.75 1141 HIS B CA 1
ATOM 2964 C C . HIS B 1 56 ? -5.962 -23.212 3.575 1.00 36.13 1141 HIS B C 1
ATOM 2965 O O . HIS B 1 56 ? -5.731 -22.457 2.621 1.00 36.18 1141 HIS B O 1
ATOM 2972 N N . VAL B 1 57 ? -7.027 -23.980 3.639 1.00 35.18 1142 VAL B N 1
ATOM 2973 C CA . VAL B 1 57 ? -7.941 -24.048 2.508 1.00 37.37 1142 VAL B CA 1
ATOM 2974 C C . VAL B 1 57 ? -8.618 -22.710 2.179 1.00 37.91 1142 VAL B C 1
ATOM 2975 O O . VAL B 1 57 ? -8.602 -22.230 1.025 1.00 36.19 1142 VAL B O 1
ATOM 2979 N N . ILE B 1 58 ? -9.218 -22.112 3.228 1.00 38.57 1143 ILE B N 1
ATOM 2980 C CA . ILE B 1 58 ? -9.814 -20.754 3.135 1.00 35.83 1143 ILE B CA 1
ATOM 2981 C C . ILE B 1 58 ? -8.855 -19.684 2.620 1.00 33.05 1143 ILE B C 1
ATOM 2982 O O . ILE B 1 58 ? -9.184 -18.864 1.737 1.00 32.49 1143 ILE B O 1
ATOM 2987 N N . THR B 1 59 ? -7.664 -19.753 3.147 1.00 31.56 1144 THR B N 1
ATOM 2988 C CA . THR B 1 59 ? -6.670 -18.763 2.878 1.00 35.22 1144 THR B CA 1
ATOM 2989 C C . THR B 1 59 ? -6.176 -18.914 1.406 1.00 37.49 1144 THR B C 1
ATOM 2990 O O . THR B 1 59 ? -6.027 -17.907 0.663 1.00 37.29 1144 THR B O 1
ATOM 2994 N N . THR B 1 60 ? -6.026 -20.187 0.981 1.00 37.28 1145 THR B N 1
ATOM 2995 C CA . THR B 1 60 ? -5.570 -20.565 -0.346 1.00 36.77 1145 THR B CA 1
ATOM 2996 C C . THR B 1 60 ? -6.489 -19.969 -1.444 1.00 35.10 1145 THR B C 1
ATOM 2997 O O . THR B 1 60 ? -6.007 -19.323 -2.368 1.00 33.07 1145 THR B O 1
ATOM 3001 N N . VAL B 1 61 ? -7.803 -20.181 -1.285 1.00 31.43 1146 VAL B N 1
ATOM 3002 C CA . VAL B 1 61 ? -8.773 -19.638 -2.192 1.00 30.98 1146 VAL B CA 1
ATOM 3003 C C . VAL B 1 61 ? -8.803 -18.101 -2.221 1.00 33.37 1146 VAL B C 1
ATOM 3004 O O . VAL B 1 61 ? -8.699 -17.458 -3.278 1.00 33.62 1146 VAL B O 1
ATOM 3008 N N . VAL B 1 62 ? -8.903 -17.498 -1.029 1.00 33.35 1147 VAL B N 1
ATOM 3009 C CA . VAL B 1 62 ? -8.824 -16.046 -0.913 1.00 32.01 1147 VAL B CA 1
ATOM 3010 C C . VAL B 1 62 ? -7.558 -15.447 -1.504 1.00 31.15 1147 VAL B C 1
ATOM 3011 O O . VAL B 1 62 ? -7.648 -14.514 -2.285 1.00 32.84 1147 VAL B O 1
ATOM 3015 N N . SER B 1 63 ? -6.401 -15.980 -1.133 1.00 30.42 1148 SER B N 1
ATOM 3016 C CA . SER B 1 63 ? -5.163 -15.504 -1.724 1.00 33.52 1148 SER B CA 1
ATOM 3017 C C . SER B 1 63 ? -5.204 -15.513 -3.299 1.00 34.78 1148 SER B C 1
ATOM 3018 O O . SER B 1 63 ? -4.783 -14.547 -3.961 1.00 36.62 1148 SER B O 1
ATOM 3021 N N . SER B 1 64 ? -5.786 -16.562 -3.872 1.00 33.71 1149 SER B N 1
ATOM 3022 C CA . SER B 1 64 ? -5.876 -16.670 -5.330 1.00 37.24 1149 SER B CA 1
ATOM 3023 C C . SER B 1 64 ? -6.822 -15.613 -5.904 1.00 36.14 1149 SER B C 1
ATOM 3024 O O . SER B 1 64 ? -6.486 -14.875 -6.821 1.00 35.06 1149 SER B O 1
ATOM 3027 N N . LEU B 1 65 ? -8.011 -15.535 -5.306 1.00 36.72 1150 LEU B N 1
ATOM 3028 C CA . LEU B 1 65 ? -9.013 -14.590 -5.742 1.00 36.34 1150 LEU B CA 1
ATOM 3029 C C . LEU B 1 65 ? -8.437 -13.201 -5.692 1.00 38.07 1150 LEU B C 1
ATOM 3030 O O . LEU B 1 65 ? -8.613 -12.375 -6.646 1.00 41.38 1150 LEU B O 1
ATOM 3035 N N . VAL B 1 66 ? -7.719 -12.903 -4.634 1.00 38.16 1151 VAL B N 1
ATOM 3036 C CA . VAL B 1 66 ? -7.188 -11.571 -4.445 1.00 39.72 1151 VAL B CA 1
ATOM 3037 C C . VAL B 1 66 ? -6.099 -11.267 -5.442 1.00 39.07 1151 VAL B C 1
ATOM 3038 O O . VAL B 1 66 ? -6.099 -10.222 -5.989 1.00 39.90 1151 VAL B O 1
ATOM 3042 N N . ARG B 1 67 ? -5.190 -12.214 -5.656 1.00 41.43 1152 ARG B N 1
ATOM 3043 C CA . ARG B 1 67 ? -4.143 -12.188 -6.675 1.00 45.79 1152 ARG B CA 1
ATOM 3044 C C . ARG B 1 67 ? -4.657 -11.878 -8.085 1.00 43.44 1152 ARG B C 1
ATOM 3045 O O . ARG B 1 67 ? -4.048 -11.140 -8.810 1.00 44.68 1152 ARG B O 1
ATOM 3053 N N . ASN B 1 68 ? -5.792 -12.438 -8.448 1.00 41.83 1153 ASN B N 1
ATOM 3054 C CA . ASN B 1 68 ? -6.353 -12.298 -9.775 1.00 44.01 1153 ASN B CA 1
ATOM 3055 C C . ASN B 1 68 ? -7.392 -11.196 -9.828 1.00 44.51 1153 ASN B C 1
ATOM 3056 O O . ASN B 1 68 ? -8.146 -11.078 -10.760 1.00 42.62 1153 ASN B O 1
ATOM 3061 N N . GLY B 1 69 ? -7.390 -10.398 -8.774 1.00 43.03 1154 GLY B N 1
ATOM 3062 C CA . GLY B 1 69 ? -8.147 -9.181 -8.668 1.00 40.63 1154 GLY B CA 1
ATOM 3063 C C . GLY B 1 69 ? -9.618 -9.346 -8.511 1.00 38.56 1154 GLY B C 1
ATOM 3064 O O . GLY B 1 69 ? -10.354 -8.483 -8.886 1.00 39.26 1154 GLY B O 1
ATOM 3065 N N . LEU B 1 70 ? -10.049 -10.455 -7.956 1.00 36.84 1155 LEU B N 1
ATOM 3066 C CA . LEU B 1 70 ? -11.487 -10.736 -7.962 1.00 37.84 1155 LEU B CA 1
ATOM 3067 C C . LEU B 1 70 ? -12.073 -10.395 -6.559 1.00 38.43 1155 LEU B C 1
ATOM 3068 O O . LEU B 1 70 ? -12.499 -11.274 -5.783 1.00 34.65 1155 LEU B O 1
ATOM 3073 N N . LEU B 1 71 ? -12.055 -9.112 -6.216 1.00 40.14 1156 LEU B N 1
ATOM 3074 C CA . LEU B 1 71 ? -12.097 -8.722 -4.814 1.00 35.82 1156 LEU B CA 1
ATOM 3075 C C . LEU B 1 71 ? -13.506 -9.027 -4.287 1.00 37.11 1156 LEU B C 1
ATOM 3076 O O . LEU B 1 71 ? -13.722 -9.476 -3.139 1.00 33.33 1156 LEU B O 1
ATOM 3081 N N . ILE B 1 72 ? -14.503 -8.888 -5.141 1.00 38.21 1157 ILE B N 1
ATOM 3082 C CA . ILE B 1 72 ? -15.802 -9.169 -4.595 1.00 39.25 1157 ILE B CA 1
ATOM 3083 C C . ILE B 1 72 ? -16.156 -10.669 -4.533 1.00 40.75 1157 ILE B C 1
ATOM 3084 O O . ILE B 1 72 ? -17.065 -11.113 -3.748 1.00 40.38 1157 ILE B O 1
ATOM 3089 N N . GLN B 1 73 ? -15.520 -11.485 -5.393 1.00 39.22 1158 GLN B N 1
ATOM 3090 C CA . GLN B 1 73 ? -15.736 -12.919 -5.269 1.00 35.64 1158 GLN B CA 1
ATOM 3091 C C . GLN B 1 73 ? -15.129 -13.334 -3.910 1.00 32.65 1158 GLN B C 1
ATOM 3092 O O . GLN B 1 73 ? -15.696 -14.103 -3.155 1.00 31.06 1158 GLN B O 1
ATOM 3098 N N . SER B 1 74 ? -13.941 -12.855 -3.622 1.00 31.70 1159 SER B N 1
ATOM 3099 C CA . SER B 1 74 ? -13.319 -13.057 -2.302 1.00 30.30 1159 SER B CA 1
ATOM 3100 C C . SER B 1 74 ? -14.279 -12.669 -1.150 1.00 31.56 1159 SER B C 1
ATOM 3101 O O . SER B 1 74 ? -14.602 -13.439 -0.250 1.00 26.76 1159 SER B O 1
ATOM 3104 N N . SER B 1 75 ? -14.831 -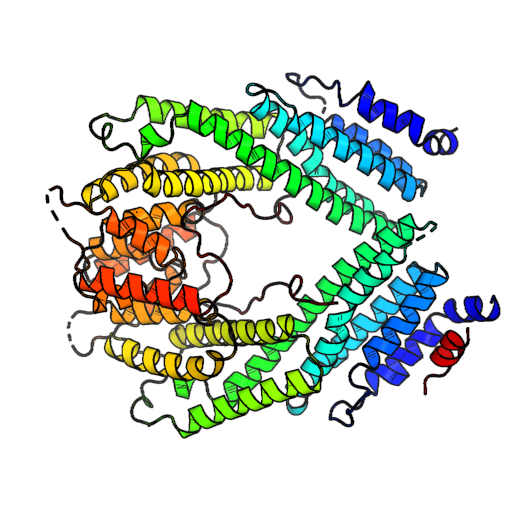11.464 -1.247 1.00 34.96 1160 SER B N 1
ATOM 3105 C CA . SER B 1 75 ? -15.813 -11.019 -0.260 1.00 34.84 1160 SER B CA 1
ATOM 3106 C C . SER B 1 75 ? -16.982 -12.010 -0.191 1.00 35.75 1160 SER B C 1
ATOM 3107 O O . SER B 1 75 ? -17.366 -12.509 0.882 1.00 35.55 1160 SER B O 1
ATOM 3110 N N . LYS B 1 76 ? -17.529 -12.381 -1.336 1.00 36.41 1161 LYS B N 1
ATOM 3111 C CA . LYS B 1 76 ? -18.678 -13.309 -1.281 1.00 36.16 1161 LYS B CA 1
ATOM 3112 C C . LYS B 1 76 ? -18.233 -14.680 -0.715 1.00 36.60 1161 LYS B C 1
ATOM 3113 O O . LYS B 1 76 ? -18.987 -15.341 0.039 1.00 36.15 1161 LYS B O 1
ATOM 3119 N N . PHE B 1 77 ? -17.038 -15.144 -1.094 1.00 35.12 1162 PHE B N 1
ATOM 3120 C CA . PHE B 1 77 ? -16.584 -16.484 -0.642 1.00 33.58 1162 PHE B CA 1
ATOM 3121 C C . PHE B 1 77 ? -16.362 -16.497 0.920 1.00 34.93 1162 PHE B C 1
ATOM 3122 O O . PHE B 1 77 ? -16.784 -17.412 1.666 1.00 31.47 1162 PHE B O 1
ATOM 3130 N N . ILE B 1 78 ? -15.688 -15.445 1.391 1.00 37.45 1163 ILE B N 1
ATOM 3131 C CA . ILE B 1 78 ? -15.397 -15.260 2.805 1.00 35.75 1163 ILE B CA 1
ATOM 3132 C C . ILE B 1 78 ? -16.743 -15.182 3.544 1.00 35.31 1163 ILE B C 1
ATOM 3133 O O . ILE B 1 78 ? -16.950 -15.827 4.567 1.00 33.37 1163 ILE B O 1
ATOM 3138 N N . SER B 1 79 ? -17.682 -14.420 3.008 1.00 36.24 1164 SER B N 1
ATOM 3139 C CA . SER B 1 79 ? -18.999 -14.360 3.674 1.00 38.20 1164 SER B CA 1
ATOM 3140 C C . SER B 1 79 ? -19.650 -15.686 3.925 1.00 36.52 1164 SER B C 1
ATOM 3141 O O . SER B 1 79 ? -19.984 -15.986 5.067 1.00 36.41 1164 SER B O 1
ATOM 3144 N N . LYS B 1 80 ? -19.825 -16.484 2.874 1.00 35.74 1165 LYS B N 1
ATOM 3145 C CA . LYS B 1 80 ? -20.397 -17.814 2.999 1.00 34.24 1165 LYS B CA 1
ATOM 3146 C C . LYS B 1 80 ? -19.583 -18.680 3.940 1.00 34.42 1165 LYS B C 1
ATOM 3147 O O . LYS B 1 80 ? -20.177 -19.402 4.742 1.00 35.58 1165 LYS B O 1
ATOM 3153 N N . VAL B 1 81 ? -18.241 -18.646 3.834 1.00 32.85 1166 VAL B N 1
ATOM 3154 C CA . VAL B 1 81 ? -17.407 -19.448 4.720 1.00 32.39 1166 VAL B CA 1
ATOM 3155 C C . VAL B 1 81 ? -17.654 -19.107 6.230 1.00 33.01 1166 VAL B C 1
ATOM 3156 O O . VAL B 1 81 ? -17.782 -19.987 7.076 1.00 28.65 1166 VAL B O 1
ATOM 3160 N N . LEU B 1 82 ? -17.706 -17.802 6.523 1.00 34.45 1167 LEU B N 1
ATOM 3161 C CA . LEU B 1 82 ? -17.803 -17.345 7.918 1.00 34.47 1167 LEU B CA 1
ATOM 3162 C C . LEU B 1 82 ? -19.135 -17.738 8.462 1.00 33.94 1167 LEU B C 1
ATOM 3163 O O . LEU B 1 82 ? -19.245 -18.324 9.553 1.00 32.58 1167 LEU B O 1
ATOM 3168 N N . LEU B 1 83 ? -20.145 -17.552 7.622 1.00 36.98 1168 LEU B N 1
ATOM 3169 C CA . LEU B 1 83 ? -21.523 -17.919 7.974 1.00 37.17 1168 LEU B CA 1
ATOM 3170 C C . LEU B 1 83 ? -21.604 -19.408 8.234 1.00 37.29 1168 LEU B C 1
ATOM 3171 O O . LEU B 1 83 ? -22.243 -19.847 9.163 1.00 40.16 1168 LEU B O 1
ATOM 3176 N N . THR B 1 84 ? -20.847 -20.183 7.490 1.00 36.89 1169 THR B N 1
ATOM 3177 C CA . THR B 1 84 ? -20.810 -21.612 7.679 1.00 37.00 1169 THR B CA 1
ATOM 3178 C C . THR B 1 84 ? -20.056 -22.054 8.945 1.00 37.76 1169 THR B C 1
ATOM 3179 O O . THR B 1 84 ? -20.514 -22.919 9.701 1.00 37.80 1169 THR B O 1
ATOM 3183 N N . VAL B 1 85 ? -18.847 -21.539 9.150 1.00 39.11 1170 VAL B N 1
ATOM 3184 C CA . VAL B 1 85 ? -18.152 -21.850 10.409 1.00 38.02 1170 VAL B CA 1
ATOM 3185 C C . VAL B 1 85 ? -18.996 -21.422 11.651 1.00 38.74 1170 VAL B C 1
ATOM 3186 O O . VAL B 1 85 ? -19.092 -22.125 12.633 1.00 35.16 1170 VAL B O 1
ATOM 3190 N N . GLU B 1 86 ? -19.647 -20.275 11.550 1.00 40.93 1171 GLU B N 1
ATOM 3191 C CA . GLU B 1 86 ? -20.505 -19.818 12.633 1.00 42.06 1171 GLU B CA 1
ATOM 3192 C C . GLU B 1 86 ? -21.606 -20.862 12.940 1.00 44.34 1171 GLU B C 1
ATOM 3193 O O . GLU B 1 86 ? -21.811 -21.254 14.118 1.00 40.06 1171 GLU B O 1
ATOM 3199 N N . SER B 1 87 ? -22.306 -21.374 11.911 1.00 43.60 1172 SER B N 1
ATOM 3200 C CA . SER B 1 87 ? -23.379 -22.330 12.292 1.00 43.46 1172 SER B CA 1
ATOM 3201 C C . SER B 1 87 ? -22.829 -23.675 12.775 1.00 40.25 1172 SER B C 1
ATOM 3202 O O . SER B 1 87 ? -23.393 -24.307 13.673 1.00 39.88 1172 SER B O 1
ATOM 3205 N N . ILE B 1 88 ? -21.689 -24.082 12.234 1.00 37.48 1173 ILE B N 1
ATOM 3206 C CA . ILE B 1 88 ? -21.050 -25.258 12.776 1.00 35.71 1173 ILE B CA 1
ATOM 3207 C C . ILE B 1 88 ? -20.764 -25.060 14.298 1.00 36.12 1173 ILE B C 1
ATOM 3208 O O . ILE B 1 88 ? -21.153 -25.892 15.098 1.00 34.50 1173 ILE B O 1
ATOM 3213 N N . VAL B 1 89 ? -20.124 -23.942 14.675 1.00 36.75 1174 VAL B N 1
ATOM 3214 C CA . VAL B 1 89 ? -19.741 -23.706 16.085 1.00 37.51 1174 VAL B CA 1
ATOM 3215 C C . VAL B 1 89 ? -20.990 -23.624 17.008 1.00 38.34 1174 VAL B C 1
ATOM 3216 O O . VAL B 1 89 ? -21.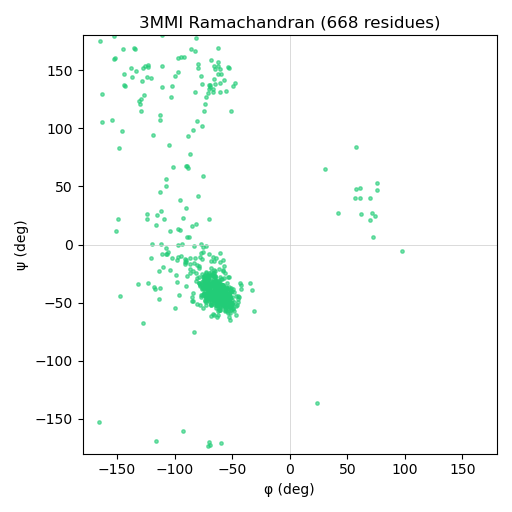106 -24.310 18.014 1.00 33.81 1174 VAL B O 1
ATOM 3220 N N . MET B 1 90 ? -21.949 -22.838 16.559 1.00 41.76 1175 MET B N 1
ATOM 3221 C CA . MET B 1 90 ? -23.215 -22.657 17.237 1.00 45.14 1175 MET B CA 1
ATOM 3222 C C . MET B 1 90 ? -23.961 -24.005 17.383 1.00 48.42 1175 MET B C 1
ATOM 3223 O O . MET B 1 90 ? -24.530 -24.301 18.449 1.00 47.61 1175 MET B O 1
ATOM 3228 N N . SER B 1 91 ? -23.920 -24.839 16.348 1.00 48.90 1176 SER B N 1
ATOM 3229 C CA . SER B 1 91 ? -24.647 -26.107 16.346 1.00 49.48 1176 SER B CA 1
ATOM 3230 C C . SER B 1 91 ? -23.994 -27.252 17.174 1.00 48.55 1176 SER B C 1
ATOM 3231 O O . SER B 1 91 ? -24.600 -28.318 17.308 1.00 47.16 1176 SER B O 1
ATOM 3234 N N . LEU B 1 92 ? -22.773 -27.063 17.690 1.00 47.63 1177 LEU B N 1
ATOM 3235 C CA . LEU B 1 92 ? -22.021 -28.222 18.187 1.00 49.61 1177 LEU B CA 1
ATOM 3236 C C . LEU B 1 92 ? -22.772 -28.926 19.314 1.00 52.98 1177 LEU B C 1
ATOM 3237 O O . LEU B 1 92 ? -23.332 -28.278 20.182 1.00 55.12 1177 LEU B O 1
ATOM 3242 N N . PRO B 1 93 ? -22.772 -30.258 19.327 1.00 56.03 1178 PRO B N 1
ATOM 3243 C CA . PRO B 1 93 ? -23.289 -30.905 20.574 1.00 58.12 1178 PRO B CA 1
ATOM 3244 C C . PRO B 1 93 ? -22.476 -30.608 21.865 1.00 57.45 1178 PRO B C 1
ATOM 3245 O O . PRO B 1 93 ? -21.243 -30.362 21.814 1.00 55.90 1178 PRO B O 1
ATOM 3249 N N . LYS B 1 94 ? -23.163 -30.689 23.010 1.00 57.59 1179 LYS B N 1
ATOM 3250 C CA . LYS B 1 94 ? -22.558 -30.445 24.345 1.00 56.25 1179 LYS B CA 1
ATOM 3251 C C . LYS B 1 94 ? -21.194 -31.111 24.552 1.00 56.08 1179 LYS B C 1
ATOM 3252 O O . LYS B 1 94 ? -20.241 -30.473 25.024 1.00 55.32 1179 LYS B O 1
ATOM 3258 N N . ASP B 1 95 ? -21.100 -32.392 24.175 1.00 56.33 1180 ASP B N 1
ATOM 3259 C CA . ASP B 1 95 ? -19.861 -33.184 24.331 1.00 54.82 1180 ASP B CA 1
ATOM 3260 C C . ASP B 1 95 ? -18.786 -32.812 23.276 1.00 52.77 1180 ASP B C 1
ATOM 3261 O O . ASP B 1 95 ? -17.650 -33.274 23.348 1.00 52.09 1180 ASP B O 1
ATOM 3266 N N . GLU B 1 96 ? -19.133 -31.963 22.305 1.00 51.91 1181 GLU B N 1
ATOM 3267 C CA . GLU B 1 96 ? -18.126 -31.546 21.306 1.00 51.36 1181 GLU B CA 1
ATOM 3268 C C . GLU B 1 96 ? -17.646 -30.073 21.495 1.00 49.36 1181 GLU B C 1
ATOM 3269 O O . GLU B 1 96 ? -16.684 -29.607 20.838 1.00 48.58 1181 GLU B O 1
ATOM 3275 N N . THR B 1 97 ? -18.318 -29.365 22.407 1.00 48.07 1182 THR B N 1
ATOM 3276 C CA . THR B 1 97 ? -18.198 -27.892 22.564 1.00 45.69 1182 THR B CA 1
ATOM 3277 C C . THR B 1 97 ? -16.789 -27.420 22.837 1.00 41.84 1182 THR B C 1
ATOM 3278 O O . THR B 1 97 ? -16.351 -26.416 22.294 1.00 37.90 1182 THR B O 1
ATOM 3282 N N . MET B 1 98 ? -16.046 -28.201 23.607 1.00 40.65 1183 MET B N 1
ATOM 3283 C CA . MET B 1 98 ? -14.725 -27.731 23.935 1.00 42.55 1183 MET B CA 1
ATOM 3284 C C . MET B 1 98 ? -13.721 -27.845 22.795 1.00 41.93 1183 MET B C 1
ATOM 3285 O O . MET B 1 98 ? -13.100 -26.838 22.409 1.00 41.34 1183 MET B O 1
ATOM 3290 N N . LEU B 1 99 ? -13.583 -29.073 22.261 1.00 42.50 1184 LEU B N 1
ATOM 3291 C CA . LEU B 1 99 ? -12.673 -29.352 21.136 1.00 41.24 1184 LEU B CA 1
ATOM 3292 C C . LEU B 1 99 ? -13.146 -28.643 19.886 1.00 37.30 1184 LEU B C 1
ATOM 3293 O O . LEU B 1 99 ? -12.375 -27.952 19.278 1.00 38.66 1184 LEU B O 1
ATOM 3298 N N . GLY B 1 100 ? -14.427 -28.773 19.565 1.00 34.07 1185 GLY B N 1
ATOM 3299 C CA . GLY B 1 100 ? -15.032 -28.074 18.423 1.00 33.82 1185 GLY B CA 1
ATOM 3300 C C . GLY B 1 100 ? -14.847 -26.561 18.377 1.00 34.36 1185 GLY B C 1
ATOM 3301 O O . GLY B 1 100 ? -14.239 -26.037 17.421 1.00 34.71 1185 GLY B O 1
ATOM 3302 N N . GLY B 1 101 ? -15.324 -25.852 19.438 1.00 33.69 1186 GLY B N 1
ATOM 3303 C CA . GLY B 1 101 ? -15.031 -24.415 19.608 1.00 29.74 1186 GLY B CA 1
ATOM 3304 C C . GLY B 1 101 ? -13.552 -24.081 19.393 1.00 27.65 1186 GLY B C 1
ATOM 3305 O O . GLY B 1 101 ? -13.226 -23.223 18.598 1.00 29.04 1186 GLY B O 1
ATOM 3306 N N . ILE B 1 102 ? -12.652 -24.775 20.092 1.00 27.36 1187 ILE B N 1
ATOM 3307 C CA . ILE B 1 102 ? -11.255 -24.381 20.056 1.00 29.28 1187 ILE B CA 1
ATOM 3308 C C . ILE B 1 102 ? -10.674 -24.571 18.677 1.00 29.07 1187 ILE B C 1
ATOM 3309 O O . ILE B 1 102 ? -10.019 -23.655 18.133 1.00 30.98 1187 ILE B O 1
ATOM 3314 N N . PHE B 1 103 ? -10.892 -25.763 18.116 1.00 29.63 1188 PHE B N 1
ATOM 3315 C CA . PHE B 1 103 ? -10.467 -26.023 16.727 1.00 31.41 1188 PHE B CA 1
ATOM 3316 C C . PHE B 1 103 ? -10.876 -24.938 15.744 1.00 26.15 1188 PHE B C 1
ATOM 3317 O O . PHE B 1 103 ? -10.019 -24.362 15.084 1.00 26.03 1188 PHE B O 1
ATOM 3325 N N . TRP B 1 104 ? -12.183 -24.664 15.667 1.00 25.64 1189 TRP B N 1
ATOM 3326 C CA . TRP B 1 104 ? -12.639 -23.612 14.733 1.00 28.33 1189 TRP B CA 1
ATOM 3327 C C . TRP B 1 104 ? -12.111 -22.257 15.020 1.00 25.65 1189 TRP B C 1
ATOM 3328 O O . TRP B 1 104 ? -11.643 -21.564 14.103 1.00 26.66 1189 TRP B O 1
ATOM 3339 N N . LEU B 1 105 ? -12.088 -21.906 16.321 1.00 24.77 1190 LEU B N 1
ATOM 3340 C CA . LEU B 1 105 ? -11.615 -20.576 16.734 1.00 25.20 1190 LEU B CA 1
ATOM 3341 C C . LEU B 1 105 ? -10.145 -20.386 16.550 1.00 24.03 1190 LEU B C 1
ATOM 3342 O O . LEU B 1 105 ? -9.698 -19.325 16.076 1.00 25.83 1190 LEU B O 1
ATOM 3347 N N . SER B 1 106 ? -9.384 -21.442 16.826 1.00 24.88 1191 SER B N 1
ATOM 3348 C CA . SER B 1 106 ? -7.970 -21.453 16.373 1.00 26.60 1191 SER B CA 1
ATOM 3349 C C . SER B 1 106 ? -7.744 -21.149 14.886 1.00 24.24 1191 SER B C 1
ATOM 3350 O O . SER B 1 106 ? -6.961 -20.233 14.552 1.00 25.10 1191 SER B O 1
ATOM 3353 N N . ASN B 1 107 ? -8.479 -21.856 14.002 1.00 26.02 1192 ASN B N 1
ATOM 3354 C CA . ASN B 1 107 ? -8.418 -21.589 12.529 1.00 26.51 1192 ASN B CA 1
ATOM 3355 C C . ASN B 1 107 ? -8.855 -20.160 12.189 1.00 25.24 1192 ASN B C 1
ATOM 3356 O O . ASN B 1 107 ? -8.129 -19.438 11.480 1.00 24.90 1192 ASN B O 1
ATOM 3361 N N . LEU B 1 108 ? -10.010 -19.754 12.733 1.00 24.30 1193 LEU B N 1
ATOM 3362 C CA . LEU B 1 108 ? -10.553 -18.406 12.362 1.00 26.89 1193 LEU B CA 1
ATOM 3363 C C . LEU B 1 108 ? -9.675 -17.299 12.869 1.00 25.87 1193 LEU B C 1
ATOM 3364 O O . LEU B 1 108 ? -9.588 -16.217 12.280 1.00 23.17 1193 LEU B O 1
ATOM 3369 N N . SER B 1 109 ? -8.940 -17.627 13.928 1.00 25.85 1194 SER B N 1
ATOM 3370 C CA . SER B 1 109 ? -8.204 -16.612 14.645 1.00 27.51 1194 SER B CA 1
ATOM 3371 C C . SER B 1 109 ? -7.090 -16.097 13.811 1.00 29.06 1194 SER B C 1
ATOM 3372 O O . SER B 1 109 ? -6.544 -15.027 14.091 1.00 29.21 1194 SER B O 1
ATOM 3375 N N . ARG B 1 110 ? -6.777 -16.812 12.724 1.00 31.55 1195 ARG B N 1
ATOM 3376 C CA . ARG B 1 110 ? -5.664 -16.425 11.831 1.00 33.36 1195 ARG B CA 1
ATOM 3377 C C . ARG B 1 110 ? -6.030 -15.521 10.675 1.00 31.98 1195 ARG B C 1
ATOM 3378 O O . ARG B 1 110 ? -5.107 -14.914 10.034 1.00 30.45 1195 ARG B O 1
ATOM 3386 N N . LEU B 1 111 ? -7.346 -15.467 10.383 1.00 31.54 1196 LEU B N 1
ATOM 3387 C CA . LEU B 1 111 ? -7.838 -14.742 9.183 1.00 32.12 1196 LEU B CA 1
ATOM 3388 C C . LEU B 1 111 ? -7.375 -13.281 9.223 1.00 31.78 1196 LEU B C 1
ATOM 3389 O O . LEU B 1 111 ? -6.906 -12.728 8.238 1.00 30.03 1196 LEU B O 1
ATOM 3394 N N . PRO B 1 112 ? -7.505 -12.627 10.407 1.00 34.98 1197 PRO B N 1
ATOM 3395 C CA . PRO B 1 112 ? -7.116 -11.218 10.471 1.00 36.13 1197 PRO B CA 1
ATOM 3396 C C . PRO B 1 112 ? -5.663 -10.988 10.172 1.00 36.61 1197 PRO B C 1
ATOM 3397 O O . PRO B 1 112 ? -5.316 -10.132 9.317 1.00 36.97 1197 PRO B O 1
ATOM 3401 N N . ALA B 1 113 ? -4.817 -11.776 10.832 1.00 36.28 1198 ALA B N 1
ATOM 3402 C CA . ALA B 1 113 ? -3.365 -11.727 10.562 1.00 38.48 1198 ALA B CA 1
ATOM 3403 C C . ALA B 1 113 ? -2.998 -12.106 9.112 1.00 37.15 1198 ALA B C 1
ATOM 3404 O O . ALA B 1 113 ? -2.063 -11.495 8.536 1.00 37.13 1198 ALA B O 1
ATOM 3406 N N . PHE B 1 114 ? -3.773 -13.060 8.551 1.00 34.76 1199 PHE B N 1
ATOM 3407 C CA . PHE B 1 114 ? -3.636 -13.442 7.149 1.00 35.70 1199 PHE B CA 1
ATOM 3408 C C . PHE B 1 114 ? -3.862 -12.198 6.289 1.00 36.72 1199 PHE B C 1
ATOM 3409 O O . PHE B 1 114 ? -3.028 -11.899 5.398 1.00 36.86 1199 PHE B O 1
ATOM 3417 N N . ALA B 1 115 ? -4.940 -11.457 6.607 1.00 35.96 1200 ALA B N 1
ATOM 3418 C CA . ALA B 1 115 ? -5.264 -10.238 5.888 1.00 38.52 1200 ALA B CA 1
ATOM 3419 C C . ALA B 1 115 ? -4.194 -9.152 6.036 1.00 40.82 1200 ALA B C 1
ATOM 3420 O O . ALA B 1 115 ? -3.863 -8.473 5.077 1.00 40.19 1200 ALA B O 1
ATOM 3422 N N . ALA B 1 116 ? -3.648 -8.998 7.238 1.00 45.23 1201 ALA B N 1
ATOM 3423 C CA . ALA B 1 116 ? -2.543 -8.031 7.473 1.00 48.54 1201 ALA B CA 1
ATOM 3424 C C . ALA B 1 116 ? -1.289 -8.412 6.707 1.00 51.84 1201 ALA B C 1
ATOM 3425 O O . ALA B 1 116 ? -0.529 -7.558 6.250 1.00 52.90 1201 ALA B O 1
ATOM 3427 N N . ASN B 1 117 ? -1.043 -9.710 6.612 1.00 54.24 1202 ASN B N 1
ATOM 3428 C CA . ASN B 1 117 ? 0.108 -10.223 5.891 1.00 55.77 1202 ASN B CA 1
ATOM 3429 C C . ASN B 1 117 ? -0.009 -10.019 4.393 1.00 54.65 1202 ASN B C 1
ATOM 3430 O O . ASN B 1 117 ? 0.946 -9.641 3.723 1.00 55.28 1202 ASN B O 1
ATOM 3435 N N . GLN B 1 118 ? -1.193 -10.288 3.883 1.00 53.40 1203 GLN B N 1
ATOM 3436 C CA . GLN B 1 118 ? -1.464 -10.155 2.491 1.00 53.62 1203 GLN B CA 1
ATOM 3437 C C . GLN B 1 118 ? -1.212 -8.712 2.064 1.00 53.97 1203 GLN B C 1
ATOM 3438 O O . GLN B 1 118 ? -0.753 -8.449 0.905 1.00 54.14 1203 GLN B O 1
ATOM 3444 N N . LYS B 1 119 ? -1.525 -7.777 2.981 1.00 53.93 1204 LYS B N 1
ATOM 3445 C CA . LYS B 1 119 ? -1.322 -6.372 2.642 1.00 57.18 1204 LYS B CA 1
ATOM 3446 C C . LYS B 1 119 ? 0.134 -6.052 2.284 1.00 59.27 1204 LYS B C 1
ATOM 3447 O O . LYS B 1 119 ? 0.402 -5.213 1.381 1.00 61.18 1204 LYS B O 1
ATOM 3453 N N . THR B 1 120 ? 1.067 -6.732 2.957 1.00 61.39 1205 THR B N 1
ATOM 3454 C CA . THR B 1 120 ? 2.487 -6.363 2.909 1.00 63.61 1205 THR B CA 1
ATOM 3455 C C . THR B 1 120 ? 3.048 -6.605 1.525 1.00 65.72 1205 THR B C 1
ATOM 3456 O O . THR B 1 120 ? 3.890 -5.844 1.070 1.00 68.37 1205 THR B O 1
ATOM 3460 N N . LEU B 1 121 ? 2.528 -7.627 0.846 1.00 66.76 1206 LEU B N 1
ATOM 3461 C CA . LEU B 1 121 ? 2.828 -7.904 -0.559 1.00 64.73 1206 LEU B CA 1
ATOM 3462 C C . LEU B 1 121 ? 2.240 -6.893 -1.559 1.00 64.16 1206 LEU B C 1
ATOM 3463 O O . LEU B 1 121 ? 2.584 -6.964 -2.735 1.00 65.12 1206 LEU B O 1
ATOM 3468 N N . TYR B 1 122 ? 1.381 -5.957 -1.126 1.00 62.74 1207 TYR B N 1
ATOM 3469 C CA . TYR B 1 122 ? 0.787 -4.984 -2.085 1.00 62.07 1207 TYR B CA 1
ATOM 3470 C C . TYR B 1 122 ? 1.192 -3.534 -1.809 1.00 62.53 1207 TYR B C 1
ATOM 3471 O O . TYR B 1 122 ? 1.878 -3.270 -0.812 1.00 65.21 1207 TYR B O 1
ATOM 3480 N N . LYS B 1 130 ? -6.394 -0.768 -8.984 1.00 71.45 1215 LYS B N 1
ATOM 3481 C CA . LYS B 1 130 ? -5.058 -1.322 -8.874 1.00 70.16 1215 LYS B CA 1
ATOM 3482 C C . LYS B 1 130 ? -4.729 -1.980 -7.516 1.00 69.03 1215 LYS B C 1
ATOM 3483 O O . LYS B 1 130 ? -5.504 -2.754 -6.939 1.00 66.49 1215 LYS B O 1
ATOM 3489 N N . ASP B 1 131 ? -3.531 -1.658 -7.052 1.00 65.39 1216 ASP B N 1
ATOM 3490 C CA . ASP B 1 131 ? -2.996 -2.110 -5.780 1.00 60.70 1216 ASP B CA 1
ATOM 3491 C C . ASP B 1 131 ? -3.598 -1.371 -4.594 1.00 57.29 1216 ASP B C 1
ATOM 3492 O O . ASP B 1 131 ? -3.620 -1.903 -3.483 1.00 58.27 1216 ASP B O 1
ATOM 3497 N N . LYS B 1 132 ? -4.081 -0.151 -4.809 1.00 52.20 1217 LYS B N 1
ATOM 3498 C CA . LYS B 1 132 ? -4.616 0.594 -3.679 1.00 51.10 1217 LYS B CA 1
ATOM 3499 C C . LYS B 1 132 ? -5.977 0.009 -3.238 1.00 49.97 1217 LYS B C 1
ATOM 3500 O O . LYS B 1 132 ? -6.244 -0.104 -2.021 1.00 48.84 1217 LYS B O 1
ATOM 3506 N N . LEU B 1 133 ? -6.819 -0.342 -4.225 1.00 45.46 1218 LEU B N 1
ATOM 3507 C CA . LEU B 1 133 ? -8.111 -0.919 -3.939 1.00 44.95 1218 LEU B CA 1
ATOM 3508 C C . LEU B 1 133 ? -7.876 -2.236 -3.255 1.00 44.11 1218 LEU B C 1
ATOM 3509 O O . LEU B 1 133 ? -8.659 -2.654 -2.389 1.00 42.15 1218 LEU B O 1
ATOM 3514 N N . THR B 1 134 ? -6.824 -2.917 -3.665 1.00 40.73 1219 THR B N 1
ATOM 3515 C CA . THR B 1 134 ? -6.542 -4.162 -3.024 1.00 40.47 1219 THR B CA 1
ATOM 3516 C C . THR B 1 134 ? -6.174 -3.891 -1.567 1.00 37.28 1219 THR B C 1
ATOM 3517 O O . THR B 1 134 ? -6.590 -4.604 -0.678 1.00 36.27 1219 THR B O 1
ATOM 3521 N N . LEU B 1 135 ? -5.389 -2.859 -1.362 1.00 36.42 1220 LEU B N 1
ATOM 3522 C CA . LEU B 1 135 ? -4.957 -2.491 -0.043 1.00 37.37 1220 LEU B CA 1
ATOM 3523 C C . LEU B 1 135 ? -6.190 -2.160 0.871 1.00 38.14 1220 LEU B C 1
ATOM 3524 O O . LEU B 1 135 ? -6.294 -2.657 2.004 1.00 34.95 1220 LEU B O 1
ATOM 3529 N N . ILE B 1 136 ? -7.121 -1.393 0.313 1.00 36.54 1221 ILE B N 1
ATOM 3530 C CA . ILE B 1 136 ? -8.396 -1.069 0.936 1.00 35.70 1221 ILE B CA 1
ATOM 3531 C C . ILE B 1 136 ? -9.182 -2.357 1.223 1.00 36.15 1221 ILE B C 1
ATOM 3532 O O . ILE B 1 136 ? -9.727 -2.534 2.341 1.00 34.95 1221 ILE B O 1
ATOM 3537 N N . TYR B 1 137 ? -9.240 -3.259 0.242 1.00 34.26 1222 TYR B N 1
ATOM 3538 C CA . TYR B 1 137 ? -10.001 -4.463 0.379 1.00 32.85 1222 TYR B CA 1
ATOM 3539 C C . TYR B 1 137 ? -9.457 -5.270 1.602 1.00 33.76 1222 TYR B C 1
ATOM 3540 O O . TYR B 1 137 ? -10.234 -5.838 2.408 1.00 30.50 1222 TYR B O 1
ATOM 3549 N N . LEU B 1 138 ? -8.140 -5.335 1.692 1.00 31.86 1223 LEU B N 1
ATOM 3550 C CA . LEU B 1 138 ? -7.478 -6.187 2.667 1.00 33.63 1223 LEU B CA 1
ATOM 3551 C C . LEU B 1 138 ? -7.558 -5.606 4.081 1.00 35.48 1223 LEU B C 1
ATOM 3552 O O . LEU B 1 138 ? -7.833 -6.350 5.035 1.00 34.55 1223 LEU B O 1
ATOM 3557 N N . ASN B 1 139 ? -7.343 -4.299 4.212 1.00 34.42 1224 ASN B N 1
ATOM 3558 C CA . ASN B 1 139 ? -7.591 -3.597 5.455 1.00 35.12 1224 ASN B CA 1
ATOM 3559 C C . ASN B 1 139 ? -9.051 -3.829 5.881 1.00 37.61 1224 ASN B C 1
ATOM 3560 O O . ASN B 1 139 ? -9.317 -4.111 7.061 1.00 37.52 1224 ASN B O 1
ATOM 3565 N N . ASP B 1 140 ? -10.010 -3.804 4.963 1.00 35.52 1225 ASP B N 1
ATOM 3566 C CA . ASP B 1 140 ? -11.370 -4.033 5.413 1.00 32.52 1225 ASP B CA 1
ATOM 3567 C C . ASP B 1 140 ? -11.584 -5.495 5.784 1.00 35.39 1225 ASP B C 1
ATOM 3568 O O . ASP B 1 140 ? -12.407 -5.825 6.668 1.00 34.79 1225 ASP B O 1
ATOM 3573 N N . LEU B 1 141 ? -10.854 -6.406 5.164 1.00 34.43 1226 LEU B N 1
ATOM 3574 C CA . LEU B 1 141 ? -11.048 -7.814 5.464 1.00 31.82 1226 LEU B CA 1
ATOM 3575 C C . LEU B 1 141 ? -10.488 -8.109 6.872 1.00 31.49 1226 LEU B C 1
ATOM 3576 O O . LEU B 1 141 ? -10.978 -8.968 7.541 1.00 32.04 1226 LEU B O 1
ATOM 3581 N N . GLU B 1 142 ? -9.413 -7.436 7.254 1.00 30.46 1227 GLU B N 1
ATOM 3582 C CA . GLU B 1 142 ? -8.780 -7.597 8.535 1.00 30.83 1227 GLU B CA 1
ATOM 3583 C C . GLU B 1 142 ? -9.773 -7.128 9.639 1.00 33.14 1227 GLU B C 1
ATOM 3584 O O . GLU B 1 142 ? -10.112 -7.913 10.530 1.00 33.26 1227 GLU B O 1
ATOM 3590 N N . ASN B 1 143 ? -10.315 -5.916 9.512 1.00 33.21 1228 ASN B N 1
ATOM 3591 C CA . ASN B 1 143 ? -11.358 -5.416 10.412 1.00 34.25 1228 ASN B CA 1
ATOM 3592 C C . ASN B 1 143 ? -12.595 -6.298 10.515 1.00 33.17 1228 ASN B C 1
ATOM 3593 O O . ASN B 1 143 ? -13.022 -6.620 11.618 1.00 32.82 1228 ASN B O 1
ATOM 3598 N N . GLU B 1 144 ? -13.148 -6.730 9.396 1.00 34.66 1229 GLU B N 1
ATOM 3599 C CA . GLU B 1 144 ? -14.408 -7.455 9.338 1.00 33.54 1229 GLU B CA 1
ATOM 3600 C C . GLU B 1 144 ? -14.281 -8.866 9.833 1.00 33.90 1229 GLU B C 1
ATOM 3601 O O . GLU B 1 144 ? -15.215 -9.462 10.408 1.00 36.38 1229 GLU B O 1
ATOM 3607 N N . THR B 1 145 ? -13.130 -9.446 9.599 1.00 33.32 1230 THR B N 1
ATOM 3608 C CA . THR B 1 145 ? -12.892 -10.828 9.975 1.00 33.17 1230 THR B CA 1
ATOM 3609 C C . THR B 1 145 ? -12.666 -10.875 11.532 1.00 33.29 1230 THR B C 1
ATOM 3610 O O . THR B 1 145 ? -13.153 -11.794 12.244 1.00 30.47 1230 THR B O 1
ATOM 3614 N N . LEU B 1 146 ? -11.986 -9.836 12.037 1.00 29.85 1231 LEU B N 1
ATOM 3615 C CA . LEU B 1 146 ? -11.866 -9.630 13.460 1.00 30.28 1231 LEU B CA 1
ATOM 3616 C C . LEU B 1 146 ? -13.245 -9.515 14.122 1.00 29.97 1231 LEU B C 1
ATOM 3617 O O . LEU B 1 146 ? -13.571 -10.233 15.092 1.00 25.31 1231 LEU B O 1
ATOM 3622 N N . LYS B 1 147 ? -14.086 -8.638 13.570 1.00 30.95 1232 LYS B N 1
ATOM 3623 C CA . LYS B 1 147 ? -15.446 -8.492 14.127 1.00 29.07 1232 LYS B CA 1
ATOM 3624 C C . LYS B 1 147 ? -16.173 -9.761 14.150 1.00 30.31 1232 LYS B C 1
ATOM 3625 O O . LYS B 1 147 ? -16.889 -10.019 15.132 1.00 30.04 1232 LYS B O 1
ATOM 3631 N N . VAL B 1 148 ? -16.056 -10.603 13.112 1.00 30.46 1233 VAL B N 1
ATOM 3632 C CA . VAL B 1 148 ? -16.783 -11.877 13.158 1.00 26.64 1233 VAL B CA 1
ATOM 3633 C C . VAL B 1 148 ? -16.196 -12.836 14.222 1.00 26.80 1233 VAL B C 1
ATOM 3634 O O . VAL B 1 148 ? -16.933 -13.604 14.854 1.00 24.94 1233 VAL B O 1
ATOM 3638 N N . PHE B 1 149 ? -14.862 -12.898 14.319 1.00 26.62 1234 PHE B N 1
ATOM 3639 C CA . PHE B 1 149 ? -14.206 -13.786 15.257 1.00 23.45 1234 PHE B CA 1
ATOM 3640 C C . PHE B 1 149 ? -14.716 -13.458 16.669 1.00 24.39 1234 PHE B C 1
ATOM 3641 O O . PHE B 1 149 ? -15.209 -14.310 17.350 1.00 23.51 1234 PHE B O 1
ATOM 3649 N N . ASP B 1 150 ? -14.671 -12.185 17.056 1.00 26.40 1235 ASP B N 1
ATOM 3650 C CA . ASP B 1 150 ? -15.074 -11.669 18.376 1.00 26.31 1235 ASP B CA 1
ATOM 3651 C C . ASP B 1 150 ? -16.503 -12.089 18.684 1.00 29.10 1235 ASP B C 1
ATOM 3652 O O . ASP B 1 150 ? -16.790 -12.633 19.789 1.00 27.31 1235 ASP B O 1
ATOM 3657 N N . LYS B 1 151 ? -17.376 -11.948 17.686 1.00 28.27 1236 LYS B N 1
ATOM 3658 C CA . LYS B 1 151 ? -18.746 -12.443 17.795 1.00 27.67 1236 LYS B CA 1
ATOM 3659 C C . LYS B 1 151 ? -18.881 -13.960 18.080 1.00 29.10 1236 LYS B C 1
ATOM 3660 O O . LYS B 1 151 ? -19.634 -14.397 18.984 1.00 29.67 1236 LYS B O 1
ATOM 3666 N N . ILE B 1 152 ? -18.154 -14.790 17.330 1.00 30.59 1237 ILE B N 1
ATOM 3667 C CA . ILE B 1 152 ? -18.275 -16.220 17.502 1.00 29.10 1237 ILE B CA 1
ATOM 3668 C C . ILE B 1 152 ? -17.589 -16.646 18.818 1.00 27.77 1237 ILE B C 1
ATOM 3669 O O . ILE B 1 152 ? -18.147 -17.452 19.554 1.00 27.73 1237 ILE B O 1
ATOM 3674 N N . TYR B 1 153 ? -16.349 -16.172 19.031 1.00 26.60 1238 TYR B N 1
ATOM 3675 C CA . TYR B 1 153 ? -15.616 -16.393 20.261 1.00 27.46 1238 TYR B CA 1
ATOM 3676 C C . TYR B 1 153 ? -16.499 -16.156 21.520 1.00 28.87 1238 TYR B C 1
ATOM 3677 O O . TYR B 1 153 ? -16.587 -17.021 22.423 1.00 28.14 1238 TYR B O 1
ATOM 3686 N N . SER B 1 154 ? -17.192 -15.018 21.561 1.00 29.19 1239 SER B N 1
ATOM 3687 C CA . SER B 1 154 ? -17.956 -14.605 22.757 1.00 30.41 1239 SER B CA 1
ATOM 3688 C C . SER B 1 154 ? -19.138 -15.473 22.960 1.00 31.56 1239 SER B C 1
ATOM 3689 O O . SER B 1 154 ? -19.349 -15.939 24.060 1.00 32.71 1239 SER B O 1
ATOM 3692 N N . THR B 1 155 ? -19.923 -15.709 21.928 1.00 31.35 1240 THR B N 1
ATOM 3693 C CA . THR B 1 155 ? -21.053 -16.609 22.060 1.00 31.83 1240 THR B CA 1
ATOM 3694 C C . THR B 1 155 ? -20.563 -18.026 22.394 1.00 32.80 1240 THR B C 1
ATOM 3695 O O . THR B 1 155 ? -21.228 -18.771 23.121 1.00 34.25 1240 THR B O 1
ATOM 3699 N N . TRP B 1 156 ? -19.449 -18.466 21.835 1.00 30.38 1241 TRP B N 1
ATOM 3700 C CA . TRP B 1 156 ? -19.018 -19.838 22.196 1.00 29.19 1241 TRP B CA 1
ATOM 3701 C C . TRP B 1 156 ? -18.510 -19.920 23.647 1.00 27.71 1241 TRP B C 1
ATOM 3702 O O . TRP B 1 156 ? -18.836 -20.846 24.380 1.00 26.67 1241 TRP B O 1
ATOM 3713 N N . LEU B 1 157 ? -17.718 -18.945 24.074 1.00 29.43 1242 LEU B N 1
ATOM 3714 C CA . LEU B 1 157 ? -17.091 -19.053 25.367 1.00 29.22 1242 LEU B CA 1
ATOM 3715 C C . LEU B 1 157 ? -18.126 -19.069 26.477 1.00 33.01 1242 LEU B C 1
ATOM 3716 O O . LEU B 1 157 ? -17.920 -19.708 27.518 1.00 33.42 1242 LEU B O 1
ATOM 3721 N N . VAL B 1 158 ? -19.250 -18.376 26.285 1.00 32.39 1243 VAL B N 1
ATOM 3722 C CA . VAL B 1 158 ? -20.235 -18.395 27.314 1.00 33.21 1243 VAL B CA 1
ATOM 3723 C C . VAL B 1 158 ? -21.041 -19.647 27.373 1.00 34.39 1243 VAL B C 1
ATOM 3724 O O . VAL B 1 158 ? -21.211 -20.212 28.465 1.00 33.28 1243 VAL B O 1
ATOM 3728 N N . LYS B 1 159 ? -21.475 -20.153 26.211 1.00 34.72 1244 LYS B N 1
ATOM 3729 C CA . LYS B 1 159 ? -21.995 -21.517 26.142 1.00 34.74 1244 LYS B CA 1
ATOM 3730 C C . LYS B 1 159 ? -21.035 -22.565 26.751 1.00 32.29 1244 LYS B C 1
ATOM 3731 O O . LYS B 1 159 ? -21.413 -23.328 27.627 1.00 30.28 1244 LYS B O 1
ATOM 3737 N N . PHE B 1 160 ? -19.795 -22.583 26.287 1.00 32.17 1245 PHE B N 1
ATOM 3738 C CA . PHE B 1 160 ? -18.812 -23.489 26.847 1.00 30.92 1245 PHE B CA 1
ATOM 3739 C C . PHE B 1 160 ? -18.765 -23.337 28.404 1.00 34.53 1245 PHE B C 1
ATOM 3740 O O . PHE B 1 160 ? -18.880 -24.353 29.121 1.00 34.85 1245 PHE B O 1
ATOM 3748 N N . MET B 1 161 ? -18.612 -22.110 28.924 1.00 32.36 1246 MET B N 1
ATOM 3749 C CA . MET B 1 161 ? -18.392 -21.951 30.344 1.00 33.26 1246 MET B CA 1
ATOM 3750 C C . MET B 1 161 ? -19.635 -22.260 31.121 1.00 33.55 1246 MET B C 1
ATOM 3751 O O . MET B 1 161 ? -19.569 -22.742 32.228 1.00 31.03 1246 MET B O 1
ATOM 3756 N N . LYS B 1 162 ? -20.785 -22.055 30.488 1.00 36.52 1247 LYS B N 1
ATOM 3757 C CA . LYS B 1 162 ? -22.055 -22.480 31.060 1.00 38.60 1247 LYS B CA 1
ATOM 3758 C C . LYS B 1 162 ? -22.009 -23.967 31.415 1.00 39.82 1247 LYS B C 1
ATOM 3759 O O . LYS B 1 162 ? -22.424 -24.364 32.504 1.00 39.69 1247 LYS B O 1
ATOM 3765 N N . HIS B 1 163 ? -21.502 -24.786 30.495 1.00 38.83 1248 HIS B N 1
ATOM 3766 C CA . HIS B 1 163 ? -21.377 -26.220 30.739 1.00 40.40 1248 HIS B CA 1
ATOM 3767 C C . HIS B 1 163 ? -20.272 -26.551 31.739 1.00 38.85 1248 HIS B C 1
ATOM 3768 O O . HIS B 1 163 ? -20.516 -27.337 32.648 1.00 38.72 1248 HIS B O 1
ATOM 3775 N N . ALA B 1 164 ? -19.087 -25.963 31.557 1.00 35.59 1249 ALA B N 1
ATOM 3776 C CA . ALA B 1 164 ? -17.981 -26.158 32.461 1.00 36.84 1249 ALA B CA 1
ATOM 3777 C C . ALA B 1 164 ? -18.302 -25.806 33.961 1.00 38.34 1249 ALA B C 1
ATOM 3778 O O . ALA B 1 164 ? -17.903 -26.515 34.855 1.00 35.58 1249 ALA B O 1
ATOM 3780 N N . SER B 1 165 ? -19.060 -24.727 34.180 1.00 39.51 1250 SER B N 1
ATOM 3781 C CA . SER B 1 165 ? -19.383 -24.219 35.514 1.00 41.65 1250 SER B CA 1
ATOM 3782 C C . SER B 1 165 ? -20.273 -25.214 36.229 1.00 41.92 1250 SER B C 1
ATOM 3783 O O . SER B 1 165 ? -20.198 -25.382 37.448 1.00 37.50 1250 SER B O 1
ATOM 3786 N N . ALA B 1 166 ? -21.143 -25.839 35.446 1.00 42.49 1251 ALA B N 1
ATOM 3787 C CA . ALA B 1 166 ? -22.086 -26.820 35.977 1.00 41.89 1251 ALA B CA 1
ATOM 3788 C C . ALA B 1 166 ? -21.301 -28.060 36.286 1.00 43.01 1251 ALA B C 1
ATOM 3789 O O . ALA B 1 166 ? -21.427 -28.625 37.354 1.00 43.44 1251 ALA B O 1
ATOM 3791 N N . HIS B 1 167 ? -20.470 -28.505 35.365 1.00 43.41 1252 HIS B N 1
ATOM 3792 C CA . HIS B 1 167 ? -19.727 -29.750 35.585 1.00 44.10 1252 HIS B CA 1
ATOM 3793 C C . HIS B 1 167 ? -18.687 -29.692 36.719 1.00 43.83 1252 HIS B C 1
ATOM 3794 O O . HIS B 1 167 ? -18.603 -30.638 37.512 1.00 41.07 1252 HIS B O 1
ATOM 3801 N N . ILE B 1 168 ? -17.859 -28.634 36.779 1.00 42.87 1253 ILE B N 1
ATOM 3802 C CA . ILE B 1 168 ? -16.959 -28.527 37.930 1.00 41.99 1253 ILE B CA 1
ATOM 3803 C C . ILE B 1 168 ? -17.674 -28.085 39.234 1.00 39.19 1253 ILE B C 1
ATOM 3804 O O . ILE B 1 168 ? -17.012 -27.981 40.258 1.00 40.34 1253 ILE B O 1
ATOM 3809 N N . GLU B 1 169 ? -18.981 -27.813 39.196 1.00 33.12 1254 GLU B N 1
ATOM 3810 C CA . GLU B 1 169 ? -19.731 -27.467 40.415 1.00 34.67 1254 GLU B CA 1
ATOM 3811 C C . GLU B 1 169 ? -19.247 -26.186 41.160 1.00 30.97 1254 GLU B C 1
ATOM 3812 O O . GLU B 1 169 ? -19.043 -26.220 42.386 1.00 29.16 1254 GLU B O 1
ATOM 3818 N N . ILE B 1 170 ? -19.068 -25.087 40.406 1.00 29.33 1255 ILE B N 1
ATOM 3819 C CA . ILE B 1 170 ? -18.405 -23.862 40.899 1.00 28.40 1255 ILE B CA 1
ATOM 3820 C C . ILE B 1 170 ? -19.051 -23.323 42.170 1.00 24.26 1255 ILE B C 1
ATOM 3821 O O . ILE B 1 170 ? -18.388 -23.085 43.169 1.00 25.78 1255 ILE B O 1
ATOM 3826 N N . PHE B 1 171 ? -20.346 -23.251 42.149 1.00 19.46 1256 PHE B N 1
ATOM 3827 C CA . PHE B 1 171 ? -21.092 -22.730 43.240 1.00 20.53 1256 PHE B CA 1
ATOM 3828 C C . PHE B 1 171 ? -20.834 -23.479 44.528 1.00 22.49 1256 PHE B C 1
ATOM 3829 O O . PHE B 1 171 ? -20.509 -22.901 45.582 1.00 21.68 1256 PHE B O 1
ATOM 3837 N N . ASP B 1 172 ? -21.008 -24.802 44.480 1.00 21.94 1257 ASP B N 1
ATOM 3838 C CA . ASP B 1 172 ? -20.859 -25.619 45.682 1.00 21.73 1257 ASP B CA 1
ATOM 3839 C C . ASP B 1 172 ? -19.400 -25.735 46.130 1.00 21.12 1257 ASP B C 1
ATOM 3840 O O . ASP B 1 172 ? -19.134 -25.944 47.261 1.00 20.75 1257 ASP B O 1
ATOM 3845 N N . MET B 1 173 ? -18.485 -25.608 45.221 1.00 20.26 1258 MET B N 1
ATOM 3846 C CA . MET B 1 173 ? -17.072 -25.645 45.560 1.00 21.52 1258 MET B CA 1
ATOM 3847 C C . MET B 1 173 ? -16.665 -24.339 46.287 1.00 21.81 1258 MET B C 1
ATOM 3848 O O . MET B 1 173 ? -15.781 -24.355 47.131 1.00 21.34 1258 MET B O 1
ATOM 3853 N N . VAL B 1 174 ? -17.277 -23.192 45.944 1.00 21.62 1259 VAL B N 1
ATOM 3854 C CA . VAL B 1 174 ? -16.682 -21.874 46.270 1.00 19.04 1259 VAL B CA 1
ATOM 3855 C C . VAL B 1 174 ? -17.565 -21.026 47.227 1.00 21.21 1259 VAL B C 1
ATOM 3856 O O . VAL B 1 174 ? -17.026 -20.323 48.087 1.00 19.38 1259 VAL B O 1
ATOM 3860 N N . LEU B 1 175 ? -18.908 -21.098 47.068 1.00 18.66 1260 LEU B N 1
ATOM 3861 C CA . LEU B 1 175 ? -19.827 -20.201 47.680 1.00 18.79 1260 LEU B CA 1
ATOM 3862 C C . LEU B 1 175 ? -20.782 -20.770 48.745 1.00 21.56 1260 LEU B C 1
ATOM 3863 O O . LEU B 1 175 ? -21.332 -20.003 49.586 1.00 22.13 1260 LEU B O 1
ATOM 3868 N N . ASN B 1 176 ? -21.016 -22.088 48.691 1.00 21.72 1261 ASN B N 1
ATOM 3869 C CA . ASN B 1 176 ? -22.132 -22.750 49.468 1.00 24.12 1261 ASN B CA 1
ATOM 3870 C C . ASN B 1 176 ? -21.685 -22.963 50.924 1.00 24.23 1261 ASN B C 1
ATOM 3871 O O . ASN B 1 176 ? -20.834 -23.810 51.218 1.00 22.77 1261 ASN B O 1
ATOM 3876 N N . GLU B 1 177 ? -22.191 -22.180 51.839 1.00 24.67 1262 GLU B N 1
ATOM 3877 C CA . GLU B 1 177 ? -21.647 -22.248 53.169 1.00 26.69 1262 GLU B CA 1
ATOM 3878 C C . GLU B 1 177 ? -21.920 -23.577 53.849 1.00 29.77 1262 GLU B C 1
ATOM 3879 O O . GLU B 1 177 ? -21.111 -24.000 54.685 1.00 30.37 1262 GLU B O 1
ATOM 3885 N N . LYS B 1 178 ? -23.008 -24.258 53.465 1.00 29.51 1263 LYS B N 1
ATOM 3886 C CA . LYS B 1 178 ? -23.301 -25.592 54.019 1.00 30.53 1263 LYS B CA 1
ATOM 3887 C C . LYS B 1 178 ? -22.181 -26.594 53.828 1.00 30.91 1263 LYS B C 1
ATOM 3888 O O . LYS B 1 178 ? -22.130 -27.577 54.575 1.00 29.62 1263 LYS B O 1
ATOM 3894 N N . LEU B 1 179 ? -21.336 -26.373 52.817 1.00 28.06 1264 LEU B N 1
ATOM 3895 C CA . LEU B 1 179 ? -20.252 -27.291 52.459 1.00 26.36 1264 LEU B CA 1
ATOM 3896 C C . LEU B 1 179 ? -18.876 -26.778 52.909 1.00 28.98 1264 LEU B C 1
ATOM 3897 O O . LEU B 1 179 ? -17.841 -27.328 52.496 1.00 28.99 1264 LEU B O 1
ATOM 3902 N N . PHE B 1 180 ? -18.852 -25.718 53.751 1.00 29.54 1265 PHE B N 1
ATOM 3903 C CA . PHE B 1 180 ? -17.576 -25.119 54.165 1.00 30.64 1265 PHE B CA 1
ATOM 3904 C C . PHE B 1 180 ? -16.749 -26.090 55.009 1.00 32.48 1265 PHE B C 1
ATOM 3905 O O . PHE B 1 180 ? -15.536 -25.988 55.108 1.00 30.30 1265 PHE B O 1
ATOM 3913 N N . LYS B 1 181 ? -17.435 -27.063 55.599 1.00 34.93 1266 LYS B N 1
ATOM 3914 C CA . LYS B 1 181 ? -16.783 -28.063 56.437 1.00 38.61 1266 LYS B CA 1
ATOM 3915 C C . LYS B 1 181 ? -15.921 -29.03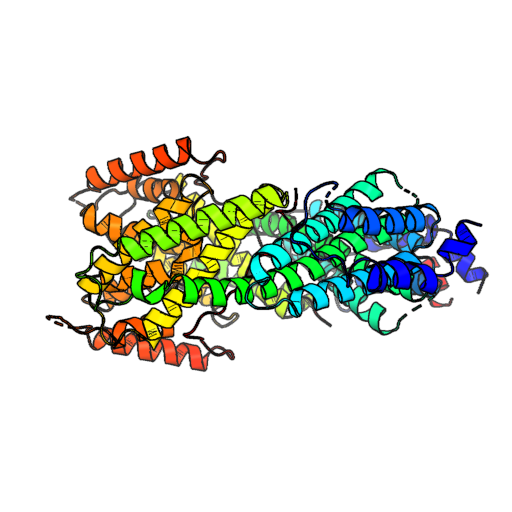7 55.634 1.00 37.74 1266 LYS B C 1
ATOM 3916 O O . LYS B 1 181 ? -14.894 -29.509 56.120 1.00 39.04 1266 LYS B O 1
ATOM 3922 N N . ASN B 1 182 ? -16.341 -29.339 54.408 1.00 39.29 1267 ASN B N 1
ATOM 3923 C CA . ASN B 1 182 ? -15.629 -30.285 53.586 1.00 39.23 1267 ASN B CA 1
ATOM 3924 C C . ASN B 1 182 ? -14.283 -29.712 53.175 1.00 41.12 1267 ASN B C 1
ATOM 3925 O O . ASN B 1 182 ? -14.072 -28.488 53.147 1.00 39.18 1267 ASN B O 1
ATOM 3930 N N . SER B 1 183 ? -13.380 -30.620 52.812 1.00 42.22 1268 SER B N 1
ATOM 3931 C CA . SER B 1 183 ? -12.043 -30.250 52.387 1.00 42.34 1268 SER B CA 1
ATOM 3932 C C . SER B 1 183 ? -12.097 -29.604 50.982 1.00 41.89 1268 SER B C 1
ATOM 3933 O O . SER B 1 183 ? -11.173 -28.893 50.604 1.00 40.36 1268 SER B O 1
ATOM 3936 N N . GLY B 1 184 ? -13.152 -29.925 50.223 1.00 40.90 1269 GLY B N 1
ATOM 3937 C CA . GLY B 1 184 ? -13.326 -29.491 48.842 1.00 41.03 1269 GLY B CA 1
ATOM 3938 C C . GLY B 1 184 ? -12.399 -30.196 47.904 1.00 39.28 1269 GLY B C 1
ATOM 3939 O O . GLY B 1 184 ? -12.367 -29.839 46.713 1.00 38.40 1269 GLY B O 1
ATOM 3940 N N . ASP B 1 185 ? -11.656 -31.203 48.420 1.00 40.75 1270 ASP B N 1
ATOM 3941 C CA . ASP B 1 185 ? -10.447 -31.722 47.702 1.00 42.50 1270 ASP B CA 1
ATOM 3942 C C . ASP B 1 185 ? -10.824 -32.343 46.412 1.00 41.81 1270 ASP B C 1
ATOM 3943 O O . ASP B 1 185 ? -10.132 -32.156 45.421 1.00 43.60 1270 ASP B O 1
ATOM 3948 N N . GLU B 1 186 ? -11.955 -33.049 46.436 1.00 42.55 1271 GLU B N 1
ATOM 3949 C CA . GLU B 1 186 ? -12.499 -33.707 45.224 1.00 43.84 1271 GLU B CA 1
ATOM 3950 C C . GLU B 1 186 ? -13.101 -32.744 44.178 1.00 42.84 1271 GLU B C 1
ATOM 3951 O O . GLU B 1 186 ? -12.956 -33.002 42.954 1.00 44.77 1271 GLU B O 1
ATOM 3957 N N . LYS B 1 187 ? -13.775 -31.673 44.639 1.00 38.26 1272 LYS B N 1
ATOM 3958 C CA . LYS B 1 187 ? -14.391 -30.685 43.749 1.00 35.10 1272 LYS B CA 1
ATOM 3959 C C . LYS B 1 187 ? -13.280 -29.848 43.118 1.00 35.37 1272 LYS B C 1
ATOM 3960 O O . LYS B 1 187 ? -13.229 -29.649 41.896 1.00 38.83 1272 LYS B O 1
ATOM 3966 N N . PHE B 1 188 ? -12.326 -29.421 43.917 1.00 33.96 1273 PHE B N 1
ATOM 3967 C CA . PHE B 1 188 ? -11.142 -28.796 43.372 1.00 35.52 1273 PHE B CA 1
ATOM 3968 C C . PHE B 1 188 ? -10.219 -29.595 42.471 1.00 39.05 1273 PHE B C 1
ATOM 3969 O O . PHE B 1 188 ? -9.597 -29.009 41.556 1.00 37.69 1273 PHE B O 1
ATOM 3977 N N . ALA B 1 189 ? -10.138 -30.909 42.710 1.00 39.52 1274 ALA B N 1
ATOM 3978 C CA . ALA B 1 189 ? -9.425 -31.819 41.793 1.00 41.21 1274 ALA B CA 1
ATOM 3979 C C . ALA B 1 189 ? -10.095 -31.873 40.444 1.00 38.79 1274 ALA B C 1
ATOM 3980 O O . ALA B 1 189 ? -9.425 -31.772 39.424 1.00 41.08 1274 ALA B O 1
ATOM 3982 N N . LYS B 1 190 ? -11.415 -32.005 40.436 1.00 39.33 1275 LYS B N 1
ATOM 3983 C CA . LYS B 1 190 ? -12.144 -31.940 39.185 1.00 41.42 1275 LYS B CA 1
ATOM 3984 C C . LYS B 1 190 ? -11.887 -30.623 38.433 1.00 40.76 1275 LYS B C 1
ATOM 3985 O O . LYS B 1 190 ? -11.720 -30.648 37.176 1.00 43.70 1275 LYS B O 1
ATOM 3991 N N . LEU B 1 191 ? -11.785 -29.495 39.182 1.00 37.64 1276 LEU B N 1
ATOM 3992 C CA . LEU B 1 191 ? -11.582 -28.174 38.546 1.00 34.55 1276 LEU B CA 1
ATOM 3993 C C . LEU B 1 191 ? -10.230 -28.108 37.872 1.00 32.54 1276 LEU B C 1
ATOM 3994 O O . LEU B 1 191 ? -10.119 -27.671 36.739 1.00 32.47 1276 LEU B O 1
ATOM 3999 N N . PHE B 1 192 ? -9.207 -28.543 38.597 1.00 32.16 1277 PHE B N 1
ATOM 4000 C CA . PHE B 1 192 ? -7.826 -28.558 38.099 1.00 35.19 1277 PHE B CA 1
ATOM 4001 C C . PHE B 1 192 ? -7.555 -29.488 36.926 1.00 33.34 1277 PHE B C 1
ATOM 4002 O O . PHE B 1 192 ? -6.825 -29.145 36.049 1.00 34.24 1277 PHE B O 1
ATOM 4010 N N . THR B 1 193 ? -8.242 -30.618 36.907 1.00 34.38 1278 THR B N 1
ATOM 4011 C CA . THR B 1 193 ? -8.263 -31.564 35.777 1.00 35.77 1278 THR B CA 1
ATOM 4012 C C . THR B 1 193 ? -8.901 -30.926 34.554 1.00 34.59 1278 THR B C 1
ATOM 4013 O O . THR B 1 193 ? -8.365 -31.083 33.465 1.00 33.70 1278 THR B O 1
ATOM 4017 N N . PHE B 1 194 ? -10.027 -30.174 34.743 1.00 34.35 1279 PHE B N 1
ATOM 4018 C CA . PHE B 1 194 ? -10.735 -29.531 33.634 1.00 30.51 1279 PHE B CA 1
ATOM 4019 C C . PHE B 1 194 ? -9.782 -28.554 33.017 1.00 30.00 1279 PHE B C 1
ATOM 4020 O O . PHE B 1 194 ? -9.583 -28.525 31.813 1.00 30.68 1279 PHE B O 1
ATOM 4028 N N . LEU B 1 195 ? -9.115 -27.791 33.874 1.00 29.99 1280 LEU B N 1
ATOM 4029 C CA . LEU B 1 195 ? -8.269 -26.701 33.382 1.00 30.76 1280 LEU B CA 1
ATOM 4030 C C . LEU B 1 195 ? -7.083 -27.203 32.607 1.00 30.58 1280 LEU B C 1
ATOM 4031 O O . LEU B 1 195 ? -6.659 -26.595 31.598 1.00 27.99 1280 LEU B O 1
ATOM 4036 N N . ASN B 1 196 ? -6.479 -28.280 33.159 1.00 31.63 1281 ASN B N 1
ATOM 4037 C CA . ASN B 1 196 ? -5.334 -28.965 32.491 1.00 32.49 1281 ASN B CA 1
ATOM 4038 C C . ASN B 1 196 ? -5.734 -29.521 31.124 1.00 28.40 1281 ASN B C 1
ATOM 4039 O O . ASN B 1 196 ? -5.018 -29.337 30.170 1.00 29.72 1281 ASN B O 1
ATOM 4044 N N . GLU B 1 197 ? -6.910 -30.121 31.073 1.00 29.30 1282 GLU B N 1
ATOM 4045 C CA . GLU B 1 197 ? -7.467 -30.593 29.831 1.00 34.19 1282 GLU B CA 1
ATOM 4046 C C . GLU B 1 197 ? -7.781 -29.399 28.847 1.00 37.24 1282 GLU B C 1
ATOM 4047 O O . GLU B 1 197 ? -7.402 -29.455 27.636 1.00 37.44 1282 GLU B O 1
ATOM 4053 N N . PHE B 1 198 ? -8.356 -28.291 29.380 1.00 34.21 1283 PHE B N 1
ATOM 4054 C CA . PHE B 1 198 ? -8.654 -27.134 28.589 1.00 35.18 1283 PHE B CA 1
ATOM 4055 C C . PHE B 1 198 ? -7.364 -26.634 27.995 1.00 32.96 1283 PHE B C 1
ATOM 4056 O O . PHE B 1 198 ? -7.284 -26.365 26.798 1.00 30.09 1283 PHE B O 1
ATOM 4064 N N . ASP B 1 199 ? -6.359 -26.542 28.875 1.00 34.58 1284 ASP B N 1
ATOM 4065 C CA . ASP B 1 199 ? -5.003 -26.105 28.515 1.00 37.69 1284 ASP B CA 1
ATOM 4066 C C . ASP B 1 199 ? -4.397 -27.006 27.412 1.00 36.93 1284 ASP B C 1
ATOM 4067 O O . ASP B 1 199 ? -3.741 -26.483 26.493 1.00 37.42 1284 ASP B O 1
ATOM 4072 N N . ALA B 1 200 ? -4.647 -28.322 27.514 1.00 37.06 1285 ALA B N 1
ATOM 4073 C CA . ALA B 1 200 ? -4.065 -29.308 26.574 1.00 40.27 1285 ALA B CA 1
ATOM 4074 C C . ALA B 1 200 ? -4.636 -29.144 25.179 1.00 39.88 1285 ALA B C 1
ATOM 4075 O O . ALA B 1 200 ? -3.883 -29.062 24.188 1.00 42.91 1285 ALA B O 1
ATOM 4077 N N . VAL B 1 201 ? -5.964 -29.017 25.116 1.00 39.32 1286 VAL B N 1
ATOM 4078 C CA . VAL B 1 201 ? -6.634 -28.716 23.856 1.00 37.25 1286 VAL B CA 1
ATOM 4079 C C . VAL B 1 201 ? -6.166 -27.419 23.194 1.00 37.29 1286 VAL B C 1
ATOM 4080 O O . VAL B 1 201 ? -5.925 -27.363 21.948 1.00 37.47 1286 VAL B O 1
ATOM 4084 N N . LEU B 1 202 ? -6.009 -26.372 24.000 1.00 35.52 1287 LEU B N 1
ATOM 4085 C CA . LEU B 1 202 ? -5.513 -25.108 23.450 1.00 35.99 1287 LEU B CA 1
ATOM 4086 C C . LEU B 1 202 ? -4.174 -25.290 22.720 1.00 37.22 1287 LEU B C 1
ATOM 4087 O O . LEU B 1 202 ? -3.958 -24.696 21.660 1.00 35.73 1287 LEU B O 1
ATOM 4092 N N . CYS B 1 203 ? -3.279 -26.078 23.340 1.00 38.98 1288 CYS B N 1
ATOM 4093 C CA . CYS B 1 203 ? -1.956 -26.489 22.773 1.00 41.09 1288 CYS B CA 1
ATOM 4094 C C . CYS B 1 203 ? -2.016 -27.366 21.535 1.00 38.74 1288 CYS B C 1
ATOM 4095 O O . CYS B 1 203 ? -1.365 -27.100 20.546 1.00 38.74 1288 CYS B O 1
ATOM 4098 N N . LYS B 1 204 ? -2.844 -28.372 21.640 1.00 39.39 1289 LYS B N 1
ATOM 4099 C CA . LYS B 1 204 ? -3.068 -29.324 20.590 1.00 44.61 1289 LYS B CA 1
ATOM 4100 C C . LYS B 1 204 ? -3.543 -28.681 19.295 1.00 45.06 1289 LYS B C 1
ATOM 4101 O O . LYS B 1 204 ? -2.959 -28.961 18.236 1.00 47.81 1289 LYS B O 1
ATOM 4107 N N . PHE B 1 205 ? -4.556 -27.814 19.379 1.00 43.31 1290 PHE B N 1
ATOM 4108 C CA . PHE B 1 205 ? -5.016 -27.046 18.216 1.00 40.65 1290 PHE B CA 1
ATOM 4109 C C . PHE B 1 205 ? -4.272 -25.773 17.934 1.00 38.87 1290 PHE B C 1
ATOM 4110 O O . PHE B 1 205 ? -4.715 -24.952 17.151 1.00 40.79 1290 PHE B O 1
ATOM 4118 N N . GLN B 1 206 ? -3.111 -25.621 18.519 1.00 37.56 1291 GLN B N 1
ATOM 4119 C CA . GLN B 1 206 ? -2.184 -24.571 18.084 1.00 41.40 1291 GLN B CA 1
ATOM 4120 C C . GLN B 1 206 ? -2.764 -23.146 18.136 1.00 43.52 1291 GLN B C 1
ATOM 4121 O O . GLN B 1 206 ? -2.615 -22.339 17.188 1.00 43.53 1291 GLN B O 1
ATOM 4127 N N . VAL B 1 207 ? -3.386 -22.838 19.284 1.00 42.77 1292 VAL B N 1
ATOM 4128 C CA . VAL B 1 207 ? -3.850 -21.499 19.602 1.00 41.18 1292 VAL B CA 1
ATOM 4129 C C . VAL B 1 207 ? -2.628 -20.679 19.910 1.00 39.43 1292 VAL B C 1
ATOM 4130 O O . VAL B 1 207 ? -1.856 -21.042 20.753 1.00 41.17 1292 VAL B O 1
ATOM 4134 N N . VAL B 1 208 ? -2.465 -19.554 19.250 1.00 40.29 1293 VAL B N 1
ATOM 4135 C CA . VAL B 1 208 ? -1.350 -18.651 19.536 1.00 41.49 1293 VAL B CA 1
ATOM 4136 C C . VAL B 1 208 ? -1.277 -18.278 21.027 1.00 42.28 1293 VAL B C 1
ATOM 4137 O O . VAL B 1 208 ? -2.308 -18.236 21.706 1.00 40.47 1293 VAL B O 1
ATOM 4141 N N . ASP B 1 209 ? -0.080 -17.952 21.521 1.00 42.23 1294 ASP B N 1
ATOM 4142 C CA . ASP B 1 209 ? 0.116 -17.642 22.937 1.00 43.46 1294 ASP B CA 1
ATOM 4143 C C . ASP B 1 209 ? -0.776 -16.522 23.529 1.00 40.64 1294 ASP B C 1
ATOM 4144 O O . ASP B 1 209 ? -1.409 -16.731 24.557 1.00 37.58 1294 ASP B O 1
ATOM 4149 N N . SER B 1 210 ? -0.737 -15.337 22.912 1.00 38.75 1295 SER B N 1
ATOM 4150 C CA . SER B 1 210 ? -1.521 -14.179 23.354 1.00 38.17 1295 SER B CA 1
ATOM 4151 C C . SER B 1 210 ? -3.020 -14.497 23.369 1.00 36.13 1295 SER B C 1
ATOM 4152 O O . SER B 1 210 ? -3.733 -14.048 24.235 1.00 37.95 1295 SER B O 1
ATOM 4155 N N . MET B 1 211 ? -3.489 -15.295 22.426 1.00 33.86 1296 MET B N 1
ATOM 4156 C CA . MET B 1 211 ? -4.846 -15.726 22.475 1.00 32.92 1296 MET B CA 1
ATOM 4157 C C . MET B 1 211 ? -5.087 -16.752 23.586 1.00 33.12 1296 MET B C 1
ATOM 4158 O O . MET B 1 211 ? -6.191 -16.869 24.130 1.00 32.03 1296 MET B O 1
ATOM 4163 N N . HIS B 1 212 ? -4.054 -17.493 23.934 1.00 33.57 1297 HIS B N 1
ATOM 4164 C CA . HIS B 1 212 ? -4.146 -18.594 24.907 1.00 33.46 1297 HIS B CA 1
ATOM 4165 C C . HIS B 1 212 ? -4.283 -17.945 26.283 1.00 32.01 1297 HIS B C 1
ATOM 4166 O O . HIS B 1 212 ? -5.112 -18.340 27.096 1.00 28.24 1297 HIS B O 1
ATOM 4173 N N . THR B 1 213 ? -3.497 -16.893 26.501 1.00 32.81 1298 THR B N 1
ATOM 4174 C CA . THR B 1 213 ? -3.634 -16.184 27.745 1.00 36.70 1298 THR B CA 1
ATOM 4175 C C . THR B 1 213 ? -4.979 -15.387 27.853 1.00 35.26 1298 THR B C 1
ATOM 4176 O O . THR B 1 213 ? -5.578 -15.305 28.954 1.00 33.39 1298 THR B O 1
ATOM 4180 N N . LYS B 1 214 ? -5.458 -14.866 26.712 1.00 32.81 1299 LYS B N 1
ATOM 4181 C CA . LYS B 1 214 ? -6.763 -14.234 26.688 1.00 30.74 1299 LYS B CA 1
ATOM 4182 C C . LYS B 1 214 ? -7.907 -15.190 26.978 1.00 30.73 1299 LYS B C 1
ATOM 4183 O O . LYS B 1 214 ? -8.852 -14.821 27.652 1.00 30.60 1299 LYS B O 1
ATOM 4189 N N . ILE B 1 215 ? -7.860 -16.413 26.467 1.00 30.35 1300 ILE B N 1
ATOM 4190 C CA . ILE B 1 215 ? -8.959 -17.330 26.717 1.00 26.85 1300 ILE B CA 1
ATOM 4191 C C . ILE B 1 215 ? -8.982 -17.538 28.263 1.00 26.65 1300 ILE B C 1
ATOM 4192 O O . ILE B 1 215 ? -10.052 -17.700 28.877 1.00 22.66 1300 ILE B O 1
ATOM 4197 N N . PHE B 1 216 ? -7.789 -17.609 28.869 1.00 26.06 1301 PHE B N 1
ATOM 4198 C CA . PHE B 1 216 ? -7.717 -17.853 30.312 1.00 26.83 1301 PHE B CA 1
ATOM 4199 C C . PHE B 1 216 ? -8.198 -16.642 31.153 1.00 26.76 1301 PHE B C 1
ATOM 4200 O O . PHE B 1 216 ? -8.901 -16.858 32.104 1.00 26.70 1301 PHE B O 1
ATOM 4208 N N . ASN B 1 217 ? -7.805 -15.405 30.820 1.00 24.96 1302 ASN B N 1
ATOM 4209 C CA . ASN B 1 217 ? -8.462 -14.218 31.452 1.00 26.91 1302 ASN B CA 1
ATOM 4210 C C . ASN B 1 217 ? -9.999 -14.226 31.282 1.00 26.12 1302 ASN B C 1
ATOM 4211 O O . ASN B 1 217 ? -10.728 -14.007 32.275 1.00 24.86 1302 ASN B O 1
ATOM 4216 N N . ASP B 1 218 ? -10.497 -14.539 30.082 1.00 23.14 1303 ASP B N 1
ATOM 4217 C CA . ASP B 1 218 ? -11.945 -14.481 29.840 1.00 22.51 1303 ASP B CA 1
ATOM 4218 C C . ASP B 1 218 ? -12.663 -15.600 30.542 1.00 24.89 1303 ASP B C 1
ATOM 4219 O O . ASP B 1 218 ? -13.858 -15.479 30.949 1.00 22.94 1303 ASP B O 1
ATOM 4224 N N . THR B 1 219 ? -11.965 -16.734 30.674 1.00 25.32 1304 THR B N 1
ATOM 4225 C CA . THR B 1 219 ? -12.511 -17.849 31.427 1.00 23.52 1304 THR B CA 1
ATOM 4226 C C . THR B 1 219 ? -12.815 -17.312 32.861 1.00 22.91 1304 THR B C 1
ATOM 4227 O O . THR B 1 219 ? -13.898 -17.555 33.446 1.00 23.32 1304 THR B O 1
ATOM 4231 N N . LEU B 1 220 ? -11.854 -16.669 33.442 1.00 21.55 1305 LEU B N 1
ATOM 4232 C CA . LEU B 1 220 ? -12.038 -16.096 34.765 1.00 23.43 1305 LEU B CA 1
ATOM 4233 C C . LEU B 1 220 ? -13.061 -14.927 34.808 1.00 24.85 1305 LEU B C 1
ATOM 4234 O O . LEU B 1 220 ? -13.714 -14.770 35.836 1.00 23.03 1305 LEU B O 1
ATOM 4239 N N . LYS B 1 221 ? -13.186 -14.106 33.728 1.00 25.75 1306 LYS B N 1
ATOM 4240 C CA . LYS B 1 221 ? -14.278 -13.050 33.705 1.00 25.92 1306 LYS B CA 1
ATOM 4241 C C . LYS B 1 221 ? -15.604 -13.765 33.717 1.00 26.19 1306 LYS B C 1
ATOM 4242 O O . LYS B 1 221 ? -16.548 -13.297 34.378 1.00 28.25 1306 LYS B O 1
ATOM 4248 N N . TYR B 1 222 ? -15.704 -14.937 33.066 1.00 24.89 1307 TYR B N 1
ATOM 4249 C CA . TYR B 1 222 ? -16.970 -15.640 33.152 1.00 22.34 1307 TYR B CA 1
ATOM 4250 C C . TYR B 1 222 ? -17.261 -16.072 34.594 1.00 22.16 1307 TYR B C 1
ATOM 4251 O O . TYR B 1 222 ? -18.385 -15.984 35.055 1.00 23.61 1307 TYR B O 1
ATOM 4260 N N . LEU B 1 223 ? -16.252 -16.626 35.273 1.00 23.21 1308 LEU B N 1
ATOM 4261 C CA . LEU B 1 223 ? -16.483 -17.176 36.598 1.00 22.63 1308 LEU B CA 1
ATOM 4262 C C . LEU B 1 223 ? -16.831 -16.031 37.563 1.00 22.62 1308 LEU B C 1
ATOM 4263 O O . LEU B 1 223 ? -17.680 -16.211 38.429 1.00 24.03 1308 LEU B O 1
ATOM 4268 N N . ASN B 1 224 ? -16.228 -14.856 37.348 1.00 20.17 1309 ASN B N 1
ATOM 4269 C CA . ASN B 1 224 ? -16.573 -13.619 38.058 1.00 21.31 1309 ASN B CA 1
ATOM 4270 C C . ASN B 1 224 ? -18.149 -13.338 37.998 1.00 25.32 1309 ASN B C 1
ATOM 4271 O O . ASN B 1 224 ? -18.857 -13.221 39.045 1.00 22.11 1309 ASN B O 1
ATOM 4276 N N . VAL B 1 225 ? -18.688 -13.326 36.772 1.00 24.22 1310 VAL B N 1
ATOM 4277 C CA . VAL B 1 225 ? -20.093 -13.063 36.533 1.00 23.32 1310 VAL B CA 1
ATOM 4278 C C . VAL B 1 225 ? -20.904 -14.087 37.300 1.00 23.75 1310 VAL B C 1
ATOM 4279 O O . VAL B 1 225 ? -21.850 -13.806 38.086 1.00 22.74 1310 VAL B O 1
ATOM 4283 N N . MET B 1 226 ? -20.496 -15.315 37.144 1.00 24.19 1311 MET B N 1
ATOM 4284 C CA . MET B 1 226 ? -21.299 -16.398 37.689 1.00 21.59 1311 MET B CA 1
ATOM 4285 C C . MET B 1 226 ? -21.139 -16.524 39.188 1.00 21.96 1311 MET B C 1
ATOM 4286 O O . MET B 1 226 ? -22.097 -16.844 39.921 1.00 22.89 1311 MET B O 1
ATOM 4291 N N . LEU B 1 227 ? -19.957 -16.199 39.710 1.00 20.39 1312 LEU B N 1
ATOM 4292 C CA . LEU B 1 227 ? -19.795 -16.203 41.161 1.00 17.48 1312 LEU B CA 1
ATOM 4293 C C . LEU B 1 227 ? -20.567 -15.040 41.787 1.00 17.39 1312 LEU B C 1
ATOM 4294 O O . LEU B 1 227 ? -21.181 -15.175 42.849 1.00 14.75 1312 LEU B O 1
ATOM 4299 N N . PHE B 1 228 ? -20.500 -13.876 41.157 1.00 17.84 1313 PHE B N 1
ATOM 4300 C CA . PHE B 1 228 ? -21.128 -12.713 41.795 1.00 17.67 1313 PHE B CA 1
ATOM 4301 C C . PHE B 1 228 ? -22.677 -12.849 41.746 1.00 18.29 1313 PHE B C 1
ATOM 4302 O O . PHE B 1 228 ? -23.391 -12.569 42.713 1.00 16.36 1313 PHE B O 1
ATOM 4310 N N . ASN B 1 229 ? -23.175 -13.223 40.578 1.00 16.85 1314 ASN B N 1
ATOM 4311 C CA . ASN B 1 229 ? -24.637 -13.412 40.398 1.00 17.83 1314 ASN B CA 1
ATOM 4312 C C . ASN B 1 229 ? -25.199 -14.486 41.377 1.00 19.17 1314 ASN B C 1
ATOM 4313 O O . ASN B 1 229 ? -26.217 -14.225 42.117 1.00 16.57 1314 ASN B O 1
ATOM 4318 N N . ASP B 1 230 ? -24.476 -15.631 41.522 1.00 17.64 1315 ASP B N 1
ATOM 4319 C CA . ASP B 1 230 ? -24.883 -16.639 42.528 1.00 18.97 1315 ASP B CA 1
ATOM 4320 C C . ASP B 1 230 ? -24.743 -16.148 43.940 1.00 19.79 1315 ASP B C 1
ATOM 4321 O O . ASP B 1 230 ? -25.559 -16.497 44.800 1.00 18.50 1315 ASP B O 1
ATOM 4326 N N . LEU B 1 231 ? -23.691 -15.341 44.201 1.00 19.16 1316 LEU B N 1
ATOM 4327 C CA . LEU B 1 231 ? -23.564 -14.792 45.567 1.00 22.18 1316 LEU B CA 1
ATOM 4328 C C . LEU B 1 231 ? -24.861 -13.996 45.802 1.00 24.95 1316 LEU B C 1
ATOM 4329 O O . LEU B 1 231 ? -25.376 -13.985 46.878 1.00 26.17 1316 LEU B O 1
ATOM 4334 N N . ILE B 1 232 ? -25.352 -13.244 44.849 1.00 25.48 1317 ILE B N 1
ATOM 4335 C CA . ILE B 1 232 ? -26.503 -12.401 45.087 1.00 28.98 1317 ILE B CA 1
ATOM 4336 C C . ILE B 1 232 ? -27.847 -13.167 45.219 1.00 31.20 1317 ILE B C 1
ATOM 4337 O O . ILE B 1 232 ? -28.655 -12.835 46.033 1.00 27.00 1317 ILE B O 1
ATOM 4342 N N . THR B 1 233 ? -28.020 -14.212 44.427 1.00 33.30 1318 THR B N 1
ATOM 4343 C CA . THR B 1 233 ? -29.273 -14.940 44.334 1.00 33.89 1318 THR B CA 1
ATOM 4344 C C . THR B 1 233 ? -29.425 -16.220 45.138 1.00 37.12 1318 THR B C 1
ATOM 4345 O O . THR B 1 233 ? -30.490 -16.509 45.573 1.00 39.81 1318 THR B O 1
ATOM 4349 N N . LYS B 1 234 ? -28.359 -16.961 45.343 1.00 34.87 1319 LYS B N 1
ATOM 4350 C CA . LYS B 1 234 ? -28.427 -18.238 46.003 1.00 32.83 1319 LYS B CA 1
ATOM 4351 C C . LYS B 1 234 ? -27.942 -18.369 47.416 1.00 33.51 1319 LYS B C 1
ATOM 4352 O O . LYS B 1 234 ? -28.094 -19.391 47.988 1.00 32.79 1319 LYS B O 1
ATOM 4358 N N . CYS B 1 235 ? -27.352 -17.333 47.963 1.00 32.49 1320 CYS B N 1
ATOM 4359 C CA . CYS B 1 235 ? -26.702 -17.388 49.246 1.00 32.29 1320 CYS B CA 1
ATOM 4360 C C . CYS B 1 235 ? -27.486 -16.542 50.210 1.00 36.57 1320 CYS B C 1
ATOM 4361 O O . CYS B 1 235 ? -27.478 -15.343 50.140 1.00 40.00 1320 CYS B O 1
ATOM 4364 N N . PRO B 1 236 ? -28.184 -17.175 51.119 1.00 39.30 1321 PRO B N 1
ATOM 4365 C CA . PRO B 1 236 ? -29.154 -16.427 51.932 1.00 40.71 1321 PRO B CA 1
ATOM 4366 C C . PRO B 1 236 ? -28.617 -15.590 53.060 1.00 40.91 1321 PRO B C 1
ATOM 4367 O O . PRO B 1 236 ? -29.185 -14.542 53.340 1.00 43.44 1321 PRO B O 1
ATOM 4371 N N . ALA B 1 237 ? -27.555 -16.013 53.716 1.00 38.73 1322 ALA B N 1
ATOM 4372 C CA . ALA B 1 237 ? -27.046 -15.211 54.804 1.00 38.46 1322 ALA B CA 1
ATOM 4373 C C . ALA B 1 237 ? -25.591 -14.999 54.593 1.00 36.21 1322 ALA B C 1
ATOM 4374 O O . ALA B 1 237 ? -24.887 -15.916 54.177 1.00 39.49 1322 ALA B O 1
ATOM 4376 N N . LEU B 1 238 ? -25.117 -13.804 54.888 1.00 33.24 1323 LEU B N 1
ATOM 4377 C CA . LEU B 1 238 ? -23.725 -13.441 54.609 1.00 30.43 1323 LEU B CA 1
ATOM 4378 C C . LEU B 1 238 ? -23.195 -12.778 55.827 1.00 29.88 1323 LEU B C 1
ATOM 4379 O O . LEU B 1 238 ? -23.914 -12.127 56.547 1.00 29.39 1323 LEU B O 1
ATOM 4384 N N . ASN B 1 239 ? -21.914 -12.917 56.080 1.00 31.71 1324 ASN B N 1
ATOM 4385 C CA . ASN B 1 239 ? -21.342 -12.316 57.260 1.00 29.09 1324 ASN B CA 1
ATOM 4386 C C . ASN B 1 239 ? -19.862 -12.321 57.079 1.00 25.82 1324 ASN B C 1
ATOM 4387 O O . ASN B 1 239 ? -19.379 -12.828 56.068 1.00 23.75 1324 ASN B O 1
ATOM 4392 N N . TRP B 1 240 ? -19.153 -11.710 58.040 1.00 26.68 1325 TRP B N 1
ATOM 4393 C CA . TRP B 1 240 ? -17.666 -11.545 57.980 1.00 25.31 1325 TRP B CA 1
ATOM 4394 C C . TRP B 1 240 ? -16.978 -12.865 57.788 1.00 20.95 1325 TRP B C 1
ATOM 4395 O O . TRP B 1 240 ? -16.091 -12.965 56.944 1.00 23.49 1325 TRP B O 1
ATOM 4406 N N . LYS B 1 241 ? -17.428 -13.870 58.521 1.00 20.34 1326 LYS B N 1
ATOM 4407 C CA . LYS B 1 241 ? -16.847 -15.195 58.516 1.00 24.84 1326 LYS B CA 1
ATOM 4408 C C . LYS B 1 241 ? -16.987 -15.877 57.147 1.00 21.88 1326 LYS B C 1
ATOM 4409 O O . LYS B 1 241 ? -16.005 -16.302 56.533 1.00 23.62 1326 LYS B O 1
ATOM 4415 N N . TYR B 1 242 ? -18.207 -15.872 56.648 1.00 21.51 1327 TYR B N 1
ATOM 4416 C CA . TYR B 1 242 ? -18.509 -16.267 55.242 1.00 21.74 1327 TYR B CA 1
ATOM 4417 C C . TYR B 1 242 ? -17.550 -15.671 54.223 1.00 16.35 1327 TYR B C 1
ATOM 4418 O O . TYR B 1 242 ? -17.095 -16.391 53.369 1.00 20.92 1327 TYR B O 1
ATOM 4427 N N . GLY B 1 243 ? -17.231 -14.371 54.341 1.00 17.46 1328 GLY B N 1
ATOM 4428 C CA . GLY B 1 243 ? -16.257 -13.690 53.429 1.00 15.11 1328 GLY B CA 1
ATOM 4429 C C . GLY B 1 243 ? -14.916 -14.363 53.473 1.00 17.69 1328 GLY B C 1
ATOM 4430 O O . GLY B 1 243 ? -14.258 -14.489 52.395 1.00 20.68 1328 GLY B O 1
ATOM 4431 N N . TYR B 1 244 ? -14.426 -14.662 54.685 1.00 15.88 1329 TYR B N 1
ATOM 4432 C CA . TYR B 1 244 ? -13.108 -15.337 54.854 1.00 20.53 1329 TYR B CA 1
ATOM 4433 C C . TYR B 1 244 ? -12.993 -16.727 54.228 1.00 18.52 1329 TYR B C 1
ATOM 4434 O O . TYR B 1 244 ? -12.022 -17.063 53.629 1.00 20.04 1329 TYR B O 1
ATOM 4443 N N . GLU B 1 245 ? -14.013 -17.559 54.404 1.00 18.81 1330 GLU B N 1
ATOM 4444 C CA . GLU B 1 245 ? -14.062 -18.848 53.751 1.00 18.35 1330 GLU B CA 1
ATOM 4445 C C . GLU B 1 245 ? -14.046 -18.746 52.230 1.00 19.18 1330 GLU B C 1
ATOM 4446 O O . GLU B 1 245 ? -13.241 -19.408 51.555 1.00 20.99 1330 GLU B O 1
ATOM 4452 N N . VAL B 1 246 ? -14.849 -17.864 51.680 1.00 16.15 1331 VAL B N 1
ATOM 4453 C CA . VAL B 1 246 ? -14.913 -17.768 50.194 1.00 19.32 1331 VAL B CA 1
ATOM 4454 C C . VAL B 1 246 ? -13.639 -17.249 49.606 1.00 17.57 1331 VAL B C 1
ATOM 4455 O O . VAL B 1 246 ? -13.243 -17.626 48.534 1.00 19.00 1331 VAL B O 1
ATOM 4459 N N . ASP B 1 247 ? -13.044 -16.305 50.297 1.00 24.47 1332 ASP B N 1
ATOM 4460 C CA . ASP B 1 247 ? -11.699 -15.763 49.908 1.00 24.78 1332 ASP B CA 1
ATOM 4461 C C . ASP B 1 247 ? -10.739 -16.880 49.821 1.00 20.93 1332 ASP B C 1
ATOM 4462 O O . ASP B 1 247 ? -10.070 -16.953 48.834 1.00 24.92 1332 ASP B O 1
ATOM 4467 N N . ARG B 1 248 ? -10.739 -17.814 50.812 1.00 23.70 1333 ARG B N 1
ATOM 4468 C CA . ARG B 1 248 ? -9.876 -19.079 50.695 1.00 24.57 1333 ARG B CA 1
ATOM 4469 C C . ARG B 1 248 ? -10.154 -19.892 49.430 1.00 23.73 1333 ARG B C 1
ATOM 4470 O O . ARG B 1 248 ? -9.218 -20.360 48.766 1.00 25.64 1333 ARG B O 1
ATOM 4478 N N . ASN B 1 249 ? -11.448 -20.056 49.112 1.00 21.88 1334 ASN B N 1
ATOM 4479 C CA . ASN B 1 249 ? -11.884 -20.852 47.955 1.00 22.74 1334 ASN B CA 1
ATOM 4480 C C . ASN B 1 249 ? -11.471 -20.245 46.723 1.00 19.77 1334 ASN B C 1
ATOM 4481 O O . ASN B 1 249 ? -10.937 -20.918 45.883 1.00 21.82 1334 ASN B O 1
ATOM 4486 N N . ILE B 1 250 ? -11.609 -18.912 46.645 1.00 20.24 1335 ILE B N 1
ATOM 4487 C CA . ILE B 1 250 ? -11.164 -18.166 45.437 1.00 20.06 1335 ILE B CA 1
ATOM 4488 C C . ILE B 1 250 ? -9.634 -18.338 45.260 1.00 20.98 1335 ILE B C 1
ATOM 4489 O O . ILE B 1 250 ? -9.099 -18.572 44.166 1.00 20.66 1335 ILE B O 1
ATOM 4494 N N . GLU B 1 251 ? -8.923 -18.111 46.345 1.00 20.50 1336 GLU B N 1
ATOM 4495 C CA . GLU B 1 251 ? -7.460 -18.235 46.316 1.00 23.65 1336 GLU B CA 1
ATOM 4496 C C . GLU B 1 251 ? -6.968 -19.615 45.799 1.00 22.23 1336 GLU B C 1
ATOM 4497 O O . GLU B 1 251 ? -6.218 -19.703 44.855 1.00 21.40 1336 GLU B O 1
ATOM 4503 N N . ARG B 1 252 ? -7.624 -20.671 46.311 1.00 23.15 1337 ARG B N 1
ATOM 4504 C CA . ARG B 1 252 ? -7.493 -22.011 45.717 1.00 25.89 1337 ARG B CA 1
ATOM 4505 C C . ARG B 1 252 ? -7.816 -22.128 44.232 1.00 26.00 1337 ARG B C 1
ATOM 4506 O O . ARG B 1 252 ? -7.002 -22.703 43.450 1.00 29.93 1337 ARG B O 1
ATOM 4514 N N . LEU B 1 253 ? -8.994 -21.624 43.796 1.00 27.76 1338 LEU B N 1
ATOM 4515 C CA . LEU B 1 253 ? -9.344 -21.542 42.317 1.00 24.93 1338 LEU B CA 1
ATOM 4516 C C . LEU B 1 253 ? -8.238 -20.847 41.503 1.00 22.02 1338 LEU B C 1
ATOM 4517 O O . LEU B 1 253 ? -7.829 -21.265 40.455 1.00 27.69 1338 LEU B O 1
ATOM 4522 N N . VAL B 1 254 ? -7.747 -19.759 42.015 1.00 21.54 1339 VAL B N 1
ATOM 4523 C CA . VAL B 1 254 ? -6.839 -18.898 41.275 1.00 25.86 1339 VAL B CA 1
ATOM 4524 C C . VAL B 1 254 ? -5.378 -19.440 41.243 1.00 24.99 1339 VAL B C 1
ATOM 4525 O O . VAL B 1 254 ? -4.545 -19.091 40.385 1.00 21.32 1339 VAL B O 1
ATOM 4529 N N . SER B 1 255 ? -5.093 -20.339 42.174 1.00 27.36 1340 SER B N 1
ATOM 4530 C CA . SER B 1 255 ? -3.782 -20.957 42.288 1.00 31.02 1340 SER B CA 1
ATOM 4531 C C . SER B 1 255 ? -3.371 -21.747 41.068 1.00 30.22 1340 SER B C 1
ATOM 4532 O O . SER B 1 255 ? -2.228 -21.784 40.771 1.00 30.03 1340 SER B O 1
ATOM 4535 N N . TRP B 1 256 ? -4.332 -22.330 40.363 1.00 31.06 1341 TRP B N 1
ATOM 4536 C CA . TRP B 1 256 ? -4.090 -22.962 39.087 1.00 31.37 1341 TRP B CA 1
ATOM 4537 C C . TRP B 1 256 ? -3.582 -22.029 38.000 1.00 32.25 1341 TRP B C 1
ATOM 4538 O O . TRP B 1 256 ? -2.795 -22.426 37.204 1.00 35.08 1341 TRP B O 1
ATOM 4549 N N . PHE B 1 257 ? -4.042 -20.796 37.984 1.00 33.16 1342 PHE B N 1
ATOM 4550 C CA . PHE B 1 257 ? -3.738 -19.848 36.934 1.00 36.48 1342 PHE B CA 1
ATOM 4551 C C . PHE B 1 257 ? -2.496 -19.004 37.193 1.00 39.06 1342 PHE B C 1
ATOM 4552 O O . PHE B 1 257 ? -2.048 -18.316 36.312 1.00 39.99 1342 PHE B O 1
ATOM 4560 N N . GLU B 1 258 ? -1.970 -19.000 38.402 1.00 41.85 1343 GLU B N 1
ATOM 4561 C CA . GLU B 1 258 ? -0.916 -18.058 38.735 1.00 44.69 1343 GLU B CA 1
ATOM 4562 C C . GLU B 1 258 ? 0.424 -18.275 38.052 1.00 47.14 1343 GLU B C 1
ATOM 4563 O O . GLU B 1 258 ? 1.068 -17.330 37.709 1.00 50.08 1343 GLU B O 1
ATOM 4569 N N . PRO B 1 259 ? 0.817 -19.511 37.816 1.00 49.04 1344 PRO B N 1
ATOM 4570 C CA . PRO B 1 259 ? 2.032 -19.782 37.051 1.00 50.49 1344 PRO B CA 1
ATOM 4571 C C . PRO B 1 259 ? 1.845 -19.606 35.569 1.00 53.59 1344 PRO B C 1
ATOM 4572 O O . PRO B 1 259 ? 2.754 -19.802 34.814 1.00 55.10 1344 PRO B O 1
ATOM 4576 N N . ARG B 1 260 ? 0.654 -19.234 35.158 1.00 55.30 1345 ARG B N 1
ATOM 4577 C CA . ARG B 1 260 ? 0.315 -19.243 33.764 1.00 56.65 1345 ARG B CA 1
ATOM 4578 C C . ARG B 1 260 ? 0.107 -17.889 33.206 1.00 58.12 1345 ARG B C 1
ATOM 4579 O O . ARG B 1 260 ? 0.484 -17.659 32.085 1.00 60.33 1345 ARG B O 1
ATOM 4587 N N . ILE B 1 261 ? -0.491 -16.977 33.963 1.00 57.06 1346 ILE B N 1
ATOM 4588 C CA . ILE B 1 261 ? -0.678 -15.609 33.377 1.00 54.37 1346 ILE B CA 1
ATOM 4589 C C . ILE B 1 261 ? -0.283 -14.531 34.375 1.00 52.70 1346 ILE B C 1
ATOM 4590 O O . ILE B 1 261 ? -0.032 -14.837 35.546 1.00 53.52 1346 ILE B O 1
ATOM 4595 N N . GLU B 1 262 ? -0.183 -13.304 33.872 1.00 50.73 1347 GLU B N 1
ATOM 4596 C CA . GLU B 1 262 ? 0.241 -12.104 34.605 1.00 50.80 1347 GLU B CA 1
ATOM 4597 C C . GLU B 1 262 ? -0.353 -11.810 36.004 1.00 50.79 1347 GLU B C 1
ATOM 4598 O O . GLU B 1 262 ? 0.407 -11.633 36.949 1.00 54.63 1347 GLU B O 1
ATOM 4604 N N . ASP B 1 263 ? -1.663 -11.627 36.134 1.00 46.31 1348 ASP B N 1
ATOM 4605 C CA . ASP B 1 263 ? -2.361 -11.601 37.465 1.00 41.31 1348 ASP B CA 1
ATOM 4606 C C . ASP B 1 263 ? -3.801 -11.799 37.085 1.00 36.18 1348 ASP B C 1
ATOM 4607 O O . ASP B 1 263 ? -4.317 -11.168 36.168 1.00 35.57 1348 ASP B O 1
ATOM 4612 N N . VAL B 1 264 ? -4.434 -12.734 37.724 1.00 32.66 1349 VAL B N 1
ATOM 4613 C CA . VAL B 1 264 ? -5.721 -13.042 37.247 1.00 33.99 1349 VAL B CA 1
ATOM 4614 C C . VAL B 1 264 ? -6.838 -12.365 37.992 1.00 30.48 1349 VAL B C 1
ATOM 4615 O O . VAL B 1 264 ? -7.970 -12.366 37.541 1.00 29.10 1349 VAL B O 1
ATOM 4619 N N . ARG B 1 265 ? -6.499 -11.760 39.103 1.00 28.58 1350 ARG B N 1
ATOM 4620 C CA . ARG B 1 265 ? -7.544 -11.269 39.958 1.00 29.68 1350 ARG B CA 1
ATOM 4621 C C . ARG B 1 265 ? -8.327 -10.090 39.376 1.00 28.88 1350 ARG B C 1
ATOM 4622 O O . ARG B 1 265 ? -9.496 -10.011 39.657 1.00 30.31 1350 ARG B O 1
ATOM 4630 N N . PRO B 1 266 ? -7.697 -9.222 38.549 1.00 28.16 1351 PRO B N 1
ATOM 4631 C CA . PRO B 1 266 ? -8.543 -8.199 37.938 1.00 29.63 1351 PRO B CA 1
ATOM 4632 C C . PRO B 1 266 ? -9.804 -8.805 37.268 1.00 31.52 1351 PRO B C 1
ATOM 4633 O O . PRO B 1 266 ? -10.936 -8.210 37.358 1.00 28.64 1351 PRO B O 1
ATOM 4637 N N . ASN B 1 267 ? -9.649 -9.983 36.638 1.00 26.37 1352 ASN B N 1
ATOM 4638 C CA . ASN B 1 267 ? -10.785 -10.645 36.044 1.00 24.25 1352 ASN B CA 1
ATOM 4639 C C . ASN B 1 267 ? -11.891 -10.946 37.026 1.00 25.68 1352 ASN B C 1
ATOM 4640 O O . ASN B 1 267 ? -13.059 -11.142 36.642 1.00 27.78 1352 ASN B O 1
ATOM 4645 N N . LEU B 1 268 ? -11.570 -11.001 38.294 1.00 23.42 1353 LEU B N 1
ATOM 4646 C CA . LEU B 1 268 ? -12.537 -11.358 39.311 1.00 22.77 1353 LEU B CA 1
ATOM 4647 C C . LEU B 1 268 ? -12.875 -10.217 40.330 1.00 22.20 1353 LEU B C 1
ATOM 4648 O O . LEU B 1 268 ? -13.308 -10.520 41.482 1.00 20.18 1353 LEU B O 1
ATOM 4653 N N . ILE B 1 269 ? -12.689 -8.980 39.885 1.00 16.17 1354 ILE B N 1
ATOM 4654 C CA . ILE B 1 269 ? -12.866 -7.770 40.615 1.00 17.18 1354 ILE B CA 1
ATOM 4655 C C . ILE B 1 269 ? -14.215 -7.631 41.319 1.00 16.09 1354 ILE B C 1
ATOM 4656 O O . ILE B 1 269 ? -14.253 -7.413 42.558 1.00 19.54 1354 ILE B O 1
ATOM 4661 N N . GLN B 1 270 ? -15.306 -7.931 40.617 1.00 12.96 1355 GLN B N 1
ATOM 4662 C CA . GLN B 1 270 ? -16.600 -7.815 41.300 1.00 14.01 1355 GLN B CA 1
ATOM 4663 C C . GLN B 1 270 ? -16.739 -8.788 42.434 1.00 13.39 1355 GLN B C 1
ATOM 4664 O O . GLN B 1 270 ? -17.119 -8.431 43.553 1.00 14.55 1355 GLN B O 1
ATOM 4670 N N . ILE B 1 271 ? -16.392 -10.050 42.186 1.00 12.70 1356 ILE B N 1
ATOM 4671 C CA . ILE B 1 271 ? -16.646 -11.048 43.250 1.00 12.12 1356 ILE B CA 1
ATOM 4672 C C . ILE B 1 271 ? -15.683 -10.825 44.443 1.00 14.25 1356 ILE B C 1
ATOM 4673 O O . ILE B 1 271 ? -16.077 -10.893 45.610 1.00 13.95 1356 ILE B O 1
ATOM 4678 N N . ILE B 1 272 ? -14.450 -10.475 44.181 1.00 12.69 1357 ILE B N 1
ATOM 4679 C CA . ILE B 1 272 ? -13.485 -10.063 45.186 1.00 12.68 1357 ILE B CA 1
ATOM 4680 C C . ILE B 1 272 ? -13.916 -8.907 46.114 1.00 14.06 1357 ILE B C 1
ATOM 4681 O O . ILE B 1 272 ? -13.800 -9.012 47.279 1.00 9.73 1357 ILE B O 1
ATOM 4686 N N . GLN B 1 273 ? -14.461 -7.843 45.558 1.00 12.78 1358 GLN B N 1
ATOM 4687 C CA . GLN B 1 273 ? -14.905 -6.690 46.322 1.00 9.25 1358 GLN B CA 1
ATOM 4688 C C . GLN B 1 273 ? -16.130 -6.909 47.167 1.00 13.14 1358 GLN B C 1
ATOM 4689 O O . GLN B 1 273 ? -16.233 -6.375 48.207 1.00 12.91 1358 GLN B O 1
ATOM 4695 N N . ALA B 1 274 ? -17.026 -7.723 46.654 1.00 11.76 1359 ALA B N 1
ATOM 4696 C CA . ALA B 1 274 ? -18.204 -8.189 47.320 1.00 13.64 1359 ALA B CA 1
ATOM 4697 C C . ALA B 1 274 ? -17.812 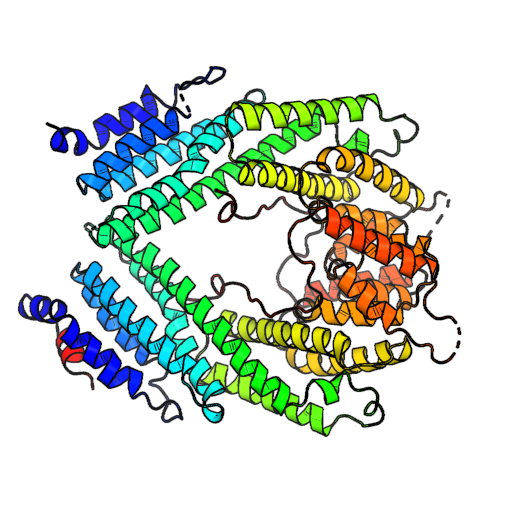-8.919 48.528 1.00 15.50 1359 ALA B C 1
ATOM 4698 O O . ALA B 1 274 ? -18.315 -8.694 49.569 1.00 16.00 1359 ALA B O 1
ATOM 4700 N N . VAL B 1 275 ? -16.851 -9.779 48.377 1.00 15.60 1360 VAL B N 1
ATOM 4701 C CA . VAL B 1 275 ? -16.442 -10.544 49.550 1.00 15.95 1360 VAL B CA 1
ATOM 4702 C C . VAL B 1 275 ? -15.604 -9.681 50.560 1.00 19.26 1360 VAL B C 1
ATOM 4703 O O . VAL B 1 275 ? -15.658 -9.980 51.801 1.00 16.40 1360 VAL B O 1
ATOM 4707 N N . LYS B 1 276 ? -14.895 -8.644 50.098 1.00 16.63 1361 LYS B N 1
ATOM 4708 C CA . LYS B 1 276 ? -14.176 -7.788 50.993 1.00 18.86 1361 LYS B CA 1
ATOM 4709 C C . LYS B 1 276 ? -15.170 -6.916 51.705 1.00 18.35 1361 LYS B C 1
ATOM 4710 O O . LYS B 1 276 ? -15.017 -6.657 52.921 1.00 16.41 1361 LYS B O 1
ATOM 4716 N N . ILE B 1 277 ? -16.229 -6.498 51.002 1.00 17.70 1362 ILE B N 1
ATOM 4717 C CA . ILE B 1 277 ? -17.285 -5.743 51.696 1.00 15.33 1362 ILE B CA 1
ATOM 4718 C C . ILE B 1 277 ? -17.792 -6.456 52.906 1.00 16.98 1362 ILE B C 1
ATOM 4719 O O . ILE B 1 277 ? -17.950 -5.863 53.948 1.00 19.09 1362 ILE B O 1
ATOM 4724 N N . LEU B 1 278 ? -18.004 -7.742 52.826 1.00 17.90 1363 LEU B N 1
ATOM 4725 C CA . LEU B 1 278 ? -18.464 -8.505 53.969 1.00 19.77 1363 LEU B CA 1
ATOM 4726 C C . LEU B 1 278 ? -17.435 -8.528 55.092 1.00 22.56 1363 LEU B C 1
ATOM 4727 O O . LEU B 1 278 ? -17.793 -8.442 56.251 1.00 24.96 1363 LEU B O 1
ATOM 4732 N N . GLN B 1 279 ? -16.166 -8.770 54.760 1.00 23.19 1364 GLN B N 1
ATOM 4733 C CA . GLN B 1 279 ? -15.113 -8.851 55.753 1.00 25.84 1364 GLN B CA 1
ATOM 4734 C C . GLN B 1 279 ? -14.840 -7.508 56.488 1.00 28.07 1364 GLN B C 1
ATOM 4735 O O . GLN B 1 279 ? -14.175 -7.541 57.442 1.00 25.53 1364 GLN B O 1
ATOM 4741 N N . LEU B 1 280 ? -15.342 -6.359 56.006 1.00 31.05 1365 LEU B N 1
ATOM 4742 C CA . LEU B 1 280 ? -14.925 -5.052 56.517 1.00 34.89 1365 LEU B CA 1
ATOM 4743 C C . LEU B 1 280 ? -15.707 -4.639 57.683 1.00 38.98 1365 LEU B C 1
ATOM 4744 O O . LEU B 1 280 ? -15.285 -3.769 58.479 1.00 41.23 1365 LEU B O 1
ATOM 4749 N N . LYS B 1 281 ? -16.894 -5.195 57.734 1.00 42.73 1366 LYS B N 1
ATOM 4750 C CA . LYS B 1 281 ? -17.938 -4.821 58.686 1.00 47.19 1366 LYS B CA 1
ATOM 4751 C C . LYS B 1 281 ? -17.913 -3.401 59.100 1.00 51.65 1366 LYS B C 1
ATOM 4752 O O . LYS B 1 281 ? -17.691 -3.093 60.296 1.00 51.36 1366 LYS B O 1
ATOM 4758 N N . ILE B 1 282 ? -18.167 -2.509 58.081 1.00 55.79 1367 ILE B N 1
ATOM 4759 C CA . ILE B 1 282 ? -18.080 -1.090 58.511 1.00 57.83 1367 ILE B CA 1
ATOM 4760 C C . ILE B 1 282 ? -19.376 -0.737 59.224 1.00 59.69 1367 ILE B C 1
ATOM 4761 O O . ILE B 1 282 ? -20.436 -1.389 59.010 1.00 57.56 1367 ILE B O 1
ATOM 4766 N N . SER B 1 283 ? -19.315 0.259 60.102 1.00 60.25 1368 SER B N 1
ATOM 4767 C CA . SER B 1 283 ? -20.555 0.520 60.798 1.00 59.91 1368 SER B CA 1
ATOM 4768 C C . SER B 1 283 ? -20.893 1.908 61.255 1.00 58.56 1368 SER B C 1
ATOM 4769 O O . SER B 1 283 ? -21.838 2.084 62.002 1.00 61.22 1368 SER B O 1
ATOM 4772 N N . ASN B 1 284 ? -20.276 2.915 60.639 1.00 55.99 1369 ASN B N 1
ATOM 4773 C CA . ASN B 1 284 ? -20.772 4.294 60.729 1.00 49.64 1369 ASN B CA 1
ATOM 4774 C C . ASN B 1 284 ? -20.971 4.950 59.347 1.00 46.80 1369 ASN B C 1
ATOM 4775 O O . ASN B 1 284 ? -20.053 4.940 58.527 1.00 48.83 1369 ASN B O 1
ATOM 4780 N N . LEU B 1 285 ? -22.153 5.520 59.083 1.00 43.40 1370 LEU B N 1
ATOM 4781 C CA . LEU B 1 285 ? -22.397 6.187 57.777 1.00 39.50 1370 LEU B CA 1
ATOM 4782 C C . LEU B 1 285 ? -21.175 7.055 57.291 1.00 34.95 1370 LEU B C 1
ATOM 4783 O O . LEU B 1 285 ? -20.894 7.109 56.084 1.00 33.88 1370 LEU B O 1
ATOM 4788 N N . ASN B 1 286 ? -20.489 7.758 58.206 1.00 33.19 1371 ASN B N 1
ATOM 4789 C CA . ASN B 1 286 ? -19.315 8.550 57.746 1.00 35.21 1371 ASN B CA 1
ATOM 4790 C C . ASN B 1 286 ? -18.198 7.662 57.158 1.00 30.16 1371 ASN B C 1
ATOM 4791 O O . ASN B 1 286 ? -17.639 7.990 56.166 1.00 30.16 1371 ASN B O 1
ATOM 4796 N N . GLU B 1 287 ? -17.934 6.561 57.820 1.00 28.41 1372 GLU B N 1
ATOM 4797 C CA . GLU B 1 287 ? -16.993 5.590 57.357 1.00 30.84 1372 GLU B CA 1
ATOM 4798 C C . GLU B 1 287 ? -17.434 5.035 56.017 1.00 24.69 1372 GLU B C 1
ATOM 4799 O O . GLU B 1 287 ? -16.669 4.994 55.125 1.00 21.35 1372 GLU B O 1
ATOM 4805 N N . PHE B 1 288 ? -18.691 4.624 55.916 1.00 27.41 1373 PHE B N 1
ATOM 4806 C CA . PHE B 1 288 ? -19.253 4.070 54.713 1.00 23.36 1373 PHE B CA 1
ATOM 4807 C C . PHE B 1 288 ? -19.135 5.012 53.567 1.00 21.56 1373 PHE B C 1
ATOM 4808 O O . PHE B 1 288 ? -18.788 4.623 52.511 1.00 21.31 1373 PHE B O 1
ATOM 4816 N N . LYS B 1 289 ? -19.450 6.260 53.800 1.00 25.01 1374 LYS B N 1
ATOM 4817 C CA . LYS B 1 289 ? -19.384 7.271 52.774 1.00 30.73 1374 LYS B CA 1
ATOM 4818 C C . LYS B 1 289 ? -17.997 7.413 52.232 1.00 28.32 1374 LYS B C 1
ATOM 4819 O O . LYS B 1 289 ? -17.833 7.579 51.054 1.00 30.01 1374 LYS B O 1
ATOM 4825 N N . LEU B 1 290 ? -17.015 7.329 53.127 1.00 28.07 1375 LEU B N 1
ATOM 4826 C CA . LEU B 1 290 ? -15.610 7.345 52.802 1.00 28.88 1375 LEU B CA 1
ATOM 4827 C C . LEU B 1 290 ? -15.196 6.165 51.979 1.00 27.15 1375 LEU B C 1
ATOM 4828 O O . LEU B 1 290 ? -14.524 6.327 51.025 1.00 28.85 1375 LEU B O 1
ATOM 4833 N N . LEU B 1 291 ? -15.603 4.984 52.375 1.00 26.84 1376 LEU B N 1
ATOM 4834 C CA . LEU B 1 291 ? -15.255 3.791 51.653 1.00 31.78 1376 LEU B CA 1
ATOM 4835 C C . LEU B 1 291 ? -16.074 3.583 50.405 1.00 35.66 1376 LEU B C 1
ATOM 4836 O O . LEU B 1 291 ? -15.558 3.115 49.430 1.00 32.70 1376 LEU B O 1
ATOM 4841 N N . PHE B 1 292 ? -17.350 3.961 50.465 1.00 39.31 1377 PHE B N 1
ATOM 4842 C CA . PHE B 1 292 ? -18.318 3.749 49.415 1.00 42.83 1377 PHE B CA 1
ATOM 4843 C C . PHE B 1 292 ? -17.925 3.771 47.987 1.00 42.27 1377 PHE B C 1
ATOM 4844 O O . PHE B 1 292 ? -18.403 2.964 47.180 1.00 46.15 1377 PHE B O 1
ATOM 4852 N N . ASP B 1 293 ? -17.034 4.677 47.665 1.00 43.10 1378 ASP B N 1
ATOM 4853 C CA . ASP B 1 293 ? -16.527 4.763 46.311 1.00 43.50 1378 ASP B CA 1
ATOM 4854 C C . ASP B 1 293 ? -15.262 3.908 46.130 1.00 43.58 1378 ASP B C 1
ATOM 4855 O O . ASP B 1 293 ? -14.768 3.761 44.992 1.00 45.45 1378 ASP B O 1
ATOM 4860 N N . PHE B 1 294 ? -14.680 3.435 47.221 1.00 38.94 1379 PHE B N 1
ATOM 4861 C CA . PHE B 1 294 ? -13.563 2.508 47.147 1.00 35.21 1379 PHE B CA 1
ATOM 4862 C C . PHE B 1 294 ? -13.867 1.271 46.308 1.00 32.34 1379 PHE B C 1
ATOM 4863 O O . PHE B 1 294 ? -13.011 0.746 45.693 1.00 29.11 1379 PHE B O 1
ATOM 4871 N N . TRP B 1 295 ? -15.109 0.819 46.311 1.00 33.17 1380 TRP B N 1
ATOM 4872 C CA . TRP B 1 295 ? -15.533 -0.353 45.545 1.00 33.62 1380 TRP B CA 1
ATOM 4873 C C . TRP B 1 295 ? -15.945 0.173 44.207 1.00 32.42 1380 TRP B C 1
ATOM 4874 O O . TRP B 1 295 ? -17.139 0.066 43.833 1.00 32.48 1380 TRP B O 1
ATOM 4885 N N . TYR B 1 296 ? -14.936 0.671 43.475 1.00 28.50 1381 TYR B N 1
ATOM 4886 C CA . TYR B 1 296 ? -15.142 1.122 42.135 1.00 27.63 1381 TYR B CA 1
ATOM 4887 C C . TYR B 1 296 ? -15.806 0.029 41.295 1.00 22.53 1381 TYR B C 1
ATOM 4888 O O . TYR B 1 296 ? -16.401 0.313 40.266 1.00 26.35 1381 TYR B O 1
ATOM 4897 N N . ALA B 1 297 ? -15.588 -1.223 41.646 1.00 18.87 1382 ALA B N 1
ATOM 4898 C CA . ALA B 1 297 ? -16.060 -2.265 40.762 1.00 16.83 1382 ALA B CA 1
ATOM 4899 C C . ALA B 1 297 ? -17.586 -2.525 40.871 1.00 15.93 1382 ALA B C 1
ATOM 4900 O O . ALA B 1 297 ? -18.119 -3.242 40.098 1.00 15.77 1382 ALA B O 1
ATOM 4902 N N . LEU B 1 298 ? -18.249 -1.965 41.865 1.00 16.59 1383 LEU B N 1
ATOM 4903 C CA . LEU B 1 298 ? -19.672 -2.252 42.086 1.00 17.49 1383 LEU B CA 1
ATOM 4904 C C . LEU B 1 298 ? -20.588 -1.039 42.110 1.00 15.75 1383 LEU B C 1
ATOM 4905 O O . LEU B 1 298 ? -20.236 -0.023 42.603 1.00 16.00 1383 LEU B O 1
ATOM 4910 N N . ASN B 1 299 ? -21.809 -1.209 41.575 1.00 16.65 1384 ASN B N 1
ATOM 4911 C CA . ASN B 1 299 ? -22.791 -0.105 41.591 1.00 12.45 1384 ASN B CA 1
ATOM 4912 C C . ASN B 1 299 ? -23.528 -0.139 42.909 1.00 11.54 1384 ASN B C 1
ATOM 4913 O O . ASN B 1 299 ? -23.386 -1.072 43.717 1.00 8.84 1384 ASN B O 1
ATOM 4918 N N . PRO B 1 300 ? -24.271 0.921 43.179 1.00 12.28 1385 PRO B N 1
ATOM 4919 C CA . PRO B 1 300 ? -24.856 1.088 44.466 1.00 12.04 1385 PRO B CA 1
ATOM 4920 C C . PRO B 1 300 ? -25.997 0.030 44.848 1.00 13.15 1385 PRO B C 1
ATOM 4921 O O . PRO B 1 300 ? -26.090 -0.424 45.972 1.00 9.54 1385 PRO B O 1
ATOM 4925 N N . ALA B 1 301 ? -26.660 -0.461 43.828 1.00 14.47 1386 ALA B N 1
ATOM 4926 C CA . ALA B 1 301 ? -27.650 -1.537 43.993 1.00 16.68 1386 ALA B CA 1
ATOM 4927 C C . ALA B 1 301 ? -26.928 -2.896 44.209 1.00 12.43 1386 ALA B C 1
ATOM 4928 O O . ALA B 1 301 ? -27.426 -3.732 44.925 1.00 12.44 1386 ALA B O 1
ATOM 4930 N N . GLN B 1 302 ? -25.798 -3.136 43.490 1.00 13.47 1387 GLN B N 1
ATOM 4931 C CA . GLN B 1 302 ? -24.942 -4.336 43.777 1.00 8.59 1387 GLN B CA 1
ATOM 4932 C C . GLN B 1 302 ? -24.489 -4.250 45.205 1.00 12.42 1387 GLN B C 1
ATOM 4933 O O . GLN B 1 302 ? -24.609 -5.232 45.981 1.00 11.26 1387 GLN B O 1
ATOM 4939 N N . ILE B 1 303 ? -24.015 -3.053 45.656 1.00 14.52 1388 ILE B N 1
ATOM 4940 C CA . ILE B 1 303 ? -23.533 -2.940 47.046 1.00 14.10 1388 ILE B CA 1
ATOM 4941 C C . ILE B 1 303 ? -24.671 -3.172 48.104 1.00 18.15 1388 ILE B C 1
ATOM 4942 O O . ILE B 1 303 ? -24.581 -4.008 49.071 1.00 14.13 1388 ILE B O 1
ATOM 4947 N N . GLN B 1 304 ? -25.726 -2.390 47.955 1.00 15.15 1389 GLN B N 1
ATOM 4948 C CA . GLN B 1 304 ? -26.972 -2.677 48.697 1.00 15.74 1389 GLN B CA 1
ATOM 4949 C C . GLN B 1 304 ? -27.480 -4.140 48.649 1.00 14.40 1389 GLN B C 1
ATOM 4950 O O . GLN B 1 304 ? -27.827 -4.691 49.683 1.00 12.92 1389 GLN B O 1
ATOM 4956 N N . ALA B 1 305 ? -27.418 -4.783 47.514 1.00 12.91 1390 ALA B N 1
ATOM 4957 C CA . ALA B 1 305 ? -27.847 -6.182 47.438 1.00 14.51 1390 ALA B CA 1
ATOM 4958 C C . ALA B 1 305 ? -26.989 -7.086 48.374 1.00 19.03 1390 ALA B C 1
ATOM 4959 O O . ALA B 1 305 ? -27.522 -8.053 49.001 1.00 21.60 1390 ALA B O 1
ATOM 4961 N N . ILE B 1 306 ? -25.693 -6.808 48.496 1.00 15.92 1391 ILE B N 1
ATOM 4962 C CA . ILE B 1 306 ? -24.880 -7.613 49.346 1.00 14.46 1391 ILE B CA 1
ATOM 4963 C C . ILE B 1 306 ? -25.297 -7.301 50.842 1.00 16.82 1391 ILE B C 1
ATOM 4964 O O . ILE B 1 306 ? -25.378 -8.217 51.701 1.00 15.19 1391 ILE B O 1
ATOM 4969 N N . LEU B 1 307 ? -25.439 -6.041 51.164 1.00 12.83 1392 LEU B N 1
ATOM 4970 C CA . LEU B 1 307 ? -25.594 -5.650 52.521 1.00 18.95 1392 LEU B CA 1
ATOM 4971 C C . LEU B 1 307 ? -27.011 -6.086 53.077 1.00 23.69 1392 LEU B C 1
ATOM 4972 O O . LEU B 1 307 ? -27.142 -6.291 54.275 1.00 21.09 1392 LEU B O 1
ATOM 4977 N N . LEU B 1 308 ? -28.048 -6.162 52.196 1.00 24.45 1393 LEU B N 1
ATOM 4978 C CA . LEU B 1 308 ? -29.396 -6.694 52.542 1.00 22.54 1393 LEU B CA 1
ATOM 4979 C C . LEU B 1 308 ? -29.333 -8.130 52.965 1.00 24.09 1393 LEU B C 1
ATOM 4980 O O . LEU B 1 308 ? -30.199 -8.599 53.622 1.00 24.87 1393 LEU B O 1
ATOM 4985 N N . LYS B 1 309 ? -28.288 -8.835 52.601 1.00 27.45 1394 LYS B N 1
ATOM 4986 C CA . LYS B 1 309 ? -28.172 -10.250 52.944 1.00 26.71 1394 LYS B CA 1
ATOM 4987 C C . LYS B 1 309 ? -27.370 -10.403 54.283 1.00 25.63 1394 LYS B C 1
ATOM 4988 O O . LYS B 1 309 ? -27.082 -11.514 54.704 1.00 23.88 1394 LYS B O 1
ATOM 4994 N N . TYR B 1 310 ? -26.940 -9.299 54.883 1.00 25.68 1395 TYR B N 1
ATOM 4995 C CA . TYR B 1 310 ? -26.011 -9.431 56.008 1.00 30.60 1395 TYR B CA 1
ATOM 4996 C C . TYR B 1 310 ? -26.710 -9.942 57.259 1.00 32.89 1395 TYR B C 1
ATOM 4997 O O . TYR B 1 310 ? -27.643 -9.357 57.708 1.00 35.18 1395 TYR B O 1
ATOM 5006 N N . LYS B 1 311 ? -26.254 -11.076 57.777 1.00 35.03 1396 LYS B N 1
ATOM 5007 C CA . LYS B 1 311 ? -26.840 -11.658 58.978 1.00 39.15 1396 LYS B CA 1
ATOM 5008 C C . LYS B 1 311 ? -25.715 -11.988 59.942 1.00 42.12 1396 LYS B C 1
ATOM 5009 O O . LYS B 1 311 ? -24.809 -12.748 59.602 1.00 44.39 1396 LYS B O 1
ATOM 5015 N N . PRO B 1 312 ? -25.756 -11.410 61.137 1.00 45.48 1397 PRO B N 1
ATOM 5016 C CA . PRO B 1 312 ? -24.599 -11.557 62.057 1.00 48.50 1397 PRO B CA 1
ATOM 5017 C C . PRO B 1 312 ? -24.433 -12.994 62.476 1.00 50.15 1397 PRO B C 1
ATOM 5018 O O . PRO B 1 312 ? -25.376 -13.748 62.370 1.00 51.63 1397 PRO B O 1
ATOM 5022 N N . ALA B 1 313 ? -23.203 -13.387 62.777 1.00 54.20 1398 ALA B N 1
ATOM 5023 C CA . ALA B 1 313 ? -22.931 -14.458 63.749 1.00 58.56 1398 ALA B CA 1
ATOM 5024 C C . ALA B 1 313 ? -22.100 -13.813 64.868 1.00 60.63 1398 ALA B C 1
ATOM 5025 O O . ALA B 1 313 ? -20.878 -13.715 64.717 1.00 63.04 1398 ALA B O 1
ATOM 5027 N N . ASN B 1 314 ? -22.703 -13.342 65.970 1.00 64.76 1399 ASN B N 1
ATOM 5028 C CA . ASN B 1 314 ? -24.185 -13.308 66.301 1.00 68.06 1399 ASN B CA 1
ATOM 5029 C C . ASN B 1 314 ? -24.586 -12.096 67.170 1.00 68.91 1399 ASN B C 1
ATOM 5030 O O . ASN B 1 314 ? -24.351 -12.085 68.419 1.00 71.51 1399 ASN B O 1
ATOM 5035 N N . ALA B 1 318 ? -25.776 -6.832 65.951 1.00 60.74 1403 ALA B N 1
ATOM 5036 C CA . ALA B 1 318 ? -25.358 -5.689 65.106 1.00 59.57 1403 ALA B CA 1
ATOM 5037 C C . ALA B 1 318 ? -25.382 -6.067 63.637 1.00 57.67 1403 ALA B C 1
ATOM 5038 O O . ALA B 1 318 ? -24.324 -6.445 63.088 1.00 57.07 1403 ALA B O 1
ATOM 5040 N N . GLY B 1 319 ? -26.569 -5.972 63.010 1.00 56.79 1404 GLY B N 1
ATOM 5041 C CA . GLY B 1 319 ? -26.704 -6.032 61.524 1.00 52.83 1404 GLY B CA 1
ATOM 5042 C C . GLY B 1 319 ? -26.115 -4.768 60.924 1.00 48.91 1404 GLY B C 1
ATOM 5043 O O . GLY B 1 319 ? -25.482 -3.985 61.650 1.00 48.54 1404 GLY B O 1
ATOM 5044 N N . VAL B 1 320 ? -26.312 -4.533 59.621 1.00 44.32 1405 VAL B N 1
ATOM 5045 C CA . VAL B 1 320 ? -25.898 -3.250 59.127 1.00 39.89 1405 VAL B CA 1
ATOM 5046 C C . VAL B 1 320 ? -26.762 -2.068 59.646 1.00 38.39 1405 VAL B C 1
ATOM 5047 O O . VAL B 1 320 ? -27.942 -2.175 59.749 1.00 38.62 1405 VAL B O 1
ATOM 5051 N N . PRO B 1 321 ? -26.130 -0.976 60.065 1.00 38.38 1406 PRO B N 1
ATOM 5052 C CA . PRO B 1 321 ? -26.797 0.242 60.546 1.00 36.69 1406 PRO B CA 1
ATOM 5053 C C . PRO B 1 321 ? -27.810 0.797 59.500 1.00 36.23 1406 PRO B C 1
ATOM 5054 O O . PRO B 1 321 ? -27.493 0.878 58.318 1.00 36.59 1406 PRO B O 1
ATOM 5058 N N . ASN B 1 322 ? -29.033 1.114 59.953 1.00 35.17 1407 ASN B N 1
ATOM 5059 C CA . ASN B 1 322 ? -30.127 1.535 59.102 1.00 33.68 1407 ASN B CA 1
ATOM 5060 C C . ASN B 1 322 ? -29.796 2.750 58.322 1.00 31.32 1407 ASN B C 1
ATOM 5061 O O . ASN B 1 322 ? -30.224 2.961 57.181 1.00 30.94 1407 ASN B O 1
ATOM 5066 N N . GLU B 1 323 ? -28.936 3.535 58.961 1.00 31.72 1408 GLU B N 1
ATOM 5067 C CA . GLU B 1 323 ? -28.406 4.723 58.354 1.00 31.03 1408 GLU B CA 1
ATOM 5068 C C . GLU B 1 323 ? -27.680 4.406 57.043 1.00 28.63 1408 GLU B C 1
ATOM 5069 O O . GLU B 1 323 ? -27.717 5.228 56.163 1.00 29.83 1408 GLU B O 1
ATOM 5075 N N . ILE B 1 324 ? -26.989 3.252 56.925 1.00 26.65 1409 ILE B N 1
ATOM 5076 C CA . ILE B 1 324 ? -26.209 2.937 55.714 1.00 27.26 1409 ILE B CA 1
ATOM 5077 C C . ILE B 1 324 ? -27.239 2.537 54.715 1.00 22.08 1409 ILE B C 1
ATOM 5078 O O . ILE B 1 324 ? -27.173 2.926 53.579 1.00 22.40 1409 ILE B O 1
ATOM 5083 N N . LEU B 1 325 ? -28.181 1.734 55.182 1.00 24.68 1410 LEU B N 1
ATOM 5084 C CA . LEU B 1 325 ? -29.254 1.136 54.294 1.00 25.06 1410 LEU B CA 1
ATOM 5085 C C . LEU B 1 325 ? -30.105 2.222 53.654 1.00 21.53 1410 LEU B C 1
ATOM 5086 O O . LEU B 1 325 ? -30.316 2.235 52.457 1.00 20.08 1410 LEU B O 1
ATOM 5091 N N . ASN B 1 326 ? -30.461 3.199 54.457 1.00 22.01 1411 ASN B N 1
ATOM 5092 C CA . ASN B 1 326 ? -31.207 4.362 53.995 1.00 23.72 1411 ASN B CA 1
ATOM 5093 C C . ASN B 1 326 ? -30.499 5.210 53.029 1.00 22.83 1411 ASN B C 1
ATOM 5094 O O . ASN B 1 326 ? -31.007 5.599 51.970 1.00 25.49 1411 ASN B O 1
ATOM 5099 N N . TYR B 1 327 ? -29.256 5.521 53.403 1.00 24.90 1412 TYR B N 1
ATOM 5100 C CA . TYR B 1 327 ? -28.336 6.231 52.489 1.00 21.90 1412 TYR B CA 1
ATOM 5101 C C . TYR B 1 327 ? -28.231 5.498 51.147 1.00 16.42 1412 TYR B C 1
ATOM 5102 O O . TYR B 1 327 ? -28.342 6.085 50.047 1.00 18.53 1412 TYR B O 1
ATOM 5111 N N . LEU B 1 328 ? -28.026 4.213 51.185 1.00 16.04 1413 LEU B N 1
ATOM 5112 C CA . LEU B 1 328 ? -28.004 3.461 49.861 1.00 19.34 1413 LEU B CA 1
ATOM 5113 C C . LEU B 1 328 ? -29.319 3.497 49.041 1.00 15.33 1413 LEU B C 1
ATOM 5114 O O . LEU B 1 328 ? -29.377 3.770 47.879 1.00 16.33 1413 LEU B O 1
ATOM 5119 N N . ALA B 1 329 ? -30.424 3.316 49.746 1.00 20.35 1414 ALA B N 1
ATOM 5120 C CA . ALA B 1 329 ? -31.783 3.470 49.112 1.00 19.94 1414 ALA B CA 1
ATOM 5121 C C . ALA B 1 329 ? -31.949 4.838 48.447 1.00 16.75 1414 ALA B C 1
ATOM 5122 O O . ALA B 1 329 ? -32.271 4.912 47.273 1.00 17.09 1414 ALA B O 1
ATOM 5124 N N . ASN B 1 330 ? -31.617 5.903 49.159 1.00 16.32 1415 ASN B N 1
ATOM 5125 C CA . ASN B 1 330 ? -31.544 7.265 48.494 1.00 18.47 1415 ASN B CA 1
ATOM 5126 C C . ASN B 1 330 ? -30.620 7.482 47.329 1.00 18.06 1415 ASN B C 1
ATOM 5127 O O . ASN B 1 330 ? -31.000 8.070 46.336 1.00 20.59 1415 ASN B O 1
ATOM 5132 N N . VAL B 1 331 ? -29.399 6.976 47.422 1.00 18.62 1416 VAL B N 1
ATOM 5133 C CA . VAL B 1 331 ? -28.476 7.074 46.304 1.00 16.74 1416 VAL B CA 1
ATOM 5134 C C . VAL B 1 331 ? -29.115 6.283 45.111 1.00 13.41 1416 VAL B C 1
ATOM 5135 O O . VAL B 1 331 ? -29.088 6.698 43.963 1.00 15.01 1416 VAL B O 1
ATOM 5139 N N . ILE B 1 332 ? -29.543 5.095 45.359 1.00 15.30 1417 ILE B N 1
ATOM 5140 C CA . ILE B 1 332 ? -30.199 4.300 44.253 1.00 19.20 1417 ILE B CA 1
ATOM 5141 C C . ILE B 1 332 ? -31.481 4.997 43.631 1.00 20.42 1417 ILE B C 1
ATOM 5142 O O . ILE B 1 332 ? -31.708 5.012 42.385 1.00 17.47 1417 ILE B O 1
ATOM 5147 N N . LYS B 1 333 ? -32.208 5.686 44.507 1.00 19.02 1418 LYS B N 1
ATOM 5148 C CA . LYS B 1 333 ? -33.329 6.515 44.017 1.00 25.10 1418 LYS B CA 1
ATOM 5149 C C . LYS B 1 333 ? -32.904 7.696 43.153 1.00 20.53 1418 LYS B C 1
ATOM 5150 O O . LYS B 1 333 ? -33.453 7.856 42.048 1.00 19.18 1418 LYS B O 1
ATOM 5156 N N . ARG B 1 334 ? -31.866 8.418 43.609 1.00 23.95 1419 ARG B N 1
ATOM 5157 C CA . ARG B 1 334 ? -31.207 9.464 42.778 1.00 24.37 1419 ARG B CA 1
ATOM 5158 C C . ARG B 1 334 ? -30.838 9.016 41.414 1.00 23.89 1419 ARG B C 1
ATOM 5159 O O . ARG B 1 334 ? -31.213 9.666 40.475 1.00 25.53 1419 ARG B O 1
ATOM 5167 N N . GLU B 1 335 ? -30.068 7.934 41.326 1.00 25.09 1420 GLU B N 1
ATOM 5168 C CA . GLU B 1 335 ? -29.633 7.390 40.049 1.00 25.78 1420 GLU B CA 1
ATOM 5169 C C . GLU B 1 335 ? -30.853 7.128 39.189 1.00 26.72 1420 GLU B C 1
ATOM 5170 O O . GLU B 1 335 ? -30.944 7.606 38.058 1.00 29.47 1420 GLU B O 1
ATOM 5176 N N . ASN B 1 336 ? -31.800 6.371 39.733 1.00 26.56 1421 ASN B N 1
ATOM 5177 C CA . ASN B 1 336 ? -33.103 6.150 39.017 1.00 24.76 1421 ASN B CA 1
ATOM 5178 C C . ASN B 1 336 ? -33.722 7.392 38.404 1.00 22.98 1421 ASN B C 1
ATOM 5179 O O . ASN B 1 336 ? -34.117 7.352 37.260 1.00 21.80 1421 ASN B O 1
ATOM 5184 N N . LEU B 1 337 ? -33.747 8.502 39.146 1.00 26.22 1422 LEU B N 1
ATOM 5185 C CA . LEU B 1 337 ? -34.245 9.804 38.622 1.00 30.00 1422 LEU B CA 1
ATOM 5186 C C . LEU B 1 337 ? -33.345 10.443 37.524 1.00 34.56 1422 LEU B C 1
ATOM 5187 O O . LEU B 1 337 ? -33.824 11.233 36.721 1.00 36.64 1422 LEU B O 1
ATOM 5192 N N . SER B 1 338 ? -32.053 10.102 37.488 1.00 37.07 1423 SER B N 1
ATOM 5193 C CA . SER B 1 338 ? -31.074 10.895 36.696 1.00 37.22 1423 SER B CA 1
ATOM 5194 C C . SER B 1 338 ? -30.732 10.301 35.366 1.00 39.06 1423 SER B C 1
ATOM 5195 O O . SER B 1 338 ? -30.818 10.977 34.348 1.00 40.14 1423 SER B O 1
ATOM 5198 N N . LEU B 1 339 ? -30.292 9.048 35.383 1.00 39.37 1424 LEU B N 1
ATOM 5199 C CA . LEU B 1 339 ? -29.893 8.354 34.168 1.00 38.78 1424 LEU B CA 1
ATOM 5200 C C . LEU B 1 339 ? -31.022 7.448 33.710 1.00 39.14 1424 LEU B C 1
ATOM 5201 O O . LEU B 1 339 ? -31.740 6.874 34.529 1.00 41.37 1424 LEU B O 1
ATOM 5206 N N . PRO B 1 340 ? -31.182 7.324 32.399 1.00 39.05 1425 PRO B N 1
ATOM 5207 C CA . PRO B 1 340 ? -32.279 6.523 31.849 1.00 38.63 1425 PRO B CA 1
ATOM 5208 C C . PRO B 1 340 ? -32.049 4.987 31.777 1.00 37.82 1425 PRO B C 1
ATOM 5209 O O . PRO B 1 340 ? -32.984 4.278 31.431 1.00 39.21 1425 PRO B O 1
ATOM 5213 N N . GLY B 1 341 ? -30.832 4.460 31.976 1.00 33.11 1426 GLY B N 1
ATOM 5214 C CA . GLY B 1 341 ? -30.727 3.026 31.756 1.00 28.56 1426 GLY B CA 1
ATOM 5215 C C . GLY B 1 341 ? -30.974 2.317 33.071 1.00 27.99 1426 GLY B C 1
ATOM 5216 O O . GLY B 1 341 ? -30.899 2.906 34.127 1.00 25.47 1426 GLY B O 1
ATOM 5217 N N . LYS B 1 342 ? -31.291 1.044 33.012 1.00 26.40 1427 LYS B N 1
ATOM 5218 C CA . LYS B 1 342 ? -31.397 0.298 34.222 1.00 25.11 1427 LYS B CA 1
ATOM 5219 C C . LYS B 1 342 ? -29.991 0.094 34.876 1.00 25.46 1427 LYS B C 1
ATOM 5220 O O . LYS B 1 342 ? -29.027 -0.208 34.210 1.00 23.04 1427 LYS B O 1
ATOM 5226 N N . MET B 1 343 ? -29.947 0.266 36.185 1.00 23.96 1428 MET B N 1
ATOM 5227 C CA . MET B 1 343 ? -28.781 -0.064 36.983 1.00 24.80 1428 MET B CA 1
ATOM 5228 C C . MET B 1 343 ? -28.844 -1.557 37.319 1.00 23.05 1428 MET B C 1
ATOM 5229 O O . MET B 1 343 ? -29.582 -1.930 38.238 1.00 18.38 1428 MET B O 1
ATOM 5234 N N . GLU B 1 344 ? -28.122 -2.377 36.554 1.00 21.24 1429 GLU B N 1
ATOM 5235 C CA . GLU B 1 344 ? -28.249 -3.816 36.663 1.00 23.27 1429 GLU B CA 1
ATOM 5236 C C . GLU B 1 344 ? -27.527 -4.340 37.908 1.00 24.58 1429 GLU B C 1
ATOM 5237 O O . GLU B 1 344 ? -26.414 -3.903 38.200 1.00 23.32 1429 GLU B O 1
ATOM 5243 N N . ILE B 1 345 ? -28.155 -5.274 38.595 1.00 19.54 1430 ILE B N 1
ATOM 5244 C CA . ILE B 1 345 ? -27.505 -5.968 39.658 1.00 23.01 1430 ILE B CA 1
ATOM 5245 C C . ILE B 1 345 ? -26.655 -7.203 39.204 1.00 23.45 1430 ILE B C 1
ATOM 5246 O O . ILE B 1 345 ? -25.447 -7.310 39.480 1.00 20.18 1430 ILE B O 1
ATOM 5251 N N . MET B 1 346 ? -27.302 -8.030 38.377 1.00 24.39 1431 MET B N 1
ATOM 5252 C CA . MET B 1 346 ? -26.624 -9.086 37.657 1.00 23.23 1431 MET B CA 1
ATOM 5253 C C . MET B 1 346 ? -25.641 -8.582 36.646 1.00 21.42 1431 MET B C 1
ATOM 5254 O O . MET B 1 346 ? -25.900 -7.658 35.917 1.00 23.59 1431 MET B O 1
ATOM 5259 N N . LEU B 1 347 ? -24.536 -9.298 36.543 1.00 22.44 1432 LEU B N 1
ATOM 5260 C CA . LEU B 1 347 ? -23.475 -9.017 35.592 1.00 21.35 1432 LEU B CA 1
ATOM 5261 C C . LEU B 1 347 ? -23.767 -9.942 34.436 1.00 21.85 1432 LEU B C 1
ATOM 5262 O O . LEU B 1 347 ? -24.520 -10.917 34.576 1.00 20.38 1432 LEU B O 1
ATOM 5267 N N . SER B 1 348 ? -23.209 -9.635 33.295 1.00 22.71 1433 SER B N 1
ATOM 5268 C CA . SER B 1 348 ? -23.250 -10.582 32.240 1.00 26.74 1433 SER B CA 1
ATOM 5269 C C . SER B 1 348 ? -21.827 -10.495 31.636 1.00 28.41 1433 SER B C 1
ATOM 5270 O O . SER B 1 348 ? -21.115 -9.461 31.741 1.00 28.70 1433 SER B O 1
ATOM 5273 N N . ALA B 1 349 ? -21.400 -11.609 31.054 1.00 31.06 1434 ALA B N 1
ATOM 5274 C CA . ALA B 1 349 ? -20.020 -11.790 30.520 1.00 31.63 1434 ALA B CA 1
ATOM 5275 C C . ALA B 1 349 ? -19.754 -10.987 29.286 1.00 29.45 1434 ALA B C 1
ATOM 5276 O O . ALA B 1 349 ? -20.517 -11.095 28.370 1.00 33.56 1434 ALA B O 1
ATOM 5278 N N . GLN B 1 350 ? -18.661 -10.241 29.237 1.00 30.04 1435 GLN B N 1
ATOM 5279 C CA . GLN B 1 350 ? -18.353 -9.404 28.103 1.00 31.93 1435 GLN B CA 1
ATOM 5280 C C . GLN B 1 350 ? -16.860 -9.507 28.011 1.00 31.32 1435 GLN B C 1
ATOM 5281 O O . GLN B 1 350 ? -16.210 -9.371 29.040 1.00 31.51 1435 GLN B O 1
ATOM 5287 N N . PHE B 1 351 ? -16.291 -9.646 26.802 1.00 29.65 1436 PHE B N 1
ATOM 5288 C CA . PHE B 1 351 ? -14.843 -9.808 26.675 1.00 26.94 1436 PHE B CA 1
ATOM 5289 C C . PHE B 1 351 ? -14.312 -8.756 25.728 1.00 27.34 1436 PHE B C 1
ATOM 5290 O O . PHE B 1 351 ? -15.015 -8.276 24.855 1.00 27.43 1436 PHE B O 1
ATOM 5298 N N . ASP B 1 352 ? -13.057 -8.395 25.888 1.00 27.78 1437 ASP B N 1
ATOM 5299 C CA . ASP B 1 352 ? -12.475 -7.516 24.948 1.00 30.90 1437 ASP B CA 1
ATOM 5300 C C . ASP B 1 352 ? -12.376 -8.194 23.587 1.00 32.50 1437 ASP B C 1
ATOM 5301 O O . ASP B 1 352 ? -12.353 -9.428 23.506 1.00 32.20 1437 ASP B O 1
ATOM 5306 N N . SER B 1 353 ? -12.374 -7.385 22.538 1.00 32.27 1438 SER B N 1
ATOM 5307 C CA . SER B 1 353 ? -12.010 -7.849 21.249 1.00 33.30 1438 SER B CA 1
ATOM 5308 C C . SER B 1 353 ? -10.631 -8.553 21.335 1.00 31.75 1438 SER B C 1
ATOM 5309 O O . SER B 1 353 ? -9.749 -8.174 22.149 1.00 30.17 1438 SER B O 1
ATOM 5312 N N . ALA B 1 354 ? -10.412 -9.499 20.445 1.00 31.10 1439 ALA B N 1
ATOM 5313 C CA . ALA B 1 354 ? -9.168 -10.225 20.385 1.00 31.95 1439 ALA B CA 1
ATOM 5314 C C . ALA B 1 354 ? -8.186 -9.621 19.438 1.00 32.19 1439 ALA B C 1
ATOM 5315 O O . ALA B 1 354 ? -7.357 -10.314 18.940 1.00 35.25 1439 ALA B O 1
ATOM 5317 N N . LYS B 1 355 ? -8.320 -8.355 19.133 1.00 34.84 1440 LYS B N 1
ATOM 5318 C CA . LYS B 1 355 ? -7.315 -7.713 18.359 1.00 41.72 1440 LYS B CA 1
ATOM 5319 C C . LYS B 1 355 ? -7.122 -6.306 18.748 1.00 46.60 1440 LYS B C 1
ATOM 5320 O O . LYS B 1 355 ? -7.849 -5.439 18.344 1.00 47.27 1440 LYS B O 1
ATOM 5326 N N . ASN B 1 356 ? -6.127 -6.084 19.570 1.00 50.66 1441 ASN B N 1
ATOM 5327 C CA . ASN B 1 356 ? -4.904 -6.851 19.605 1.00 55.14 1441 ASN B CA 1
ATOM 5328 C C . ASN B 1 356 ? -5.022 -8.239 20.145 1.00 56.02 1441 ASN B C 1
ATOM 5329 O O . ASN B 1 356 ? -6.120 -8.659 20.301 1.00 57.04 1441 ASN B O 1
ATOM 5334 N N . HIS B 1 357 ? -3.939 -8.979 20.349 1.00 54.37 1442 HIS B N 1
ATOM 5335 C CA . HIS B 1 357 ? -4.003 -10.397 20.778 1.00 52.63 1442 HIS B CA 1
ATOM 5336 C C . HIS B 1 357 ? -4.406 -11.285 19.597 1.00 52.04 1442 HIS B C 1
ATOM 5337 O O . HIS B 1 357 ? -5.286 -12.074 19.742 1.00 51.24 1442 HIS B O 1
ATOM 5344 N N . LEU B 1 358 ? -3.818 -11.148 18.430 1.00 54.62 1443 LEU B N 1
ATOM 5345 C CA . LEU B 1 358 ? -3.766 -12.169 17.386 1.00 58.62 1443 LEU B CA 1
ATOM 5346 C C . LEU B 1 358 ? -2.416 -12.042 16.709 1.00 62.42 1443 LEU B C 1
ATOM 5347 O O . LEU B 1 358 ? -1.720 -11.123 16.985 1.00 66.04 1443 LEU B O 1
ATOM 5352 N N . ARG B 1 359 ? -1.965 -12.958 15.886 1.00 66.88 1444 ARG B N 1
ATOM 5353 C CA . ARG B 1 359 ? -0.466 -12.937 15.681 1.00 72.17 1444 ARG B CA 1
ATOM 5354 C C . ARG B 1 359 ? 0.083 -13.445 14.369 1.00 75.40 1444 ARG B C 1
ATOM 5355 O O . ARG B 1 359 ? -0.605 -14.194 13.630 1.00 78.27 1444 ARG B O 1
ATOM 5363 N N . TYR B 1 360 ? 1.362 -13.019 14.088 1.00 78.43 1445 TYR B N 1
ATOM 5364 C CA . TYR B 1 360 ? 1.950 -13.291 12.781 1.00 79.73 1445 TYR B CA 1
ATOM 5365 C C . TYR B 1 360 ? 3.357 -13.885 12.921 1.00 80.63 1445 TYR B C 1
ATOM 5366 O O . TYR B 1 360 ? 3.500 -15.142 12.973 1.00 80.95 1445 TYR B O 1
ATOM 5375 N N . GLY B 1 373 ? -6.730 -32.827 -1.035 1.00 34.28 1458 GLY B N 1
ATOM 5376 C CA . GLY B 1 373 ? -7.731 -33.877 -1.550 1.00 32.74 1458 GLY B CA 1
ATOM 5377 C C . GLY B 1 373 ? -8.912 -33.064 -2.015 1.00 35.33 1458 GLY B C 1
ATOM 5378 O O . GLY B 1 373 ? -10.080 -33.591 -2.046 1.00 42.28 1458 GLY B O 1
ATOM 5379 N N . LEU B 1 374 ? -8.583 -31.769 -2.403 1.00 33.93 1459 LEU B N 1
ATOM 5380 C CA . LEU B 1 374 ? -9.747 -30.823 -2.829 1.00 36.85 1459 LEU B CA 1
ATOM 5381 C C . LEU B 1 374 ? -9.553 -30.609 -4.353 1.00 40.00 1459 LEU B C 1
ATOM 5382 O O . LEU B 1 374 ? -8.359 -30.416 -4.833 1.00 48.89 1459 LEU B O 1
ATOM 5387 N N . ALA B 1 375 ? -10.689 -30.694 -5.086 1.00 50.00 1460 ALA B N 1
ATOM 5388 C CA . ALA B 1 375 ? -10.609 -30.832 -6.532 1.00 53.03 1460 ALA B CA 1
ATOM 5389 C C . ALA B 1 375 ? -10.425 -29.487 -7.190 1.00 55.56 1460 ALA B C 1
ATOM 5390 O O . ALA B 1 375 ? -9.252 -29.143 -7.616 1.00 57.85 1460 ALA B O 1
ATOM 5392 N N . THR B 1 376 ? -11.539 -28.711 -7.243 1.00 52.85 1461 THR B N 1
ATOM 5393 C CA . THR B 1 376 ? -11.523 -27.348 -7.800 1.00 51.87 1461 THR B CA 1
ATOM 5394 C C . THR B 1 376 ? -10.467 -26.507 -7.081 1.00 49.57 1461 THR B C 1
ATOM 5395 O O . THR B 1 376 ? -9.717 -25.742 -7.699 1.00 51.11 1461 THR B O 1
ATOM 5399 N N . VAL B 1 377 ? -10.384 -26.715 -5.773 1.00 48.28 1462 VAL B N 1
ATOM 5400 C CA . VAL B 1 377 ? -9.312 -26.160 -4.954 1.00 47.52 1462 VAL B CA 1
ATOM 5401 C C . VAL B 1 377 ? -7.915 -26.595 -5.404 1.00 47.35 1462 VAL B C 1
ATOM 5402 O O . VAL B 1 377 ? -6.975 -25.747 -5.516 1.00 46.94 1462 VAL B O 1
ATOM 5406 N N . SER B 1 378 ? -7.753 -27.896 -5.654 1.00 47.44 1463 SER B N 1
ATOM 5407 C CA . SER B 1 378 ? -6.471 -28.366 -6.317 1.00 46.87 1463 SER B CA 1
ATOM 5408 C C . SER B 1 378 ? -6.218 -27.776 -7.730 1.00 41.80 1463 SER B C 1
ATOM 5409 O O . SER B 1 378 ? -5.141 -27.266 -8.052 1.00 40.80 1463 SER B O 1
ATOM 5412 N N . LYS B 1 379 ? -7.287 -27.759 -8.538 1.00 31.98 1464 LYS B N 1
ATOM 5413 C CA . LYS B 1 379 ? -7.183 -27.143 -9.882 1.00 31.79 1464 LYS B CA 1
ATOM 5414 C C . LYS B 1 379 ? -6.717 -25.673 -9.726 1.00 35.13 1464 LYS B C 1
ATOM 5415 O O . LYS B 1 379 ? -5.696 -25.221 -10.391 1.00 47.48 1464 LYS B O 1
ATOM 5421 N N . ILE B 1 380 ? -7.357 -24.939 -8.774 1.00 41.69 1465 ILE B N 1
ATOM 5422 C CA . ILE B 1 380 ? -6.938 -23.547 -8.488 1.00 41.76 1465 ILE B CA 1
ATOM 5423 C C . ILE B 1 380 ? -5.488 -23.415 -8.057 1.00 42.70 1465 ILE B C 1
ATOM 5424 O O . ILE B 1 380 ? -4.740 -22.510 -8.477 1.00 44.89 1465 ILE B O 1
ATOM 5429 N N . ILE B 1 381 ? -5.084 -24.283 -7.146 1.00 44.75 1466 ILE B N 1
ATOM 5430 C CA . ILE B 1 381 ? -3.681 -24.339 -6.723 1.00 45.52 1466 ILE B CA 1
ATOM 5431 C C . ILE B 1 381 ? -2.705 -24.705 -7.894 1.00 47.98 1466 ILE B C 1
ATOM 5432 O O . ILE B 1 381 ? -1.566 -24.193 -7.958 1.00 49.31 1466 ILE B O 1
ATOM 5437 N N . LYS B 1 382 ? -3.132 -25.619 -8.778 1.00 46.78 1467 LYS B N 1
ATOM 5438 C CA . LYS B 1 382 ? -2.383 -25.935 -10.010 1.00 45.61 1467 LYS B CA 1
ATOM 5439 C C . LYS B 1 382 ? -2.293 -24.665 -10.845 1.00 43.31 1467 LYS B C 1
ATOM 5440 O O . LYS B 1 382 ? -1.224 -24.318 -11.334 1.00 44.36 1467 LYS B O 1
ATOM 5446 N N . LEU B 1 383 ? -3.465 -23.982 -11.007 1.00 34.03 1468 LEU B N 1
ATOM 5447 C CA . LEU B 1 383 ? -3.559 -22.539 -11.532 1.00 31.65 1468 LEU B CA 1
ATOM 5448 C C . LEU B 1 383 ? -3.716 -22.677 -12.977 1.00 31.56 1468 LEU B C 1
ATOM 5449 O O . LEU B 1 383 ? -4.712 -23.520 -13.328 1.00 34.66 1468 LEU B O 1
#

Sequence (672 aa):
DLLELLMDLNCYTLEVTEGYLKKVNVTEVNGLGPIHVITTVVSSLVRNGLLIQSSKFISKVLLTVESIVMSLPKDETMLGGIFWLSNLSRLPAFAANQKTLYDKLTLIYLNDLENETLKVFDKIYSTWLVKFMKHASAHIEIFDMVLNEKLFKNSGDEKFAKLFTFLNEFDAVLCKFQVVDSMHTKIFNDTLKYLNVMLFNDLITKCPALNWKYGYEVDRNIERLVSWFEPRIEDVRPNLIQIIQAVKILQLKISNLNEFKLLFDFWYALNPAQIQAILLKYKPAGVPNEILNYLANVIKRENLSLPGKMEIMLSAQFDSAKNHLRNPDLLELLMDLNCYTLEVTEGYLKKVNVTEVNGDNVLGPIHVITTVVSSLVRNGLLIQSSKFISKVLLTVESIVMSLPKDETMLGGIFWLSNLSRLPAFAANQKTLYKDKLTLIYLNDLENETLKVFDKIYSTWLVKFMKHASAHIEIFDMVLNEKLFKNSGDEKFAKLFTFLNEFDAVLCKFQVVDSMHTKIFNDTLKYLNVMLFNDLITKCPALNWKYGYEVDRNIERLVSWFEPRIEDVRPNLIQIIQAVKILQLKISNLNEFKLLFDFWYALNPAQIQAILLKYKPANAGVPNEILNYLANVIKRENLSLPGKMEIMLSAQFDSAKNHLRYGLATVSKIIKL

Nearest PDB structures (foldseek):
  3mmi-assembly3_A  TM=1.003E+00  e=2.328E-40  Saccharomyces cerevisiae
  3mmi-assembly3_B  TM=9.910E-01  e=4.545E-35  Saccharomyces cerevisiae
  4ll6-assembly1_A  TM=9.621E-01  e=2.264E-33  Saccharomyces cerevisiae S288C
  4ll8-assembly1_A  TM=9.688E-01  e=9.796E-31  Saccharomyces cerevisiae S288C
  6ixp-assembly2_D  TM=6.984E-01  e=1.531E-11  Saccharomyces cerevisiae S288C

B-factor: mean 37.38, std 15.19, range [6.44, 105.8]

Solvent-accessible surface area: 31904 Å² total; per-residue (Å²): 135,90,98,118,108,14,110,71,28,89,64,22,0,95,95,9,7,86,58,73,1,97,166,30,118,17,77,122,109,105,108,69,23,2,14,121,44,0,30,74,25,0,26,22,0,2,149,46,44,35,13,43,35,0,30,94,0,9,58,92,0,14,132,12,0,48,43,32,6,120,87,22,63,157,124,70,3,40,54,2,0,3,20,6,10,2,2,3,5,60,1,7,47,32,0,38,99,19,50,83,116,80,127,96,39,15,56,20,6,0,34,12,10,49,34,68,4,24,96,40,3,29,131,6,2,37,64,7,0,52,80,4,4,149,80,4,12,74,108,4,78,4,43,46,9,0,1,26,70,125,50,58,172,69,81,18,75,152,55,3,53,110,2,53,49,23,3,73,99,0,25,56,16,0,79,108,20,90,16,34,119,22,4,23,40,10,8,3,18,4,1,0,60,16,5,10,20,26,1,0,26,20,0,26,88,115,3,94,35,0,27,150,94,9,0,91,50,0,18,143,26,1,68,82,2,3,56,22,0,99,115,93,14,97,86,3,73,80,22,0,46,30,0,7,2,0,0,18,4,2,29,27,168,30,79,62,44,84,67,2,79,29,13,15,27,58,10,83,12,1,37,34,9,8,4,38,13,0,10,106,28,52,86,94,144,85,37,42,113,93,1,42,91,48,5,49,68,44,41,114,181,63,116,141,76,34,146,56,169,43,93,60,78,41,77,23,128,29,100,53,1,138,111,58,20,224,119,122,112,10,56,125,30,0,90,78,34,91,42,0,0,85,37,0,4,93,38,28,1,109,131,24,66,6,83,60,123,16,68,145,96,7,54,2,1,12,106,11,1,29,24,0,0,22,1,0,3,126,54,49,19,16,33,34,0,27,84,0,10,61,94,0,15,128,14,0,66,59,27,8,114,82,16,65,136,134,41,3,28,44,0,0,4,1,4,10,4,2,3,5,50,1,1,16,30,0,32,81,19,58,106,144,72,156,52,99,25,9,50,20,6,0,33,12,9,23,26,70,3,16,92,32,3,28,117,9,3,38,68,8,0,39,58,9,0,122,48,4,15,74,101,1,65,1,38,46,10,0,0,33,80,163,57,42,189,97,76,19,78,153,52,2,54,77,1,54,84,19,2,74,100,0,28,56,11,1,75,91,1,92,19,20,112,39,4,27,58,9,8,3,34,1,0,0,56,21,3,8,18,26,0,0,17,19,0,21,84,111,4,113,35,0,23,100,71,11,0,72,40,0,43,123,26,2,90,81,0,1,57,21,0,98,110,96,19,126,50,0,16,56,15,0,22,35,0,6,2,0,3,10,10,1,6,30,130,24,70,64,54,108,62,3,93,40,8,22,44,0,7,73,15,12,40,22,9,12,0,34,13,0,12,114,33,35,124,54,56,176,130,38,30,29,111,103,1,42,92,46,0,51,48,21,39,113,136,39,119,138,84,53,143,52,165,45,91,60,97,28,77,21,138,27,93,52,0,64,125,76,26,148,215,132,28,60,20,3,51,113,1,92,177,84

InterPro domains:
  IPR000048 IQ motif, EF-hand binding site [PF00612] (901-919)
  IPR000048 IQ motif, EF-hand binding site [SM00015] (779-801)
  IPR000048 IQ motif, EF-hand binding site [SM00015] (827-849)
  IPR000048 IQ motif, EF-hand binding site [SM00015] (875-897)
  IPR000048 IQ motif, EF-hand binding site [SM00015] (898-920)
  IPR001609 Myosin head, motor domain-like [PF00063] (73-765)
  IPR001609 Myosin head, motor domain-like [PR00193] (101-120)
  IPR001609 Myosin head, motor domain-like [PR00193] (158-183)
  IPR00160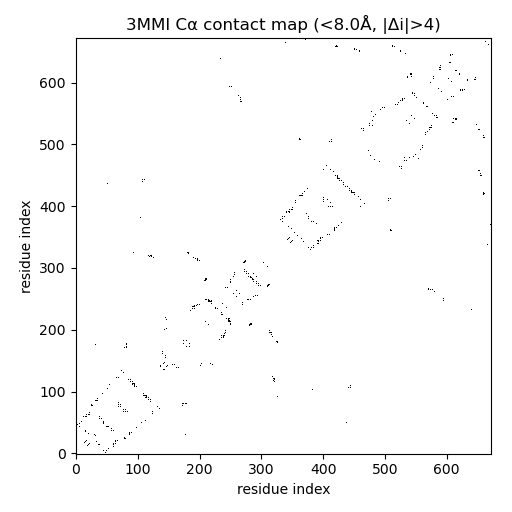9 Myosin head, motor domain-like [PR00193] (209-236)
  IPR001609 Myosin head, motor domain-like [PR00193] (444-472)
  IPR001609 Myosin head, motor domain-like [PR00193] (497-525)
  IPR001609 Myosin head, motor domain-like [PS51456] (71-777)
  IPR001609 Myosin head, motor domain-like [SM00242] (65-778)
  IPR002710 Dilute domain [PF01843] (1299-1399)
  IPR002710 Dilute domain [PS51126] (1164-1419)
  IPR002710 Dilute domain [SM01132] (1299-1401)
  IPR004009 Myosin, SH3 domain [PS51844] (4-57)
  IPR027417 P-loop containing nucleoside triphosphate hydrolase [SSF52540] (60-822)
  IPR036103 Class V myosin, motor domain [cd01380] (85-765)
  IPR036961 Kinesin motor domain superfamily [G3DSA:3.40.850.10] (74-696)

Radius of gyration: 29.13 Å; Cα contacts (8 Å, |Δi|>4): 693; chains: 2; bounding box: 45×72×85 Å

GO terms:
  GO:0051015 actin filament binding (F, IDA)
  GO:0000146 microfilament motor activity (F, IDA)
  GO:0005933 cellular bud (C, IDA)
  GO:0005934 cellular bud tip (C, IDA)
  GO:0031941 filamentous actin (C, IDA)
  GO:0005739 mitochondrion (C, HDA)
  GO:0048309 endoplasmic reticulum inheritance (P, IMP)
  GO:0007533 mating type switching (P, IMP)
  GO:0008298 intracellular mRNA localization (P, IMP)
  GO:0008298 intracellular mRNA localization (P, IPI)
  GO:0005515 protein binding (F, IPI)